Protein AF-0000000078804552 (afdb_homodimer)

Structure (mmCIF, N/CA/C/O backbone):
data_AF-0000000078804552-model_v1
#
loop_
_entity.id
_entity.type
_entity.pdbx_description
1 polymer 'Predicted amidohydrolase'
#
loop_
_atom_site.group_PDB
_atom_site.id
_atom_site.type_symbol
_atom_site.label_atom_id
_atom_site.label_alt_id
_atom_site.label_comp_id
_atom_site.label_asym_id
_atom_site.label_entity_id
_atom_site.label_seq_id
_atom_site.pdbx_PDB_ins_code
_atom_site.Cartn_x
_atom_site.Cartn_y
_atom_site.Cartn_z
_atom_site.occupancy
_atom_site.B_iso_or_equiv
_atom_site.auth_seq_id
_atom_site.auth_comp_id
_atom_site.auth_asym_id
_atom_site.auth_atom_id
_atom_site.pdbx_PDB_model_num
ATOM 1 N N . MET A 1 1 ? 23.078 -9.008 -12.531 1 91.81 1 MET A N 1
ATOM 2 C CA . MET A 1 1 ? 21.688 -8.828 -12.906 1 91.81 1 MET A CA 1
ATOM 3 C C . MET A 1 1 ? 21.078 -10.133 -13.406 1 91.81 1 MET A C 1
ATOM 5 O O . MET A 1 1 ? 21.781 -10.938 -14.039 1 91.81 1 MET A O 1
ATOM 9 N N . THR A 1 2 ? 19.938 -10.43 -12.945 1 95.56 2 THR A N 1
ATOM 10 C CA . THR A 1 2 ? 19.234 -11.648 -13.352 1 95.56 2 THR A CA 1
ATOM 11 C C . THR A 1 2 ? 18.094 -11.32 -14.312 1 95.56 2 THR A C 1
ATOM 13 O O . THR A 1 2 ? 17.328 -10.383 -14.078 1 95.56 2 THR A O 1
ATOM 16 N N . LYS A 1 3 ? 18.141 -12.055 -15.438 1 98.25 3 LYS A N 1
ATOM 17 C CA . LYS A 1 3 ? 16.984 -11.93 -16.328 1 98.25 3 LYS A CA 1
ATOM 18 C C . LYS A 1 3 ? 15.852 -12.844 -15.883 1 98.25 3 LYS A C 1
ATOM 20 O O . LYS A 1 3 ? 16.016 -14.062 -15.828 1 98.25 3 LYS A O 1
ATOM 25 N N . VAL A 1 4 ? 14.594 -12.25 -15.617 1 98.88 4 VAL A N 1
ATOM 26 C CA . VAL A 1 4 ? 13.422 -13.016 -15.203 1 98.88 4 VAL A CA 1
ATOM 27 C C . VAL A 1 4 ? 12.398 -13.039 -16.328 1 98.88 4 VAL A C 1
ATOM 29 O O . VAL A 1 4 ? 12.359 -12.125 -17.156 1 98.88 4 VAL A O 1
ATOM 32 N N . GLY A 1 5 ? 11.672 -14.125 -16.391 1 98.88 5 GLY A N 1
ATOM 33 C CA . GLY A 1 5 ? 10.555 -14.273 -17.312 1 98.88 5 GLY A CA 1
ATOM 34 C C . GLY A 1 5 ? 9.227 -14.445 -16.609 1 98.88 5 GLY A C 1
ATOM 35 O O . GLY A 1 5 ? 9.156 -15.055 -15.531 1 98.88 5 GLY A O 1
ATOM 36 N N . ILE A 1 6 ? 8.227 -13.891 -17.219 1 98.94 6 ILE A N 1
ATOM 37 C CA . ILE A 1 6 ? 6.871 -13.984 -16.688 1 98.94 6 ILE A CA 1
ATOM 38 C C . ILE A 1 6 ? 5.93 -14.508 -17.766 1 98.94 6 ILE A C 1
ATOM 40 O O . ILE A 1 6 ? 6.004 -14.086 -18.922 1 98.94 6 ILE A O 1
ATOM 44 N N . VAL A 1 7 ? 5.121 -15.422 -17.391 1 98.94 7 VAL A N 1
ATOM 45 C CA . VAL A 1 7 ? 4.094 -15.938 -18.297 1 98.94 7 VAL A CA 1
ATOM 46 C C . VAL A 1 7 ? 2.738 -15.328 -17.938 1 98.94 7 VAL A C 1
ATOM 48 O O . VAL A 1 7 ? 2.365 -15.281 -16.766 1 98.94 7 VAL A O 1
ATOM 51 N N . GLN A 1 8 ? 2.041 -14.758 -18.844 1 98.94 8 GLN A N 1
ATOM 52 C CA . GLN A 1 8 ? 0.615 -14.461 -18.734 1 98.94 8 GLN A CA 1
ATOM 53 C C . GLN A 1 8 ? -0.22 -15.492 -19.484 1 98.94 8 GLN A C 1
ATOM 55 O O . GLN A 1 8 ? -0.071 -15.656 -20.703 1 98.94 8 GLN A O 1
ATOM 60 N N . MET A 1 9 ? -1.078 -16.156 -18.781 1 98.5 9 MET A N 1
ATOM 61 C CA . MET A 1 9 ? -1.791 -17.281 -19.344 1 98.5 9 MET A CA 1
ATOM 62 C C . MET A 1 9 ? -3.299 -17.062 -19.297 1 98.5 9 MET A C 1
ATOM 64 O O . MET A 1 9 ? -3.777 -16.156 -18.609 1 98.5 9 MET A O 1
ATOM 68 N N . ASN A 1 10 ? -3.945 -17.875 -20.062 1 98.69 10 ASN A N 1
ATOM 69 C CA . ASN A 1 10 ? -5.379 -18.109 -19.969 1 98.69 10 ASN A CA 1
ATOM 70 C C . ASN A 1 10 ? -5.68 -19.594 -19.719 1 98.69 10 ASN A C 1
ATOM 72 O O . ASN A 1 10 ? -6.031 -20.328 -20.656 1 98.69 10 ASN A O 1
ATOM 76 N N . SER A 1 11 ? -5.594 -20.016 -18.5 1 98.62 11 SER A N 1
ATOM 77 C CA . SER A 1 11 ? -5.738 -21.422 -18.156 1 98.62 11 SER A CA 1
ATOM 78 C C . SER A 1 11 ? -7.207 -21.828 -18.047 1 98.62 11 SER A C 1
ATOM 80 O O . SER A 1 11 ? -8.055 -21 -17.719 1 98.62 11 SER A O 1
ATOM 82 N N . GLY A 1 12 ? -7.453 -23.031 -18.406 1 97.88 12 GLY A N 1
ATOM 83 C CA . GLY A 1 12 ? -8.773 -23.625 -18.234 1 97.88 12 GLY A CA 1
ATOM 84 C C . GLY A 1 12 ? -8.766 -24.891 -17.391 1 97.88 12 GLY A C 1
ATOM 85 O O . GLY A 1 12 ? -7.844 -25.094 -16.594 1 97.88 12 GLY A O 1
ATOM 86 N N . ALA A 1 13 ? -9.82 -25.688 -17.516 1 97.31 13 ALA A N 1
ATOM 87 C CA . ALA A 1 13 ? -10.039 -26.844 -16.641 1 97.31 13 ALA A CA 1
ATOM 88 C C . ALA A 1 13 ? -9.18 -28.016 -17.078 1 97.31 13 ALA A C 1
ATOM 90 O O . ALA A 1 13 ? -9.023 -28.984 -16.328 1 97.31 13 ALA A O 1
ATOM 91 N N . ASP A 1 14 ? -8.555 -27.969 -18.234 1 97.56 14 ASP A N 1
ATOM 92 C CA . ASP A 1 14 ? -7.812 -29.094 -18.781 1 97.56 14 ASP A CA 1
ATOM 93 C C . ASP A 1 14 ? -6.309 -28.922 -18.562 1 97.56 14 ASP A C 1
ATOM 95 O O . ASP A 1 14 ? -5.645 -28.188 -19.297 1 97.56 14 ASP A O 1
ATOM 99 N N . PRO A 1 15 ? -5.742 -29.703 -17.656 1 98.38 15 PRO A N 1
ATOM 100 C CA . PRO A 1 15 ? -4.32 -29.562 -17.344 1 98.38 15 PRO A CA 1
ATOM 101 C C . PRO A 1 15 ? -3.424 -29.828 -18.547 1 98.38 15 PRO A C 1
ATOM 103 O O . PRO A 1 15 ? -2.396 -29.172 -18.719 1 98.38 15 PRO A O 1
ATOM 106 N N . GLU A 1 16 ? -3.762 -30.781 -19.328 1 98.19 16 GLU A N 1
ATOM 107 C CA . GLU A 1 16 ? -2.934 -31.125 -20.484 1 98.19 16 GLU A CA 1
ATOM 108 C C . GLU A 1 16 ? -2.811 -29.953 -21.438 1 98.19 16 GLU A C 1
ATOM 110 O O . GLU A 1 16 ? -1.718 -29.641 -21.922 1 98.19 16 GLU A O 1
ATOM 115 N N . HIS A 1 17 ? -3.953 -29.375 -21.719 1 98.19 17 HIS A N 1
ATOM 116 C CA . HIS A 1 17 ? -3.969 -28.203 -22.594 1 98.19 17 HIS A CA 1
ATOM 117 C C . HIS A 1 17 ? -3.158 -27.062 -22 1 98.19 17 HIS A C 1
ATOM 119 O O . HIS A 1 17 ? -2.398 -26.391 -22.703 1 98.19 17 HIS A O 1
ATOM 125 N N . ASN A 1 18 ? -3.342 -26.797 -20.734 1 98.69 18 ASN A N 1
ATOM 126 C CA . ASN A 1 18 ? -2.613 -25.734 -20.062 1 98.69 18 ASN A CA 1
ATOM 127 C C . ASN A 1 18 ? -1.108 -25.969 -20.078 1 98.69 18 ASN A C 1
ATOM 129 O O . ASN A 1 18 ? -0.328 -25.047 -20.328 1 98.69 18 ASN A O 1
ATOM 133 N N . LEU A 1 19 ? -0.694 -27.188 -19.859 1 98.75 19 LEU A N 1
ATOM 134 C CA . LEU A 1 19 ? 0.725 -27.531 -19.812 1 98.75 19 LEU A CA 1
ATOM 135 C C . LEU A 1 19 ? 1.369 -27.391 -21.188 1 98.75 19 LEU A C 1
ATOM 137 O O . LEU A 1 19 ? 2.531 -27 -21.297 1 98.75 19 LEU A O 1
ATOM 141 N N . LEU A 1 20 ? 0.637 -27.781 -22.156 1 98.5 20 LEU A N 1
ATOM 142 C CA . LEU A 1 20 ? 1.153 -27.641 -23.5 1 98.5 20 LEU A CA 1
ATOM 143 C C . LEU A 1 20 ? 1.462 -26.172 -23.812 1 98.5 20 LEU A C 1
ATOM 145 O O . LEU A 1 20 ? 2.531 -25.859 -24.344 1 98.5 20 LEU A O 1
ATOM 149 N N . LYS A 1 21 ? 0.53 -25.312 -23.516 1 98.5 21 LYS A N 1
ATOM 150 C CA . LYS A 1 21 ? 0.723 -23.891 -23.734 1 98.5 21 LYS A CA 1
ATOM 151 C C . LYS A 1 21 ? 1.868 -23.344 -22.875 1 98.5 21 LYS A C 1
ATOM 153 O O . LYS A 1 21 ? 2.668 -22.531 -23.344 1 98.5 21 LYS A O 1
ATOM 158 N N . LEU A 1 22 ? 1.912 -23.797 -21.672 1 98.81 22 LEU A N 1
ATOM 159 C CA . LEU A 1 22 ? 2.951 -23.359 -20.734 1 98.81 22 LEU A CA 1
ATOM 160 C C . LEU A 1 22 ? 4.336 -23.734 -21.266 1 98.81 22 LEU A C 1
ATOM 162 O O . LEU A 1 22 ? 5.242 -22.891 -21.266 1 98.81 22 LEU A O 1
ATOM 166 N N . LYS A 1 23 ? 4.477 -24.938 -21.656 1 98.69 23 LYS A N 1
ATOM 167 C CA . LYS A 1 23 ? 5.777 -25.438 -22.078 1 98.69 23 LYS A CA 1
ATOM 168 C C . LYS A 1 23 ? 6.305 -24.641 -23.266 1 98.69 23 LYS A C 1
ATOM 170 O O . LYS A 1 23 ? 7.5 -24.359 -23.359 1 98.69 23 LYS A O 1
ATOM 175 N N . LYS A 1 24 ? 5.441 -24.312 -24.172 1 98.69 24 LYS A N 1
ATOM 176 C CA . LYS A 1 24 ? 5.844 -23.484 -25.297 1 98.69 24 LYS A CA 1
ATOM 177 C C . LYS A 1 24 ? 6.367 -22.125 -24.828 1 98.69 24 LYS A C 1
ATOM 179 O O . LYS A 1 24 ? 7.387 -21.641 -25.328 1 98.69 24 LYS A O 1
ATOM 184 N N . LYS A 1 25 ? 5.715 -21.547 -23.938 1 98.81 25 LYS A N 1
ATOM 185 C CA . LYS A 1 25 ? 6.098 -20.234 -23.406 1 98.81 25 LYS A CA 1
ATOM 186 C C . LYS A 1 25 ? 7.406 -20.328 -22.625 1 98.81 25 LYS A C 1
ATOM 188 O O . LYS A 1 25 ? 8.211 -19.391 -22.656 1 98.81 25 LYS A O 1
ATOM 193 N N . LEU A 1 26 ? 7.543 -21.391 -21.891 1 98.88 26 LEU A N 1
ATOM 194 C CA . LEU A 1 26 ? 8.773 -21.594 -21.125 1 98.88 26 LEU A CA 1
ATOM 195 C C . LEU A 1 26 ? 9.977 -21.719 -22.047 1 98.88 26 LEU A C 1
ATOM 197 O O . LEU A 1 26 ? 11.031 -21.141 -21.781 1 98.88 26 LEU A O 1
ATOM 201 N N . LYS A 1 27 ? 9.836 -22.469 -23.078 1 98.69 27 LYS A N 1
ATOM 202 C CA . LYS A 1 27 ? 10.914 -22.594 -24.047 1 98.69 27 LYS A CA 1
ATOM 203 C C . LYS A 1 27 ? 11.297 -21.234 -24.625 1 98.69 27 LYS A C 1
ATOM 205 O O . LYS A 1 27 ? 12.484 -20.938 -24.797 1 98.69 27 LYS A O 1
ATOM 210 N N . GLY A 1 28 ? 10.266 -20.484 -24.969 1 98.62 28 GLY A N 1
ATOM 211 C CA . GLY A 1 28 ? 10.523 -19.156 -25.484 1 98.62 28 GLY A CA 1
ATOM 212 C C . GLY A 1 28 ? 11.305 -18.281 -24.516 1 98.62 28 GLY A C 1
ATOM 213 O O . GLY A 1 28 ? 12.227 -17.578 -24.922 1 98.62 28 GLY A O 1
ATOM 214 N N . LEU A 1 29 ? 10.922 -18.297 -23.328 1 98.88 29 LEU A N 1
ATOM 215 C CA . LEU A 1 29 ? 11.578 -17.5 -22.297 1 98.88 29 LEU A CA 1
ATOM 216 C C . LEU A 1 29 ? 13.008 -17.984 -22.062 1 98.88 29 LEU A C 1
ATOM 218 O O . LEU A 1 29 ? 13.914 -17.172 -21.859 1 98.88 29 LEU A O 1
ATOM 222 N N . GLN A 1 30 ? 13.148 -19.281 -22.047 1 98.69 30 GLN A N 1
ATOM 223 C CA . GLN A 1 30 ? 14.492 -19.828 -21.922 1 98.69 30 GLN A CA 1
ATOM 224 C C . GLN A 1 30 ? 15.398 -19.344 -23.047 1 98.69 30 GLN A C 1
ATOM 226 O O . GLN A 1 30 ? 16.547 -18.969 -22.812 1 98.69 30 GLN A O 1
ATOM 231 N N . LEU A 1 31 ? 14.906 -19.375 -24.234 1 98.5 31 LEU A N 1
ATOM 232 C CA . LEU A 1 31 ? 15.664 -18.922 -25.391 1 98.5 31 LEU A CA 1
ATOM 233 C C . LEU A 1 31 ? 16.016 -17.453 -25.281 1 98.5 31 LEU A C 1
ATOM 235 O O . LEU A 1 31 ? 17.047 -17 -25.812 1 98.5 31 LEU A O 1
ATOM 239 N N . GLN A 1 32 ? 15.203 -16.703 -24.594 1 98.5 32 GLN A N 1
ATOM 240 C CA . GLN A 1 32 ? 15.453 -15.281 -24.391 1 98.5 32 GLN A CA 1
ATOM 241 C C . GLN A 1 32 ? 16.453 -15.055 -23.25 1 98.5 32 GLN A C 1
ATOM 243 O O . GLN A 1 32 ? 16.844 -13.914 -23 1 98.5 32 GLN A O 1
ATOM 248 N N . GLY A 1 33 ? 16.734 -16.109 -22.578 1 98.56 33 GLY A N 1
ATOM 249 C CA . GLY A 1 33 ? 17.797 -16.016 -21.578 1 98.56 33 GLY A CA 1
ATOM 250 C C . GLY A 1 33 ? 17.266 -15.898 -20.156 1 98.56 33 GLY A C 1
ATOM 251 O O . GLY A 1 33 ? 18.031 -15.609 -19.234 1 98.56 33 GLY A O 1
ATOM 252 N N . ALA A 1 34 ? 15.984 -16.125 -19.938 1 98.75 34 ALA A N 1
ATOM 253 C CA . ALA A 1 34 ? 15.422 -16.047 -18.594 1 98.75 34 ALA A CA 1
ATOM 254 C C . ALA A 1 34 ? 15.961 -17.172 -17.719 1 98.75 34 ALA A C 1
ATOM 256 O O . ALA A 1 34 ? 16.078 -18.328 -18.156 1 98.75 34 ALA A O 1
ATOM 257 N N . LYS A 1 35 ? 16.281 -16.812 -16.484 1 98.56 35 LYS A N 1
ATOM 258 C CA . LYS A 1 35 ? 16.828 -17.797 -15.555 1 98.56 35 LYS A CA 1
ATOM 259 C C . LYS A 1 35 ? 15.781 -18.188 -14.516 1 98.56 35 LYS A C 1
ATOM 261 O O . LYS A 1 35 ? 15.82 -19.297 -13.984 1 98.56 35 LYS A O 1
ATOM 266 N N . LEU A 1 36 ? 14.945 -17.312 -14.188 1 98.88 36 LEU A N 1
ATOM 267 C CA . LEU A 1 36 ? 13.797 -17.516 -13.32 1 98.88 36 LEU A CA 1
ATOM 268 C C . LEU A 1 36 ? 12.5 -17.188 -14.047 1 98.88 36 LEU A C 1
ATOM 270 O O . LEU A 1 36 ? 12.352 -16.078 -14.562 1 98.88 36 LEU A O 1
ATOM 274 N N . ILE A 1 37 ? 11.602 -18.109 -14.109 1 98.94 37 ILE A N 1
ATOM 275 C CA . ILE A 1 37 ? 10.32 -17.875 -14.773 1 98.94 37 ILE A CA 1
ATOM 276 C C . ILE A 1 37 ? 9.188 -18.031 -13.773 1 98.94 37 ILE A C 1
ATOM 278 O O . ILE A 1 37 ? 9.133 -19 -13.023 1 98.94 37 ILE A O 1
ATOM 282 N N . VAL A 1 38 ? 8.352 -17.062 -13.727 1 98.94 38 VAL A N 1
ATOM 283 C CA . VAL A 1 38 ? 7.203 -17.031 -12.82 1 98.94 38 VAL A CA 1
ATOM 284 C C . VAL A 1 38 ? 5.91 -17.188 -13.617 1 98.94 38 VAL A C 1
ATOM 286 O O . VAL A 1 38 ? 5.734 -16.547 -14.656 1 98.94 38 VAL A O 1
ATOM 289 N N . THR A 1 39 ? 5.035 -18.078 -13.188 1 99 39 THR A N 1
ATOM 290 C CA . THR A 1 39 ? 3.758 -18.328 -13.844 1 99 39 THR A CA 1
ATOM 291 C C . THR A 1 39 ? 2.596 -17.922 -12.945 1 99 39 THR A C 1
ATOM 293 O O . THR A 1 39 ? 2.787 -17.688 -11.742 1 99 39 THR A O 1
ATOM 296 N N . PRO A 1 40 ? 1.383 -17.812 -13.461 1 98.94 40 PRO A N 1
ATOM 297 C CA . PRO A 1 40 ? 0.264 -17.266 -12.688 1 98.94 40 PRO A CA 1
ATOM 298 C C . PRO A 1 40 ? -0.31 -18.266 -11.695 1 98.94 40 PRO A C 1
ATOM 300 O O . PRO A 1 40 ? 0.079 -19.438 -11.703 1 98.94 40 PRO A O 1
ATOM 303 N N . GLU A 1 41 ? -1.163 -17.719 -10.789 1 98.88 41 GLU A N 1
ATOM 304 C CA . GLU A 1 41 ? -2.057 -18.578 -10.008 1 98.88 41 GLU A CA 1
ATOM 305 C C . GLU A 1 41 ? -2.889 -19.469 -10.922 1 98.88 41 GLU A C 1
ATOM 307 O O . GLU A 1 41 ? -3.285 -19.062 -12.016 1 98.88 41 GLU A O 1
ATOM 312 N N . ASN A 1 42 ? -3.094 -20.719 -10.5 1 98.75 42 ASN A N 1
ATOM 313 C CA . ASN A 1 42 ? -3.904 -21.688 -11.234 1 98.75 42 ASN A CA 1
ATOM 314 C C . ASN A 1 42 ? -3.301 -22 -12.602 1 98.75 42 ASN A C 1
ATOM 316 O O . ASN A 1 42 ? -4.027 -22.141 -13.586 1 98.75 42 ASN A O 1
ATOM 320 N N . THR A 1 43 ? -2.047 -22.094 -12.664 1 98.75 43 THR A N 1
ATOM 321 C CA . THR A 1 43 ? -1.312 -22.344 -13.891 1 98.75 43 THR A CA 1
ATOM 322 C C . THR A 1 43 ? -1.722 -23.688 -14.492 1 98.75 43 THR A C 1
ATOM 324 O O . THR A 1 43 ? -2.002 -23.781 -15.688 1 98.75 43 THR A O 1
ATOM 327 N N . VAL A 1 44 ? -1.859 -24.688 -13.68 1 98.62 44 VAL A N 1
ATOM 328 C CA . VAL A 1 44 ? -2.055 -26.062 -14.133 1 98.62 44 VAL A CA 1
ATOM 329 C C . VAL A 1 44 ? -3.533 -26.297 -14.43 1 98.62 44 VAL A C 1
ATOM 331 O O . VAL A 1 44 ? -3.875 -27.016 -15.367 1 98.62 44 VAL A O 1
ATOM 334 N N . VAL A 1 45 ? -4.324 -25.75 -13.625 1 98.56 45 VAL A N 1
ATOM 335 C CA . VAL A 1 45 ? -5.766 -25.922 -13.758 1 98.56 45 VAL A CA 1
ATOM 336 C C . VAL A 1 45 ? -6.492 -24.719 -13.188 1 98.56 45 VAL A C 1
ATOM 338 O O . VAL A 1 45 ? -6.105 -24.188 -12.148 1 98.56 45 VAL A O 1
ATOM 341 N N . PHE A 1 46 ? -7.387 -24.234 -13.914 1 98 46 PHE A N 1
ATOM 342 C CA . PHE A 1 46 ? -8.297 -23.172 -13.516 1 98 46 PHE A CA 1
ATOM 343 C C . PHE A 1 46 ? -9.742 -23.547 -13.812 1 98 46 PHE A C 1
ATOM 345 O O . PHE A 1 46 ? -10.195 -23.469 -14.953 1 98 46 PHE A O 1
ATOM 352 N N . GLY A 1 47 ? -10.438 -24.031 -12.836 1 95.62 47 GLY A N 1
ATOM 353 C CA . GLY A 1 47 ? -11.773 -24.562 -13.031 1 95.62 47 GLY A CA 1
ATOM 354 C C . GLY A 1 47 ? -12.578 -24.641 -11.75 1 95.62 47 GLY A C 1
ATOM 355 O O . GLY A 1 47 ? -12.453 -23.781 -10.875 1 95.62 47 GLY A O 1
ATOM 356 N N . SER A 1 48 ? -13.5 -25.625 -11.695 1 95.12 48 SER A N 1
ATOM 357 C CA . SER A 1 48 ? -14.375 -25.812 -10.547 1 95.12 48 SER A CA 1
ATOM 358 C C . SER A 1 48 ? -13.641 -26.5 -9.398 1 95.12 48 SER A C 1
ATOM 360 O O . SER A 1 48 ? -12.516 -26.969 -9.57 1 95.12 48 SER A O 1
ATOM 362 N N . LYS A 1 49 ? -14.328 -26.531 -8.25 1 96.75 49 LYS A N 1
ATOM 363 C CA . LYS A 1 49 ?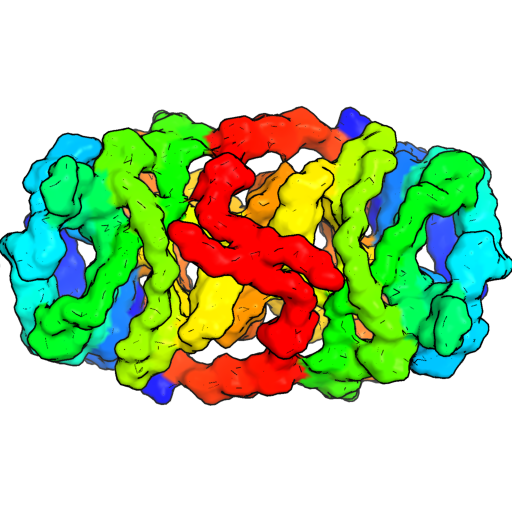 -13.82 -27.281 -7.102 1 96.75 49 LYS A CA 1
ATOM 364 C C . LYS A 1 49 ? -13.5 -28.719 -7.473 1 96.75 49 LYS A C 1
ATOM 366 O O . LYS A 1 49 ? -12.453 -29.25 -7.078 1 96.75 49 LYS A O 1
ATOM 371 N N . GLU A 1 50 ? -14.391 -29.281 -8.234 1 97.31 50 GLU A N 1
ATOM 372 C CA . GLU A 1 50 ? -14.203 -30.672 -8.656 1 97.31 50 GLU A CA 1
ATOM 373 C C . GLU A 1 50 ? -12.953 -30.812 -9.523 1 97.31 50 GLU A C 1
ATOM 375 O O . GLU A 1 50 ? -12.211 -31.797 -9.398 1 97.31 50 GLU A O 1
ATOM 380 N N . ASP A 1 51 ? -12.742 -29.875 -10.398 1 97.62 51 ASP A N 1
ATOM 381 C CA . ASP A 1 51 ? -11.562 -29.906 -11.25 1 97.62 51 ASP A CA 1
ATOM 382 C C . ASP A 1 51 ? -10.281 -29.875 -10.422 1 97.62 51 ASP A C 1
ATOM 384 O O . ASP A 1 51 ? -9.359 -30.656 -10.648 1 97.62 51 ASP A O 1
ATOM 388 N N . TYR A 1 52 ? -10.203 -28.969 -9.438 1 98.06 52 TYR A N 1
ATOM 389 C CA . TYR A 1 52 ? -9.031 -28.844 -8.586 1 98.06 52 TYR A CA 1
ATOM 390 C C . TYR A 1 52 ? -8.766 -30.125 -7.816 1 98.06 52 TYR A C 1
ATOM 392 O O . TYR A 1 52 ? -7.629 -30.609 -7.754 1 98.06 52 TYR A O 1
ATOM 400 N N . HIS A 1 53 ? -9.82 -30.688 -7.25 1 97.5 53 HIS A N 1
ATOM 401 C CA . HIS A 1 53 ? -9.664 -31.859 -6.406 1 97.5 53 HIS A CA 1
ATOM 402 C C . HIS A 1 53 ? -9.266 -33.094 -7.23 1 97.5 53 HIS A C 1
ATOM 404 O O . HIS A 1 53 ? -8.531 -33.938 -6.75 1 97.5 53 HIS A O 1
ATOM 410 N N . LYS A 1 54 ? -9.781 -33.125 -8.445 1 97.56 54 LYS A N 1
ATOM 411 C CA . LYS A 1 54 ? -9.43 -34.219 -9.344 1 97.56 54 LYS A CA 1
ATOM 412 C C . LYS A 1 54 ? -7.957 -34.156 -9.734 1 97.56 54 LYS A C 1
ATOM 414 O O . LYS A 1 54 ? -7.301 -35.188 -9.875 1 97.56 54 LYS A O 1
ATOM 419 N N . VAL A 1 55 ? -7.445 -32.969 -9.898 1 98.12 55 VAL A N 1
ATOM 420 C CA . VAL A 1 55 ? -6.105 -32.781 -10.438 1 98.12 55 VAL A CA 1
ATOM 421 C C . VAL A 1 55 ? -5.09 -32.75 -9.297 1 98.12 55 VAL A C 1
ATOM 423 O O . VAL A 1 55 ? -3.889 -32.906 -9.523 1 98.12 55 VAL A O 1
ATOM 426 N N . ALA A 1 56 ? -5.523 -32.594 -8.047 1 98.81 56 ALA A N 1
ATOM 427 C CA . ALA A 1 56 ? -4.648 -32.406 -6.891 1 98.81 56 ALA A CA 1
ATOM 428 C C . ALA A 1 56 ? -3.701 -33.594 -6.719 1 98.81 56 ALA A C 1
ATOM 430 O O . ALA A 1 56 ? -4.113 -34.75 -6.836 1 98.81 56 ALA A O 1
ATOM 431 N N . GLU A 1 57 ? -2.471 -33.281 -6.523 1 98.81 57 GLU A N 1
ATOM 432 C CA . GLU A 1 57 ? -1.425 -34.25 -6.273 1 98.81 57 GLU A CA 1
ATOM 433 C C . GLU A 1 57 ? -0.795 -34.062 -4.898 1 98.81 57 GLU A C 1
ATOM 435 O O . GLU A 1 57 ? -0.776 -32.938 -4.371 1 98.81 57 GLU A O 1
ATOM 440 N N . PRO A 1 58 ? -0.268 -35.188 -4.258 1 98.69 58 PRO A N 1
ATOM 441 C CA . PRO A 1 58 ? 0.562 -34.938 -3.074 1 98.69 58 PRO A CA 1
ATOM 442 C C . PRO A 1 58 ? 1.822 -34.125 -3.389 1 98.69 58 PRO A C 1
ATOM 444 O O . PRO A 1 58 ? 2.359 -34.219 -4.496 1 98.69 58 PRO A O 1
ATOM 447 N N . LEU A 1 59 ? 2.299 -33.406 -2.436 1 98.69 59 LEU A N 1
ATOM 448 C CA . LEU A 1 59 ? 3.463 -32.562 -2.631 1 98.69 59 LEU A CA 1
ATOM 449 C C . LEU A 1 59 ? 4.668 -33.375 -3.09 1 98.69 59 LEU A C 1
ATOM 451 O O . LEU A 1 59 ? 5.023 -34.375 -2.457 1 98.69 59 LEU A O 1
ATOM 455 N N . ASN A 1 60 ? 5.23 -32.906 -4.152 1 98.19 60 ASN A N 1
ATOM 456 C CA . ASN A 1 60 ? 6.441 -33.469 -4.723 1 98.19 60 ASN A CA 1
ATOM 457 C C . ASN A 1 60 ? 6.223 -34.906 -5.164 1 98.19 60 ASN A C 1
ATOM 459 O O . ASN A 1 60 ? 7.145 -35.75 -5.109 1 98.19 60 ASN A O 1
ATOM 463 N N . ASP A 1 61 ? 4.992 -35.156 -5.422 1 97.5 61 ASP A N 1
ATOM 464 C CA . ASP A 1 61 ? 4.598 -36.469 -5.855 1 97.5 61 ASP A CA 1
ATOM 465 C C . ASP A 1 61 ? 3.402 -36.406 -6.805 1 97.5 61 ASP A C 1
ATOM 467 O O . ASP A 1 61 ? 2.348 -35.875 -6.449 1 97.5 61 ASP A O 1
ATOM 471 N N . GLY A 1 62 ? 3.588 -36.938 -7.969 1 98 62 GLY A N 1
ATOM 472 C CA . GLY A 1 62 ? 2.527 -36.938 -8.961 1 98 62 GLY A CA 1
ATOM 473 C C . GLY A 1 62 ? 3.023 -36.656 -10.367 1 98 62 GLY A C 1
ATOM 474 O O . GLY A 1 62 ? 4.117 -36.094 -10.539 1 98 62 GLY A O 1
ATOM 475 N N . PRO A 1 63 ? 2.246 -37.031 -11.32 1 98.38 63 PRO A N 1
ATOM 476 C CA . PRO A 1 63 ? 2.695 -36.938 -12.711 1 98.38 63 PRO A CA 1
ATOM 477 C C . PRO A 1 63 ? 2.896 -35.5 -13.18 1 98.38 63 PRO A C 1
ATOM 479 O O . PRO A 1 63 ? 3.828 -35.219 -13.93 1 98.38 63 PRO A O 1
ATOM 482 N N . ILE A 1 64 ? 2.055 -34.594 -12.812 1 98.75 64 ILE A N 1
ATOM 483 C CA . ILE A 1 64 ? 2.154 -33.219 -13.266 1 98.75 64 ILE A CA 1
ATOM 484 C C . ILE A 1 64 ? 3.406 -32.562 -12.68 1 98.75 64 ILE A C 1
ATOM 486 O O . ILE A 1 64 ? 4.184 -31.938 -13.398 1 98.75 64 ILE A O 1
ATOM 490 N N . GLN A 1 65 ? 3.596 -32.75 -11.336 1 98.81 65 GLN A N 1
ATOM 491 C CA . GLN A 1 65 ? 4.777 -32.188 -10.68 1 98.81 65 GLN A CA 1
ATOM 492 C C . GLN A 1 65 ? 6.059 -32.781 -11.266 1 98.81 65 GLN A C 1
ATOM 494 O O . GLN A 1 65 ? 7.035 -32.062 -11.477 1 98.81 65 GLN A O 1
ATOM 499 N N . THR A 1 66 ? 5.984 -34.062 -11.531 1 98.75 66 THR A N 1
ATOM 500 C CA . THR A 1 66 ? 7.133 -34.719 -12.141 1 98.75 66 THR A CA 1
ATOM 501 C C . THR A 1 66 ? 7.434 -34.125 -13.508 1 98.75 66 THR A C 1
ATOM 503 O O . THR A 1 66 ? 8.594 -33.875 -13.844 1 98.75 66 THR A O 1
ATOM 506 N N . GLU A 1 67 ? 6.438 -33.938 -14.273 1 98.69 67 GLU A N 1
ATOM 507 C CA . GLU A 1 67 ? 6.586 -33.375 -15.609 1 98.69 67 GLU A CA 1
ATOM 508 C C . GLU A 1 67 ? 7.168 -31.969 -15.555 1 98.69 67 GLU A C 1
ATOM 510 O O . GLU A 1 67 ? 8.055 -31.625 -16.344 1 98.69 67 GLU A O 1
ATOM 515 N N . LEU A 1 68 ? 6.688 -31.156 -14.719 1 98.75 68 LEU A N 1
ATOM 516 C CA . LEU A 1 68 ? 7.152 -29.781 -14.562 1 98.75 68 LEU A CA 1
ATOM 517 C C . LEU A 1 68 ? 8.602 -29.75 -14.094 1 98.75 68 LEU A C 1
ATOM 519 O O . LEU A 1 68 ? 9.406 -28.969 -14.609 1 98.75 68 LEU A O 1
ATOM 523 N N . ALA A 1 69 ? 8.914 -30.562 -13.117 1 98.81 69 ALA A N 1
ATOM 524 C CA . ALA A 1 69 ? 10.281 -30.672 -12.609 1 98.81 69 ALA A CA 1
ATOM 525 C C . ALA A 1 69 ? 11.242 -31.078 -13.727 1 98.81 69 ALA A C 1
ATOM 527 O O . ALA A 1 69 ? 12.312 -30.484 -13.875 1 98.81 69 ALA A O 1
ATOM 528 N N . HIS A 1 70 ? 10.82 -32.031 -14.43 1 98.69 70 HIS A N 1
ATOM 529 C CA . HIS A 1 70 ? 11.641 -32.531 -15.539 1 98.69 70 HIS A CA 1
ATOM 530 C C . HIS A 1 70 ? 11.859 -31.438 -16.578 1 98.69 70 HIS A C 1
ATOM 532 O O . HIS A 1 70 ? 12.961 -31.297 -17.125 1 98.69 70 HIS A O 1
ATOM 538 N N . PHE A 1 71 ? 10.812 -30.75 -16.891 1 98.69 71 PHE A N 1
ATOM 539 C CA . PHE A 1 71 ? 10.914 -29.719 -17.906 1 98.69 71 PHE A CA 1
ATOM 540 C C . PHE A 1 71 ? 11.828 -28.594 -17.453 1 98.69 71 PHE A C 1
ATOM 542 O O . PHE A 1 71 ? 12.602 -28.047 -18.25 1 98.69 71 PHE A O 1
ATOM 549 N N . ALA A 1 72 ? 11.711 -28.172 -16.156 1 98.81 72 ALA A N 1
ATOM 550 C CA . ALA A 1 72 ? 12.617 -27.172 -15.594 1 98.81 72 ALA A CA 1
ATOM 551 C C . ALA A 1 72 ? 14.07 -27.609 -15.758 1 98.81 72 ALA A C 1
ATOM 553 O O . ALA A 1 72 ? 14.922 -26.812 -16.156 1 98.81 72 ALA A O 1
ATOM 554 N N . LYS A 1 73 ? 14.344 -28.844 -15.461 1 98.81 73 LYS A N 1
ATOM 555 C CA . LYS A 1 73 ? 15.688 -29.406 -15.602 1 98.81 73 LYS A CA 1
ATOM 556 C C . LYS A 1 73 ? 16.141 -29.391 -17.062 1 98.81 73 LYS A C 1
ATOM 558 O O . LYS A 1 73 ? 17.266 -28.984 -17.359 1 98.81 73 LYS A O 1
ATOM 563 N N . GLN A 1 74 ? 15.289 -29.859 -17.875 1 98.81 74 GLN A N 1
ATOM 564 C CA . GLN A 1 74 ? 15.609 -29.922 -19.297 1 98.81 74 GLN A CA 1
ATOM 565 C C . GLN A 1 74 ? 16.016 -28.547 -19.828 1 98.81 74 GLN A C 1
ATOM 567 O O . GLN A 1 74 ? 16.953 -28.422 -20.625 1 98.81 74 GLN A O 1
ATOM 572 N N . LEU A 1 75 ? 15.273 -27.484 -19.453 1 98.81 75 LEU A N 1
ATOM 573 C CA . LEU A 1 75 ? 15.531 -26.125 -19.938 1 98.81 75 LEU A CA 1
ATOM 574 C C . LEU A 1 75 ? 16.625 -25.453 -19.125 1 98.81 75 LEU A C 1
ATOM 576 O O . LEU A 1 75 ? 17.141 -24.406 -19.516 1 98.81 75 LEU A O 1
ATOM 580 N N . GLY A 1 76 ? 16.984 -26.016 -17.969 1 98.75 76 GLY A N 1
ATOM 581 C CA . GLY A 1 76 ? 17.969 -25.391 -17.094 1 98.75 76 GLY A CA 1
ATOM 582 C C . GLY A 1 76 ? 17.5 -24.078 -16.5 1 98.75 76 GLY A C 1
ATOM 583 O O . GLY A 1 76 ? 18.266 -23.109 -16.469 1 98.75 76 GLY A O 1
ATOM 584 N N . ILE A 1 77 ? 16.297 -23.984 -16.094 1 98.81 77 ILE A N 1
ATOM 585 C CA . ILE A 1 77 ? 15.727 -22.75 -15.562 1 98.81 77 ILE A CA 1
ATOM 586 C C . ILE A 1 77 ? 15.148 -23.016 -14.172 1 98.81 77 ILE A C 1
ATOM 588 O O . ILE A 1 77 ? 14.812 -24.141 -13.828 1 98.81 77 ILE A O 1
ATOM 592 N N . TRP A 1 78 ? 15.102 -21.969 -13.336 1 98.94 78 TRP A N 1
ATOM 593 C CA . TRP A 1 78 ? 14.234 -21.984 -12.164 1 98.94 78 TRP A CA 1
ATOM 594 C C . TRP A 1 78 ? 12.789 -21.672 -12.547 1 98.94 78 TRP A C 1
ATOM 596 O O . TRP A 1 78 ? 12.539 -20.766 -13.352 1 98.94 78 TRP A O 1
ATOM 606 N N . LEU A 1 79 ? 11.883 -22.453 -12.055 1 98.94 79 LEU A N 1
ATOM 607 C CA . LEU A 1 79 ? 10.484 -22.344 -12.469 1 98.94 79 LEU A CA 1
ATOM 608 C C . LEU A 1 79 ? 9.57 -22.25 -11.25 1 98.94 79 LEU A C 1
ATOM 610 O O . LEU A 1 79 ? 9.562 -23.141 -10.398 1 98.94 79 LEU A O 1
ATOM 614 N N . LEU A 1 80 ? 8.875 -21.156 -11.133 1 98.94 80 LEU A N 1
ATOM 615 C CA . LEU A 1 80 ? 7.824 -21.031 -10.133 1 98.94 80 LEU A CA 1
ATOM 616 C C . LEU A 1 80 ? 6.453 -21.281 -10.75 1 98.94 80 LEU A C 1
ATOM 618 O O . LEU A 1 80 ? 5.98 -20.5 -11.578 1 98.94 80 LEU A O 1
ATOM 622 N N . ILE A 1 81 ? 5.879 -22.359 -10.406 1 98.94 81 ILE A N 1
ATOM 623 C CA . ILE A 1 81 ? 4.469 -22.578 -10.711 1 98.94 81 ILE A CA 1
ATOM 624 C C . ILE A 1 81 ? 3.602 -21.797 -9.727 1 98.94 81 ILE A C 1
ATOM 626 O O . ILE A 1 81 ? 3.574 -22.094 -8.539 1 98.94 81 ILE A O 1
ATOM 630 N N . GLY A 1 82 ? 2.938 -20.828 -10.273 1 98.5 82 GLY A N 1
ATOM 631 C CA . GLY A 1 82 ? 2.217 -19.875 -9.445 1 98.5 82 GLY A CA 1
ATOM 632 C C . GLY A 1 82 ? 1.282 -20.531 -8.453 1 98.5 82 GLY A C 1
ATOM 633 O O . GLY A 1 82 ? 1.249 -20.156 -7.277 1 98.5 82 GLY A O 1
ATOM 634 N N . SER A 1 83 ? 0.49 -21.453 -9.039 1 98.38 83 SER A N 1
ATOM 635 C CA . SER A 1 83 ? -0.069 -22.391 -8.086 1 98.38 83 SER A CA 1
ATOM 636 C C . SER A 1 83 ? -0.697 -23.594 -8.789 1 98.38 83 SER A C 1
ATOM 638 O O . SER A 1 83 ? -1.016 -23.516 -9.984 1 98.38 83 SER A O 1
ATOM 640 N N . MET A 1 84 ? -0.753 -24.594 -8.156 1 98.5 84 MET A N 1
ATOM 641 C CA . MET A 1 84 ? -1.558 -25.781 -8.477 1 98.5 84 MET A CA 1
ATOM 642 C C . MET A 1 84 ? -2.141 -26.391 -7.207 1 98.5 84 MET A C 1
ATOM 644 O O . MET A 1 84 ? -1.697 -26.094 -6.102 1 98.5 84 MET A O 1
ATOM 648 N N . PRO A 1 85 ? -3.232 -27.203 -7.406 1 98.88 85 PRO A N 1
ATOM 649 C CA . PRO A 1 85 ? -3.795 -27.859 -6.219 1 98.88 85 PRO A CA 1
ATOM 650 C C . PRO A 1 85 ? -2.893 -28.953 -5.664 1 98.88 85 PRO A C 1
ATOM 652 O O . PRO A 1 85 ? -2.451 -29.844 -6.414 1 98.88 85 PRO A O 1
ATOM 655 N N . ILE A 1 86 ? -2.576 -28.891 -4.398 1 98.94 86 ILE A N 1
ATOM 656 C CA . ILE A 1 86 ? -1.786 -29.906 -3.715 1 98.94 86 ILE A CA 1
ATOM 657 C C . ILE A 1 86 ? -2.631 -30.578 -2.629 1 98.94 86 ILE A C 1
ATOM 659 O O . ILE A 1 86 ? -3.258 -29.891 -1.815 1 98.94 86 ILE A O 1
ATOM 663 N N . ARG A 1 87 ? -2.688 -31.859 -2.676 1 98.75 87 ARG A N 1
ATOM 664 C CA . ARG A 1 87 ? -3.416 -32.656 -1.676 1 98.75 87 ARG A CA 1
ATOM 665 C C . ARG A 1 87 ? -2.596 -32.781 -0.399 1 98.75 87 ARG A C 1
ATOM 667 O O . ARG A 1 87 ? -1.472 -33.312 -0.434 1 98.75 87 ARG A O 1
ATOM 674 N N . GLN A 1 88 ? -3.197 -32.375 0.666 1 98.25 88 GLN A N 1
ATOM 675 C CA . GLN A 1 88 ? -2.539 -32.5 1.964 1 98.25 88 GLN A CA 1
ATOM 676 C C . GLN A 1 88 ? -2.822 -33.844 2.623 1 98.25 88 GLN A C 1
ATOM 678 O O . GLN A 1 88 ? -3.686 -34.594 2.164 1 98.25 88 GLN A O 1
ATOM 683 N N . GLN A 1 89 ? -2.123 -34.094 3.693 1 96.75 89 GLN A N 1
ATOM 684 C CA . GLN A 1 89 ? -2.23 -35.375 4.383 1 96.75 89 GLN A CA 1
ATOM 685 C C . GLN A 1 89 ? -3.641 -35.594 4.926 1 96.75 89 GLN A C 1
ATOM 687 O O . GLN A 1 89 ? -4.133 -36.719 4.961 1 96.75 89 GLN A O 1
ATOM 692 N N . ASP A 1 90 ? -4.273 -34.562 5.312 1 97.12 90 ASP A N 1
ATOM 693 C CA . ASP A 1 90 ? -5.602 -34.656 5.906 1 97.12 90 ASP A CA 1
ATOM 694 C C . ASP A 1 90 ? -6.684 -34.719 4.832 1 97.12 90 ASP A C 1
ATOM 696 O O . ASP A 1 90 ? -7.879 -34.656 5.141 1 97.12 90 ASP A O 1
ATOM 700 N N . GLY A 1 91 ? -6.254 -34.688 3.631 1 96.69 91 GLY A N 1
ATOM 701 C CA . GLY A 1 91 ? -7.203 -34.781 2.533 1 96.69 91 GLY A CA 1
ATOM 702 C C . GLY A 1 91 ? -7.574 -33.438 1.94 1 96.69 91 GLY A C 1
ATOM 703 O O . GLY A 1 91 ? -8.086 -33.375 0.823 1 96.69 91 GLY A O 1
ATOM 704 N N . ALA A 1 92 ? -7.316 -32.406 2.658 1 98.12 92 ALA A N 1
ATOM 705 C CA . ALA A 1 92 ? -7.602 -31.078 2.148 1 98.12 92 ALA A CA 1
ATOM 706 C C . ALA A 1 92 ? -6.711 -30.75 0.957 1 98.12 92 ALA A C 1
ATOM 708 O O . ALA A 1 92 ? -5.738 -31.453 0.68 1 98.12 92 ALA A O 1
ATOM 709 N N . VAL A 1 93 ? -7.172 -29.75 0.213 1 98.81 93 VAL A N 1
ATOM 710 C CA . VAL A 1 93 ? -6.395 -29.281 -0.929 1 98.81 93 VAL A CA 1
ATOM 711 C C . VAL A 1 93 ? -5.984 -27.828 -0.707 1 98.81 93 VAL A C 1
ATOM 713 O O . VAL A 1 93 ? -6.781 -27.016 -0.231 1 98.81 93 VAL A O 1
ATOM 716 N N . THR A 1 94 ? -4.758 -27.484 -0.92 1 98.88 94 THR A N 1
ATOM 717 C CA . THR A 1 94 ? -4.254 -26.125 -0.851 1 98.88 94 THR A CA 1
ATOM 718 C C . THR A 1 94 ? -3.916 -25.594 -2.244 1 98.88 94 THR A C 1
ATOM 720 O O . THR A 1 94 ? -3.643 -26.375 -3.156 1 98.88 94 THR A O 1
ATOM 723 N N . ALA A 1 95 ? -4.094 -24.312 -2.484 1 98.88 95 ALA A N 1
ATOM 724 C CA . ALA A 1 95 ? -3.463 -23.641 -3.617 1 98.88 95 ALA A CA 1
ATOM 725 C C . ALA A 1 95 ? -1.991 -23.359 -3.334 1 98.88 95 ALA A C 1
ATOM 727 O O . ALA A 1 95 ? -1.67 -22.547 -2.461 1 98.88 95 ALA A O 1
ATOM 728 N N . THR A 1 96 ? -1.137 -24 -4.023 1 98.94 96 THR A N 1
ATOM 729 C CA . THR A 1 96 ? 0.26 -24.031 -3.605 1 98.94 96 THR A CA 1
ATOM 730 C C . THR A 1 96 ? 1.174 -23.578 -4.738 1 98.94 96 THR A C 1
ATOM 732 O O . THR A 1 96 ? 1.058 -24.062 -5.867 1 98.94 96 THR A O 1
ATOM 735 N N . ALA A 1 97 ? 1.982 -22.625 -4.453 1 98.94 97 ALA A N 1
ATOM 736 C CA . ALA A 1 97 ? 3.082 -22.281 -5.352 1 98.94 97 ALA A CA 1
ATOM 737 C C . ALA A 1 97 ? 4.246 -23.25 -5.188 1 98.94 97 ALA A C 1
ATOM 739 O O . ALA A 1 97 ? 4.594 -23.625 -4.066 1 98.94 97 ALA A O 1
ATOM 740 N N . LEU A 1 98 ? 4.805 -23.703 -6.285 1 98.94 98 LEU A N 1
ATOM 741 C CA . LEU A 1 98 ? 5.941 -24.609 -6.289 1 98.94 98 LEU A CA 1
ATOM 742 C C . LEU A 1 98 ? 7.137 -23.984 -7 1 98.94 98 LEU A C 1
ATOM 744 O O . LEU A 1 98 ? 7.02 -23.531 -8.141 1 98.94 98 LEU A O 1
ATOM 748 N N . LEU A 1 99 ? 8.258 -23.969 -6.34 1 98.94 99 LEU A N 1
ATOM 749 C CA . LEU A 1 99 ? 9.492 -23.453 -6.926 1 98.94 99 LEU A CA 1
ATOM 750 C C . LEU A 1 99 ? 10.477 -24.594 -7.215 1 98.94 99 LEU A C 1
ATOM 752 O O . LEU A 1 99 ? 10.992 -25.219 -6.289 1 98.94 99 LEU A O 1
ATOM 756 N N . TYR A 1 100 ? 10.711 -24.812 -8.492 1 98.94 100 TYR A N 1
ATOM 757 C CA . TYR A 1 100 ? 11.711 -25.781 -8.93 1 98.94 100 TYR A CA 1
ATOM 758 C C . TYR A 1 100 ? 13.023 -25.094 -9.297 1 98.94 100 TYR A C 1
ATOM 760 O O . TYR A 1 100 ? 13.016 -24.016 -9.898 1 98.94 100 TYR A O 1
ATOM 768 N N . ASP A 1 101 ? 14.164 -25.734 -8.914 1 98.81 101 ASP A N 1
ATOM 769 C CA . ASP A 1 101 ? 15.445 -25.188 -9.344 1 98.81 101 ASP A CA 1
ATOM 770 C C . ASP A 1 101 ? 15.82 -25.719 -10.727 1 98.81 101 ASP A C 1
ATOM 772 O O . ASP A 1 101 ? 15.023 -26.391 -11.383 1 98.81 101 ASP A O 1
ATOM 776 N N . ASP A 1 102 ? 17.016 -25.297 -11.258 1 98.62 102 ASP A N 1
ATOM 777 C CA . ASP A 1 102 ? 17.422 -25.609 -12.617 1 98.62 102 ASP A CA 1
ATOM 778 C C . ASP A 1 102 ? 17.844 -27.062 -12.742 1 98.62 102 ASP A C 1
ATOM 780 O O . ASP A 1 102 ? 18.219 -27.516 -13.828 1 98.62 102 ASP A O 1
ATOM 784 N N . GLN A 1 103 ? 17.75 -27.844 -11.625 1 98.62 103 GLN A N 1
ATOM 785 C CA . GLN A 1 103 ? 18 -29.281 -11.648 1 98.62 103 GLN A CA 1
ATOM 786 C C . GLN A 1 103 ? 16.688 -30.062 -11.492 1 98.62 103 GLN A C 1
ATOM 788 O O . GLN A 1 103 ? 16.703 -31.297 -11.352 1 98.62 103 GLN A O 1
ATOM 793 N N . GLY A 1 104 ? 15.586 -29.344 -11.469 1 98.62 104 GLY A N 1
ATOM 794 C CA . GLY A 1 104 ? 14.273 -29.969 -11.398 1 98.62 104 GLY A CA 1
ATOM 795 C C . GLY A 1 104 ? 13.875 -30.359 -9.992 1 98.62 104 GLY A C 1
ATOM 796 O O . GLY A 1 104 ? 12.914 -31.109 -9.797 1 98.62 104 GLY A O 1
ATOM 797 N N . ARG A 1 105 ? 14.672 -29.938 -9.008 1 98.44 105 ARG A N 1
ATOM 798 C CA . ARG A 1 105 ? 14.32 -30.219 -7.617 1 98.44 105 ARG A CA 1
ATOM 799 C C . ARG A 1 105 ? 13.336 -29.188 -7.078 1 98.44 105 ARG A C 1
ATOM 801 O O . ARG A 1 105 ? 13.469 -27.984 -7.352 1 98.44 105 ARG A O 1
ATOM 808 N N . LEU A 1 106 ? 12.32 -29.734 -6.379 1 98.75 106 LEU A N 1
ATOM 809 C CA . LEU A 1 106 ? 11.453 -28.812 -5.66 1 98.75 106 LEU A CA 1
ATOM 810 C C . LEU A 1 106 ? 12.219 -28.094 -4.555 1 98.75 106 LEU A C 1
ATOM 812 O O . LEU A 1 106 ? 12.531 -28.688 -3.52 1 98.75 106 LEU A O 1
ATOM 816 N N . HIS A 1 107 ? 12.461 -26.875 -4.75 1 98.38 107 HIS A N 1
ATOM 817 C CA . HIS A 1 107 ? 13.297 -26.094 -3.846 1 98.38 107 HIS A CA 1
ATOM 818 C C . HIS A 1 107 ? 12.484 -25.547 -2.68 1 98.38 107 HIS A C 1
ATOM 820 O O . HIS A 1 107 ? 12.984 -25.438 -1.559 1 98.38 107 HIS A O 1
ATOM 826 N N . GLU A 1 108 ? 11.289 -25.125 -2.881 1 98.56 108 GLU A N 1
ATOM 827 C CA . GLU A 1 108 ? 10.375 -24.594 -1.866 1 98.56 108 GLU A CA 1
ATOM 828 C C . GLU A 1 108 ? 8.93 -24.609 -2.359 1 98.56 108 GLU A C 1
ATOM 830 O O . GLU A 1 108 ? 8.68 -24.797 -3.553 1 98.56 108 GLU A O 1
ATOM 835 N N . HIS A 1 109 ? 8.031 -24.453 -1.483 1 98.81 109 HIS A N 1
ATOM 836 C CA . HIS A 1 109 ? 6.617 -24.297 -1.797 1 98.81 109 HIS A CA 1
ATOM 837 C C . HIS A 1 109 ? 5.938 -23.344 -0.817 1 98.81 109 HIS A C 1
ATOM 839 O O . HIS A 1 109 ? 6.488 -23.047 0.245 1 98.81 109 HIS A O 1
ATOM 845 N N . TYR A 1 110 ? 4.832 -22.797 -1.201 1 98.81 110 TYR A N 1
ATOM 846 C CA . TYR A 1 110 ? 4.039 -21.875 -0.397 1 98.81 110 TYR A CA 1
ATOM 847 C C . TYR A 1 110 ? 2.547 -22.125 -0.598 1 98.81 110 TYR A C 1
ATOM 849 O O . TYR A 1 110 ? 2.061 -22.141 -1.73 1 98.81 110 TYR A O 1
ATOM 857 N N . ASN A 1 111 ? 1.871 -22.391 0.528 1 98.88 111 ASN A N 1
ATOM 858 C CA . ASN A 1 111 ? 0.415 -22.469 0.511 1 98.88 111 ASN A CA 1
ATOM 859 C C . ASN A 1 111 ? -0.227 -21.109 0.717 1 98.88 111 ASN A C 1
ATOM 861 O O . ASN A 1 111 ? 0.074 -20.406 1.692 1 98.88 111 ASN A O 1
ATOM 865 N N . LYS A 1 112 ? -1.106 -20.797 -0.165 1 98.81 112 LYS A N 1
ATOM 866 C CA . LYS A 1 112 ? -1.765 -19.5 -0.096 1 98.81 112 LYS A CA 1
ATOM 867 C C . LYS A 1 112 ? -2.338 -19.25 1.296 1 98.81 112 LYS A C 1
ATOM 869 O O . LYS A 1 112 ? -3.018 -20.109 1.858 1 98.81 112 LYS A O 1
ATOM 874 N N . LEU A 1 113 ? -2.076 -18.062 1.752 1 98.06 113 LEU A N 1
ATOM 875 C CA . LEU A 1 113 ? -2.408 -17.766 3.139 1 98.06 113 LEU A CA 1
ATOM 876 C C . LEU A 1 113 ? -3.826 -17.203 3.248 1 98.06 113 LEU A C 1
ATOM 878 O O . LEU A 1 113 ? -4.555 -17.531 4.188 1 98.06 113 LEU A O 1
ATOM 882 N N . HIS A 1 114 ? -4.207 -16.312 2.402 1 98.5 114 HIS A N 1
ATOM 883 C CA . HIS A 1 114 ? -5.488 -15.609 2.461 1 98.5 114 HIS A CA 1
ATOM 884 C C . HIS A 1 114 ? -6.445 -16.125 1.388 1 98.5 114 HIS A C 1
ATOM 886 O O . HIS A 1 114 ? -6.086 -16.172 0.209 1 98.5 114 HIS A O 1
ATOM 892 N N . MET A 1 115 ? -7.648 -16.438 1.812 1 98.62 115 MET A N 1
ATOM 893 C CA . MET A 1 115 ? -8.656 -16.969 0.906 1 98.62 115 MET A CA 1
ATOM 894 C C . MET A 1 115 ? -9.578 -15.867 0.395 1 98.62 115 MET A C 1
ATOM 896 O O . MET A 1 115 ? -10.047 -15.031 1.174 1 98.62 115 MET A O 1
ATOM 900 N N . PHE A 1 116 ? -9.781 -15.844 -0.866 1 98.19 116 PHE A N 1
ATOM 901 C CA . PHE A 1 116 ? -10.594 -14.844 -1.545 1 98.19 116 PHE A CA 1
ATOM 902 C C . PHE A 1 116 ? -12.078 -15.156 -1.387 1 98.19 116 PHE A C 1
ATOM 904 O O . PHE A 1 116 ? -12.719 -15.656 -2.316 1 98.19 116 PHE A O 1
ATOM 911 N N . ASP A 1 117 ? -12.664 -14.875 -0.217 1 97.94 117 ASP A N 1
ATOM 912 C CA . ASP A 1 117 ? -14.078 -15.008 0.104 1 97.94 117 ASP A CA 1
ATOM 913 C C . ASP A 1 117 ? -14.781 -13.656 0.075 1 97.94 117 ASP A C 1
ATOM 915 O O . ASP A 1 117 ? -14.906 -12.992 1.106 1 97.94 117 ASP A O 1
ATOM 919 N N . VAL A 1 118 ? -15.25 -13.281 -1.126 1 97.44 118 VAL A N 1
ATOM 920 C CA . VAL A 1 118 ? -15.719 -11.914 -1.298 1 97.44 118 VAL A CA 1
ATOM 921 C C . VAL A 1 118 ? -16.938 -11.898 -2.229 1 97.44 118 VAL A C 1
ATOM 923 O O . VAL A 1 118 ? -17.234 -12.898 -2.885 1 97.44 118 VAL A O 1
ATOM 926 N N . GLU A 1 119 ? -17.625 -10.766 -2.203 1 95.31 119 GLU A N 1
ATOM 927 C CA . GLU A 1 119 ? -18.625 -10.414 -3.205 1 95.31 119 GLU A CA 1
ATOM 928 C C . GLU A 1 119 ? -18.094 -9.383 -4.191 1 95.31 119 GLU A C 1
ATOM 930 O O . GLU A 1 119 ? -17.578 -8.336 -3.781 1 95.31 119 GLU A O 1
ATOM 935 N N . VAL A 1 120 ? -18.047 -9.734 -5.41 1 88.75 120 VAL A N 1
ATOM 936 C CA . VAL A 1 120 ? -17.562 -8.844 -6.453 1 88.75 120 VAL A CA 1
ATOM 937 C C . VAL A 1 120 ? -18.688 -8.531 -7.438 1 88.75 120 VAL A C 1
ATOM 939 O O . VAL A 1 120 ? -19.484 -9.406 -7.762 1 88.75 120 VAL A O 1
ATOM 942 N N . ALA A 1 121 ? -18.766 -7.254 -7.844 1 84.12 121 ALA A N 1
ATOM 943 C CA . ALA A 1 121 ? -19.812 -6.82 -8.766 1 84.12 121 ALA A CA 1
ATOM 944 C C . ALA A 1 121 ? -19.531 -7.312 -10.188 1 84.12 121 ALA A C 1
ATOM 946 O O . ALA A 1 121 ? -19.328 -6.508 -11.102 1 84.12 121 ALA A O 1
ATOM 947 N N . ASP A 1 122 ? -19.422 -8.555 -10.375 1 83.88 122 ASP A N 1
ATOM 948 C CA . ASP A 1 122 ? -19.266 -9.18 -11.688 1 83.88 122 ASP A CA 1
ATOM 949 C C . ASP A 1 122 ? -20.25 -10.336 -11.867 1 83.88 122 ASP A C 1
ATOM 951 O O . ASP A 1 122 ? -21.219 -10.453 -11.117 1 83.88 122 ASP A O 1
ATOM 955 N N . GLN A 1 123 ? -20.047 -11.07 -12.984 1 79.06 123 GLN A N 1
ATOM 956 C CA . GLN A 1 123 ? -21 -12.109 -13.336 1 79.06 123 GLN A CA 1
ATOM 957 C C . GLN A 1 123 ? -20.984 -13.25 -12.32 1 79.06 123 GLN A C 1
ATOM 959 O O . GLN A 1 123 ? -22 -13.922 -12.109 1 79.06 123 GLN A O 1
ATOM 964 N N . HIS A 1 124 ? -19.891 -13.484 -11.711 1 80 124 HIS A N 1
ATOM 965 C CA . HIS A 1 124 ? -19.766 -14.555 -10.734 1 80 124 HIS A CA 1
ATOM 966 C C . HIS A 1 124 ? -20.328 -14.133 -9.375 1 80 124 HIS A C 1
ATOM 968 O O . HIS A 1 124 ? -20.766 -14.969 -8.586 1 80 124 HIS A O 1
ATOM 974 N N . HIS A 1 125 ? -20.25 -12.961 -8.992 1 79.75 125 HIS A N 1
ATOM 975 C CA . HIS A 1 125 ? -20.844 -12.266 -7.859 1 79.75 125 HIS A CA 1
ATOM 976 C C . HIS A 1 125 ? -20.172 -12.664 -6.551 1 79.75 125 HIS A C 1
ATOM 978 O O . HIS A 1 125 ? -19.625 -11.812 -5.852 1 79.75 125 HIS A O 1
ATOM 984 N N . SER A 1 126 ? -20.219 -14.031 -6.316 1 91.38 126 SER A N 1
ATOM 985 C CA . SER A 1 126 ? -19.703 -14.484 -5.027 1 91.38 126 SER A CA 1
ATOM 986 C C . SER A 1 126 ? -18.562 -15.469 -5.211 1 91.38 126 SER A C 1
ATOM 988 O O . SER A 1 126 ? -18.688 -16.453 -5.93 1 91.38 126 SER A O 1
ATOM 990 N N . TYR A 1 127 ? -17.5 -15.062 -4.605 1 93.12 127 TYR A N 1
ATOM 991 C CA . TYR A 1 127 ? -16.344 -15.953 -4.559 1 93.12 127 TYR A CA 1
ATOM 992 C C . TYR A 1 127 ? -16.141 -16.5 -3.154 1 93.12 127 TYR A C 1
ATOM 994 O O . TYR A 1 127 ? -16.188 -15.758 -2.176 1 93.12 127 TYR A O 1
ATOM 1002 N N . ARG A 1 128 ? -15.922 -17.844 -3.062 1 95.31 128 ARG A N 1
ATOM 1003 C CA . ARG A 1 128 ? -15.648 -18.547 -1.808 1 95.31 128 ARG A CA 1
ATOM 1004 C C . ARG A 1 128 ? -14.5 -19.531 -1.965 1 95.31 128 ARG A C 1
ATOM 1006 O O . ARG A 1 128 ? -14.703 -20.75 -1.878 1 95.31 128 ARG A O 1
ATOM 1013 N N . GLU A 1 129 ? -13.367 -19 -2.066 1 97.06 129 GLU A N 1
ATOM 1014 C CA . GLU A 1 129 ? -12.164 -19.781 -2.303 1 97.06 129 GLU A CA 1
ATOM 1015 C C . GLU A 1 129 ? -11.938 -20.797 -1.186 1 97.06 129 GLU A C 1
ATOM 1017 O O . GLU A 1 129 ? -11.438 -21.891 -1.431 1 97.06 129 GLU A O 1
ATOM 1022 N N . SER A 1 130 ? -12.43 -20.484 0.025 1 97.38 130 SER A N 1
ATOM 1023 C CA . SER A 1 130 ? -12.227 -21.328 1.192 1 97.38 130 SER A CA 1
ATOM 1024 C C . SER A 1 130 ? -13.039 -22.609 1.087 1 97.38 130 SER A C 1
ATOM 1026 O O . SER A 1 130 ? -12.797 -23.578 1.821 1 97.38 130 SER A O 1
ATOM 1028 N N . ASP A 1 131 ? -14 -22.609 0.217 1 96.94 131 ASP A N 1
ATOM 1029 C CA . ASP A 1 131 ? -14.766 -23.828 -0.04 1 96.94 131 ASP A CA 1
ATOM 1030 C C . ASP A 1 131 ? -13.914 -24.859 -0.778 1 96.94 131 ASP A C 1
ATOM 1032 O O . ASP A 1 131 ? -14.211 -26.047 -0.746 1 96.94 131 ASP A O 1
ATOM 1036 N N . THR A 1 132 ? -12.93 -24.422 -1.467 1 97.88 132 THR A N 1
ATOM 1037 C CA . THR A 1 132 ? -12.141 -25.281 -2.338 1 97.88 132 THR A CA 1
ATOM 1038 C C . THR A 1 132 ? -10.773 -25.578 -1.726 1 97.88 132 THR A C 1
ATOM 1040 O O . THR A 1 132 ? -10.266 -26.688 -1.83 1 97.88 132 THR A O 1
ATOM 1043 N N . PHE A 1 133 ? -10.164 -24.547 -1.097 1 98.75 133 PHE A N 1
ATOM 1044 C CA . PHE A 1 133 ? -8.781 -24.656 -0.656 1 98.75 133 PHE A CA 1
ATOM 1045 C C . PHE A 1 133 ? -8.664 -24.391 0.838 1 98.75 133 PHE A C 1
ATOM 1047 O O . PHE A 1 133 ? -9.336 -23.5 1.366 1 98.75 133 PHE A O 1
ATOM 1054 N N . LYS A 1 134 ? -7.793 -25.141 1.471 1 98.38 134 LYS A N 1
ATOM 1055 C CA . LYS A 1 134 ? -7.379 -24.875 2.846 1 98.38 134 LYS A CA 1
ATOM 1056 C C . LYS A 1 134 ? -6.266 -23.828 2.891 1 98.38 134 LYS A C 1
ATOM 1058 O O . LYS A 1 134 ? -5.277 -23.938 2.162 1 98.38 134 LYS A O 1
ATOM 1063 N N . PRO A 1 135 ? -6.418 -22.781 3.68 1 98.25 135 PRO A N 1
ATOM 1064 C CA . PRO A 1 135 ? -5.363 -21.766 3.781 1 98.25 135 PRO A CA 1
ATOM 1065 C C . PRO A 1 135 ? -4.055 -22.328 4.332 1 98.25 135 PRO A C 1
ATOM 1067 O O . PRO A 1 135 ? -4.07 -23.203 5.191 1 98.25 135 PRO A O 1
ATOM 1070 N N . GLY A 1 136 ? -2.977 -21.75 3.814 1 97.56 136 GLY A N 1
ATOM 1071 C CA . GLY A 1 136 ? -1.688 -22.031 4.422 1 97.56 136 GLY A CA 1
ATOM 1072 C C . GLY A 1 136 ? -1.51 -21.391 5.781 1 97.56 136 GLY A C 1
ATOM 1073 O O . GLY A 1 136 ? -2.414 -20.703 6.273 1 97.56 136 GLY A O 1
ATOM 1074 N N . ASP A 1 137 ? -0.336 -21.656 6.367 1 96.06 137 ASP A N 1
ATOM 1075 C CA . ASP A 1 137 ? -0.098 -21.125 7.703 1 96.06 137 ASP A CA 1
ATOM 1076 C C . ASP A 1 137 ? 1.36 -20.703 7.879 1 96.06 137 ASP A C 1
ATOM 1078 O O . ASP A 1 137 ? 1.843 -20.578 9.008 1 96.06 137 ASP A O 1
ATOM 1082 N N . GLU A 1 138 ? 2.008 -20.5 6.773 1 96.56 138 GLU A N 1
ATOM 1083 C CA . GLU A 1 138 ? 3.426 -20.156 6.859 1 96.56 138 GLU A CA 1
ATOM 1084 C C . GLU A 1 138 ? 3.764 -18.984 5.945 1 96.56 138 GLU A C 1
ATOM 1086 O O . GLU A 1 138 ? 3.174 -18.828 4.871 1 96.56 138 GLU A O 1
ATOM 1091 N N . ILE A 1 139 ? 4.695 -18.172 6.434 1 97.69 139 ILE A N 1
ATOM 1092 C CA . ILE A 1 139 ? 5.359 -17.172 5.609 1 97.69 139 ILE A CA 1
ATOM 1093 C C . ILE A 1 139 ? 6.637 -17.766 5.012 1 97.69 139 ILE A C 1
ATOM 1095 O O . ILE A 1 139 ? 7.422 -18.406 5.715 1 97.69 139 ILE A O 1
ATOM 1099 N N . LYS A 1 140 ? 6.891 -17.547 3.691 1 98 140 LYS A N 1
ATOM 1100 C CA . LYS A 1 140 ? 7.992 -18.234 3.039 1 98 140 LYS A CA 1
ATOM 1101 C C . LYS A 1 140 ? 8.922 -17.266 2.334 1 98 140 LYS A C 1
ATOM 1103 O O . LYS A 1 140 ? 8.508 -16.547 1.411 1 98 140 LYS A O 1
ATOM 1108 N N . VAL A 1 141 ? 10.125 -17.172 2.801 1 98.69 141 VAL A N 1
ATOM 1109 C CA . VAL A 1 141 ? 11.227 -16.547 2.082 1 98.69 141 VAL A CA 1
ATOM 1110 C C . VAL A 1 141 ? 12.297 -17.594 1.776 1 98.69 141 VAL A C 1
ATOM 1112 O O . VAL A 1 141 ? 12.742 -18.328 2.672 1 98.69 141 VAL A O 1
ATOM 1115 N N . VAL A 1 142 ? 12.719 -17.703 0.53 1 98.62 142 VAL A N 1
ATOM 1116 C CA . VAL A 1 142 ? 13.625 -18.781 0.141 1 98.62 142 VAL A CA 1
ATOM 1117 C C . VAL A 1 142 ? 14.859 -18.188 -0.534 1 98.62 142 VAL A C 1
ATOM 1119 O O . VAL A 1 142 ? 14.75 -17.297 -1.383 1 98.62 142 VAL A O 1
ATOM 1122 N N . SER A 1 143 ? 16.031 -18.672 -0.157 1 98.56 143 SER A N 1
ATOM 1123 C CA . SER A 1 143 ? 17.297 -18.25 -0.766 1 98.56 143 SER A CA 1
ATOM 1124 C C . SER A 1 143 ? 17.484 -18.859 -2.146 1 98.56 143 SER A C 1
ATOM 1126 O O . SER A 1 143 ? 17.312 -20.078 -2.318 1 98.56 143 SER A O 1
ATOM 1128 N N . THR A 1 144 ? 17.781 -18.047 -3.133 1 98.31 144 THR A N 1
ATOM 1129 C CA . THR A 1 144 ? 18.062 -18.484 -4.5 1 98.31 144 THR A CA 1
ATOM 1130 C C . THR A 1 144 ? 19.297 -17.797 -5.043 1 98.31 144 THR A C 1
ATOM 1132 O O . THR A 1 144 ? 19.797 -16.844 -4.445 1 98.31 144 THR A O 1
ATOM 1135 N N . PRO A 1 145 ? 19.797 -18.266 -6.207 1 97.44 145 PRO A N 1
ATOM 1136 C CA . PRO A 1 145 ? 20.938 -17.578 -6.809 1 97.44 145 PRO A CA 1
ATOM 1137 C C . PRO A 1 145 ? 20.609 -16.156 -7.262 1 97.44 145 PRO A C 1
ATOM 1139 O O . PRO A 1 145 ? 21.516 -15.383 -7.566 1 97.44 145 PRO A O 1
ATOM 1142 N N . PHE A 1 146 ? 19.422 -15.758 -7.242 1 97.44 146 PHE A N 1
ATOM 1143 C CA . PHE A 1 146 ? 18.969 -14.461 -7.746 1 97.44 146 PHE A CA 1
ATOM 1144 C C . PHE A 1 146 ? 18.688 -13.5 -6.594 1 97.44 146 PHE A C 1
ATOM 1146 O O . PHE A 1 146 ? 18.375 -12.336 -6.82 1 97.44 146 PHE A O 1
ATOM 1153 N N . GLY A 1 147 ? 18.812 -13.969 -5.379 1 97.75 147 GLY A N 1
ATOM 1154 C CA . GLY A 1 147 ? 18.359 -13.289 -4.176 1 97.75 147 GLY A CA 1
ATOM 1155 C C . GLY A 1 147 ? 17.312 -14.055 -3.404 1 97.75 147 GLY A C 1
ATOM 1156 O O . GLY A 1 147 ? 16.891 -15.133 -3.828 1 97.75 147 GLY A O 1
ATOM 1157 N N . ASN A 1 148 ? 16.953 -13.5 -2.285 1 98.75 148 ASN A N 1
ATOM 1158 C CA . ASN A 1 148 ? 15.906 -14.109 -1.484 1 98.75 148 ASN A CA 1
ATOM 1159 C C . ASN A 1 148 ? 14.523 -13.805 -2.051 1 98.75 148 ASN A C 1
ATOM 1161 O O . ASN A 1 148 ? 14.164 -12.633 -2.238 1 98.75 148 ASN A O 1
ATOM 1165 N N . ILE A 1 149 ? 13.734 -14.844 -2.287 1 98.88 149 ILE A N 1
ATOM 1166 C CA . ILE A 1 149 ? 12.414 -14.688 -2.889 1 98.88 149 ILE A CA 1
ATOM 1167 C C . ILE A 1 149 ? 11.336 -14.898 -1.828 1 98.88 149 ILE A C 1
ATOM 1169 O O . ILE A 1 149 ? 11.297 -15.945 -1.173 1 98.88 149 ILE A O 1
ATOM 1173 N N . GLY A 1 150 ? 10.531 -13.836 -1.583 1 98.94 150 GLY A N 1
ATOM 1174 C CA . GLY A 1 150 ? 9.305 -13.984 -0.818 1 98.94 150 GLY A CA 1
ATOM 1175 C C . GLY A 1 150 ? 8.133 -14.461 -1.657 1 98.94 150 GLY A C 1
ATOM 1176 O O . GLY A 1 150 ? 7.953 -14.016 -2.793 1 98.94 150 GLY A O 1
ATOM 1177 N N . MET A 1 151 ? 7.324 -15.344 -1.081 1 98.88 151 MET A N 1
ATOM 1178 C CA . MET A 1 151 ? 6.246 -15.945 -1.861 1 98.88 151 MET A CA 1
ATOM 1179 C C . MET A 1 151 ? 4.887 -15.422 -1.403 1 98.88 151 MET A C 1
ATOM 1181 O O . MET A 1 151 ? 4.652 -15.266 -0.205 1 98.88 151 MET A O 1
ATOM 1185 N N . SER A 1 152 ? 4.047 -15.086 -2.287 1 98.88 152 SER A N 1
ATOM 1186 C CA . SER A 1 152 ? 2.641 -14.742 -2.094 1 98.88 152 SER A CA 1
ATOM 1187 C C . SER A 1 152 ? 1.798 -15.172 -3.287 1 98.88 152 SER A C 1
ATOM 1189 O O . SER A 1 152 ? 2.336 -15.562 -4.324 1 98.88 152 SER A O 1
ATOM 1191 N N . ILE A 1 153 ? 0.495 -15.195 -3.119 1 98.94 153 ILE A N 1
ATOM 1192 C CA . ILE A 1 153 ? -0.398 -15.578 -4.207 1 98.94 153 ILE A CA 1
ATOM 1193 C C . ILE A 1 153 ? -1.627 -14.672 -4.207 1 98.94 153 ILE A C 1
ATOM 1195 O O . ILE A 1 153 ? -2.395 -14.656 -3.24 1 98.94 153 ILE A O 1
ATOM 1199 N N . CYS A 1 154 ? -1.806 -13.914 -5.164 1 98.81 154 CYS A N 1
ATOM 1200 C CA . CYS A 1 154 ? -3.033 -13.234 -5.578 1 98.81 154 CYS A CA 1
ATOM 1201 C C . CYS A 1 154 ? -3.635 -12.445 -4.426 1 98.81 154 CYS A C 1
ATOM 1203 O O . CYS A 1 154 ? -3.088 -11.414 -4.023 1 98.81 154 CYS A O 1
ATOM 1205 N N . TYR A 1 155 ? -4.684 -12.969 -3.703 1 98.88 155 TYR A N 1
ATOM 1206 C CA . TYR A 1 155 ? -5.414 -12.273 -2.648 1 98.88 155 TYR A CA 1
ATOM 1207 C C . TYR A 1 155 ? -4.469 -11.828 -1.537 1 98.88 155 TYR A C 1
ATOM 1209 O O . TYR A 1 155 ? -4.723 -10.828 -0.863 1 98.88 155 TYR A O 1
ATOM 1217 N N . ASP A 1 156 ? -3.34 -12.477 -1.371 1 98.81 156 ASP A N 1
ATOM 1218 C CA . ASP A 1 156 ? -2.318 -12.133 -0.387 1 98.81 156 ASP A CA 1
ATOM 1219 C C . ASP A 1 156 ? -1.886 -10.672 -0.534 1 98.81 156 ASP A C 1
ATOM 1221 O O . ASP A 1 156 ? -1.525 -10.023 0.45 1 98.81 156 ASP A O 1
ATOM 1225 N N . VAL A 1 157 ? -2.012 -10.141 -1.769 1 98.94 157 VAL A N 1
ATOM 1226 C CA . VAL A 1 157 ? -1.428 -8.836 -2.049 1 98.94 157 VAL A CA 1
ATOM 1227 C C . VAL A 1 157 ? -2.232 -7.746 -1.34 1 98.94 157 VAL A C 1
ATOM 1229 O O . VAL A 1 157 ? -1.752 -6.625 -1.165 1 98.94 157 VAL A O 1
ATOM 1232 N N . ARG A 1 158 ? -3.439 -8.078 -0.888 1 98.81 158 ARG A N 1
ATOM 1233 C CA . ARG A 1 158 ? -4.285 -7.098 -0.216 1 98.81 158 ARG A CA 1
ATOM 1234 C C . ARG A 1 158 ? -3.85 -6.898 1.232 1 98.81 158 ARG A C 1
ATOM 1236 O O . ARG A 1 158 ? -4.297 -5.965 1.898 1 98.81 158 ARG A O 1
ATOM 1243 N N . PHE A 1 159 ? -2.977 -7.715 1.744 1 98.56 159 PHE A N 1
ATOM 1244 C CA . PHE A 1 159 ? -2.607 -7.707 3.154 1 98.56 159 PHE A CA 1
ATOM 1245 C C . PHE A 1 159 ? -1.155 -7.285 3.332 1 98.56 159 PHE A C 1
ATOM 1247 O O . PHE A 1 159 ? -0.252 -8.125 3.314 1 98.56 159 PHE A O 1
ATOM 1254 N N . PRO A 1 160 ? -0.938 -6.004 3.629 1 98.19 160 PRO A N 1
ATOM 1255 C CA . PRO A 1 160 ? 0.432 -5.496 3.719 1 98.19 160 PRO A CA 1
ATOM 1256 C C . PRO A 1 160 ? 1.239 -6.168 4.828 1 98.19 160 PRO A C 1
ATOM 1258 O O . PRO A 1 160 ? 2.469 -6.219 4.758 1 98.19 160 PRO A O 1
ATOM 1261 N N . GLN A 1 161 ? 0.588 -6.785 5.801 1 97.06 161 GLN A N 1
ATOM 1262 C CA . GLN A 1 161 ? 1.277 -7.461 6.895 1 97.06 161 GLN A CA 1
ATOM 1263 C C . GLN A 1 161 ? 2.176 -8.578 6.367 1 97.06 161 GLN A C 1
ATOM 1265 O O . GLN A 1 161 ? 3.297 -8.758 6.852 1 97.06 161 GLN A O 1
ATOM 1270 N N . LEU A 1 162 ? 1.673 -9.281 5.402 1 98.12 162 LEU A N 1
ATOM 1271 C CA . LEU A 1 162 ? 2.469 -10.359 4.824 1 98.12 162 LEU A CA 1
ATOM 1272 C C . LEU A 1 162 ? 3.732 -9.812 4.168 1 98.12 162 LEU A C 1
ATOM 1274 O O . LEU A 1 162 ? 4.82 -10.359 4.352 1 98.12 162 LEU A O 1
ATOM 1278 N N . TYR A 1 163 ? 3.633 -8.766 3.479 1 98.56 163 TYR A N 1
ATOM 1279 C CA . TYR A 1 163 ? 4.762 -8.211 2.738 1 98.56 163 TYR A CA 1
ATOM 1280 C C . TYR A 1 163 ? 5.77 -7.562 3.684 1 98.56 163 TYR A C 1
ATOM 1282 O O . TYR A 1 163 ? 6.977 -7.605 3.436 1 98.56 163 TYR A O 1
ATOM 1290 N N . THR A 1 164 ? 5.23 -6.945 4.742 1 97.12 164 THR A N 1
ATOM 1291 C CA . THR A 1 164 ? 6.121 -6.5 5.809 1 97.12 164 THR A CA 1
ATOM 1292 C C . THR A 1 164 ? 6.926 -7.672 6.367 1 97.12 164 THR A C 1
ATOM 1294 O O . THR A 1 164 ? 8.141 -7.578 6.531 1 97.12 164 THR A O 1
ATOM 1297 N N . ALA A 1 165 ? 6.238 -8.766 6.609 1 97.19 165 ALA A N 1
ATOM 1298 C CA . ALA A 1 165 ? 6.891 -9.953 7.156 1 97.19 165 ALA A CA 1
ATOM 1299 C C . ALA A 1 165 ? 7.93 -10.508 6.188 1 97.19 165 ALA A C 1
ATOM 1301 O O . ALA A 1 165 ? 9.023 -10.898 6.598 1 97.19 165 ALA A O 1
ATOM 1302 N N . LEU A 1 166 ? 7.586 -10.57 4.926 1 98.38 166 LEU A N 1
ATOM 1303 C CA . LEU A 1 166 ? 8.516 -11.055 3.912 1 98.38 166 LEU A CA 1
ATOM 1304 C C . LEU A 1 166 ? 9.789 -10.211 3.893 1 98.38 166 LEU A C 1
ATOM 1306 O O . LEU A 1 166 ? 10.898 -10.75 3.865 1 98.38 166 LEU A O 1
ATOM 1310 N N . ARG A 1 167 ? 9.609 -8.922 3.943 1 98 167 ARG A N 1
ATOM 1311 C CA . ARG A 1 167 ? 10.766 -8.023 3.934 1 98 167 ARG A CA 1
ATOM 1312 C C . ARG A 1 167 ? 11.602 -8.203 5.191 1 98 167 ARG A C 1
ATOM 1314 O O . ARG A 1 167 ? 12.836 -8.234 5.125 1 98 167 ARG A O 1
ATOM 1321 N N . GLU A 1 168 ? 10.938 -8.273 6.293 1 94.94 168 GLU A N 1
ATOM 1322 C CA . GLU A 1 168 ? 11.641 -8.461 7.559 1 94.94 168 GLU A CA 1
ATOM 1323 C C . GLU A 1 168 ? 12.445 -9.758 7.559 1 94.94 168 GLU A C 1
ATOM 1325 O O . GLU A 1 168 ? 13.492 -9.844 8.203 1 94.94 168 GLU A O 1
ATOM 1330 N N . GLN A 1 169 ? 11.969 -10.695 6.785 1 96.5 169 GLN A N 1
ATOM 1331 C CA . GLN A 1 169 ? 12.648 -11.984 6.719 1 96.5 169 GLN A CA 1
ATOM 1332 C C . GLN A 1 169 ? 13.703 -12 5.625 1 96.5 169 GLN A C 1
ATOM 1334 O O . GLN A 1 169 ? 14.328 -13.031 5.363 1 96.5 169 GLN A O 1
ATOM 1339 N N . GLY A 1 170 ? 13.844 -10.906 4.922 1 97.94 170 GLY A N 1
ATOM 1340 C CA . GLY A 1 170 ? 15.023 -10.734 4.082 1 97.94 170 GLY A CA 1
ATOM 1341 C C . GLY A 1 170 ? 14.711 -10.812 2.6 1 97.94 170 GLY A C 1
ATOM 1342 O O . GLY A 1 170 ? 15.617 -10.969 1.778 1 97.94 170 GLY A O 1
ATOM 1343 N N . ALA A 1 171 ? 13.516 -10.648 2.205 1 98.81 171 ALA A N 1
ATOM 1344 C CA . ALA A 1 171 ? 13.148 -10.758 0.795 1 98.81 171 ALA A CA 1
ATOM 1345 C C . ALA A 1 171 ? 13.82 -9.656 -0.029 1 98.81 171 ALA A C 1
ATOM 1347 O O . ALA A 1 171 ? 13.898 -8.508 0.406 1 98.81 171 ALA A O 1
ATOM 1348 N N . ASP A 1 172 ? 14.297 -10.023 -1.2 1 98.81 172 ASP A N 1
ATOM 1349 C CA . ASP A 1 172 ? 14.797 -9.109 -2.227 1 98.81 172 ASP A CA 1
ATOM 1350 C C . ASP A 1 172 ? 13.805 -9 -3.385 1 98.81 172 ASP A C 1
ATOM 1352 O O . ASP A 1 172 ? 13.734 -7.961 -4.047 1 98.81 172 ASP A O 1
ATOM 1356 N N . ILE A 1 173 ? 13.188 -10.094 -3.631 1 98.88 173 ILE A N 1
ATOM 1357 C CA . ILE A 1 173 ? 12.172 -10.258 -4.664 1 98.88 173 ILE A CA 1
ATOM 1358 C C . ILE A 1 173 ? 10.906 -10.852 -4.047 1 98.88 173 ILE A C 1
ATOM 1360 O O . ILE A 1 173 ? 10.977 -11.742 -3.195 1 98.88 173 ILE A O 1
ATOM 1364 N N . ILE A 1 174 ? 9.781 -10.32 -4.418 1 99 174 ILE A N 1
ATOM 1365 C CA . ILE A 1 174 ? 8.523 -10.945 -4.02 1 99 174 ILE A CA 1
ATOM 1366 C C . ILE A 1 174 ? 7.727 -11.336 -5.262 1 99 174 ILE A C 1
ATOM 1368 O O . ILE A 1 174 ? 7.547 -10.523 -6.172 1 99 174 ILE A O 1
ATOM 1372 N N . VAL A 1 175 ? 7.312 -12.578 -5.336 1 99 175 VAL A N 1
ATOM 1373 C CA . VAL A 1 175 ? 6.512 -13.047 -6.457 1 99 175 VAL A CA 1
ATOM 1374 C C . VAL A 1 175 ? 5.027 -13 -6.094 1 99 175 VAL A C 1
ATOM 1376 O O . VAL A 1 175 ? 4.652 -13.289 -4.957 1 99 175 VAL A O 1
ATOM 1379 N N . VAL A 1 176 ? 4.227 -12.609 -7.047 1 98.94 176 VAL A N 1
ATOM 1380 C CA . VAL A 1 176 ? 2.783 -12.492 -6.855 1 98.94 176 VAL A CA 1
ATOM 1381 C C . VAL A 1 176 ? 2.053 -13.164 -8.016 1 98.94 176 VAL A C 1
ATOM 1383 O O . VAL A 1 176 ? 1.447 -12.492 -8.852 1 98.94 176 VAL A O 1
ATOM 1386 N N . PRO A 1 177 ? 2.049 -14.508 -8.086 1 98.94 177 PRO A N 1
ATOM 1387 C CA . PRO A 1 177 ? 1.153 -15.172 -9.031 1 98.94 177 PRO A CA 1
ATOM 1388 C C . PRO A 1 177 ? -0.32 -14.875 -8.766 1 98.94 177 PRO A C 1
ATOM 1390 O O . PRO A 1 177 ? -0.752 -14.883 -7.605 1 98.94 177 PRO A O 1
ATOM 1393 N N . ALA A 1 178 ? -1.065 -14.609 -9.875 1 98.88 178 ALA A N 1
ATOM 1394 C CA . ALA A 1 178 ? -2.41 -14.148 -9.547 1 98.88 178 ALA A CA 1
ATOM 1395 C C . ALA A 1 178 ? -3.393 -14.477 -10.672 1 98.88 178 ALA A C 1
ATOM 1397 O O . ALA A 1 178 ? -2.984 -14.719 -11.805 1 98.88 178 ALA A O 1
ATOM 1398 N N . ALA A 1 179 ? -4.625 -14.516 -10.32 1 98.62 179 ALA A N 1
ATOM 1399 C CA . ALA A 1 179 ? -5.801 -14.531 -11.188 1 98.62 179 ALA A CA 1
ATOM 1400 C C . ALA A 1 179 ? -6.82 -13.484 -10.742 1 98.62 179 ALA A C 1
ATOM 1402 O O . ALA A 1 179 ? -7.992 -13.797 -10.523 1 98.62 179 ALA A O 1
ATOM 1403 N N . PHE A 1 180 ? -6.465 -12.234 -10.734 1 98 180 PHE A N 1
ATOM 1404 C CA . PHE A 1 180 ? -7.363 -11.156 -10.328 1 98 180 PHE A CA 1
ATOM 1405 C C . PHE A 1 180 ? -8.578 -11.094 -11.25 1 98 180 PHE A C 1
ATOM 1407 O O . PHE A 1 180 ? -8.445 -11.156 -12.469 1 98 180 PHE A O 1
ATOM 1414 N N . THR A 1 181 ? -9.695 -10.891 -10.656 1 97.5 181 THR A N 1
ATOM 1415 C CA . THR A 1 181 ? -10.875 -10.656 -11.484 1 97.5 181 THR A CA 1
ATOM 1416 C C . THR A 1 181 ? -10.711 -9.375 -12.305 1 97.5 181 THR A C 1
ATOM 1418 O O . THR A 1 181 ? -9.93 -8.492 -11.938 1 97.5 181 THR A O 1
ATOM 1421 N N . ARG A 1 182 ? -11.453 -9.289 -13.312 1 96.94 182 ARG A N 1
ATOM 1422 C CA . ARG A 1 182 ? -11.414 -8.094 -14.141 1 96.94 182 ARG A CA 1
ATOM 1423 C C . ARG A 1 182 ? -11.766 -6.852 -13.328 1 96.94 182 ARG A C 1
ATOM 1425 O O . ARG A 1 182 ? -11.109 -5.812 -13.453 1 96.94 182 ARG A O 1
ATOM 1432 N N . VAL A 1 183 ? -12.781 -6.926 -12.5 1 96.75 183 VAL A N 1
ATOM 1433 C CA . VAL A 1 183 ? -13.297 -5.793 -11.734 1 96.75 183 VAL A CA 1
ATOM 1434 C C . VAL A 1 183 ? -12.242 -5.324 -10.734 1 96.75 183 VAL A C 1
ATOM 1436 O O . VAL A 1 183 ? -11.891 -4.141 -10.703 1 96.75 183 VAL A O 1
ATOM 1439 N N . THR A 1 184 ? -11.719 -6.23 -9.938 1 97.81 184 THR A N 1
ATOM 1440 C CA . THR A 1 184 ? -10.766 -5.82 -8.906 1 97.81 184 THR A CA 1
ATOM 1441 C C . THR A 1 184 ? -9.398 -5.523 -9.523 1 97.81 184 THR A C 1
ATOM 1443 O O . THR A 1 184 ? -8.648 -4.691 -9.008 1 97.81 184 THR A O 1
ATOM 1446 N N . GLY A 1 185 ? -9.109 -6.281 -10.578 1 98.31 185 GLY A N 1
ATOM 1447 C CA . GLY A 1 185 ? -7.848 -6.008 -11.258 1 98.31 185 GLY A CA 1
ATOM 1448 C C . GLY A 1 185 ? -7.742 -4.582 -11.766 1 98.31 185 GLY A C 1
ATOM 1449 O O . GLY A 1 185 ? -6.73 -3.914 -11.555 1 98.31 185 GLY A O 1
ATOM 1450 N N . LYS A 1 186 ? -8.789 -4.141 -12.406 1 97.69 186 LYS A N 1
ATOM 1451 C CA . LYS A 1 186 ? -8.828 -2.779 -12.938 1 97.69 186 LYS A CA 1
ATOM 1452 C C . LYS A 1 186 ? -8.617 -1.751 -11.828 1 97.69 186 LYS A C 1
ATOM 1454 O O . LYS A 1 186 ? -7.906 -0.762 -12.023 1 97.69 186 LYS A O 1
ATOM 1459 N N . ALA A 1 187 ? -9.117 -2.004 -10.719 1 97.88 187 ALA A N 1
ATOM 1460 C CA . ALA A 1 187 ? -9.156 -1.021 -9.641 1 97.88 187 ALA A CA 1
ATOM 1461 C C . ALA A 1 187 ? -7.918 -1.123 -8.758 1 97.88 187 ALA A C 1
ATOM 1463 O O . ALA A 1 187 ? -7.449 -0.118 -8.219 1 97.88 187 ALA A O 1
ATOM 1464 N N . HIS A 1 188 ? -7.375 -2.338 -8.547 1 98.81 188 HIS A N 1
ATOM 1465 C CA . HIS A 1 188 ? -6.52 -2.514 -7.379 1 98.81 188 HIS A CA 1
ATOM 1466 C C . HIS A 1 188 ? -5.172 -3.107 -7.766 1 98.81 188 HIS A C 1
ATOM 1468 O O . HIS A 1 188 ? -4.172 -2.898 -7.074 1 98.81 188 HIS A O 1
ATOM 1474 N N . TRP A 1 189 ? -5.047 -3.807 -8.891 1 98.88 189 TRP A N 1
ATOM 1475 C CA . TRP A 1 189 ? -3.92 -4.684 -9.188 1 98.88 189 TRP A CA 1
ATOM 1476 C C . TRP A 1 189 ? -2.611 -3.898 -9.211 1 98.88 189 TRP A C 1
ATOM 1478 O O . TRP A 1 189 ? -1.734 -4.121 -8.375 1 98.88 189 TRP A O 1
ATOM 1488 N N . GLU A 1 190 ? -2.553 -2.932 -10.016 1 98.94 190 GLU A N 1
ATOM 1489 C CA . GLU A 1 190 ? -1.311 -2.18 -10.164 1 98.94 190 GLU A CA 1
ATOM 1490 C C . GLU A 1 190 ? -0.999 -1.375 -8.898 1 98.94 190 GLU A C 1
ATOM 1492 O O . GLU A 1 190 ? 0.148 -1.341 -8.445 1 98.94 190 GLU A O 1
ATOM 1497 N N . VAL A 1 191 ? -1.992 -0.761 -8.328 1 98.94 191 VAL A N 1
ATOM 1498 C CA . VAL A 1 191 ? -1.816 0.087 -7.148 1 98.94 191 VAL A CA 1
ATOM 1499 C C . VAL A 1 191 ? -1.217 -0.73 -6.008 1 98.94 191 VAL A C 1
ATOM 1501 O O . VAL A 1 191 ? -0.237 -0.314 -5.387 1 98.94 191 VAL A O 1
ATOM 1504 N N . LEU A 1 192 ? -1.78 -1.864 -5.766 1 98.94 192 LEU A N 1
ATOM 1505 C CA . LEU A 1 192 ? -1.319 -2.691 -4.656 1 98.94 192 LEU A CA 1
ATOM 1506 C C . LEU A 1 192 ? 0.087 -3.221 -4.922 1 98.94 192 LEU A C 1
ATOM 1508 O O . LEU A 1 192 ? 0.934 -3.221 -4.023 1 98.94 192 LEU A O 1
ATOM 1512 N N . LEU A 1 193 ? 0.341 -3.666 -6.129 1 98.94 193 LEU A N 1
ATOM 1513 C CA . LEU A 1 193 ? 1.656 -4.203 -6.457 1 98.94 193 LEU A CA 1
ATOM 1514 C C . LEU A 1 193 ? 2.736 -3.143 -6.285 1 98.94 193 LEU A C 1
ATOM 1516 O O . LEU A 1 193 ? 3.779 -3.404 -5.684 1 98.94 193 LEU A O 1
ATOM 1520 N N . ARG A 1 194 ? 2.469 -1.976 -6.801 1 99 194 ARG A N 1
ATOM 1521 C CA . ARG A 1 194 ? 3.453 -0.903 -6.684 1 99 194 ARG A CA 1
ATOM 1522 C C . ARG A 1 194 ? 3.66 -0.504 -5.227 1 99 194 ARG A C 1
ATOM 1524 O O . ARG A 1 194 ? 4.785 -0.234 -4.809 1 99 194 ARG A O 1
ATOM 1531 N N . ALA A 1 195 ? 2.598 -0.425 -4.508 1 98.94 195 ALA A N 1
ATOM 1532 C CA . ALA A 1 195 ? 2.723 -0.088 -3.092 1 98.94 195 ALA A CA 1
ATOM 1533 C C . ALA A 1 195 ? 3.6 -1.102 -2.363 1 98.94 195 ALA A C 1
ATOM 1535 O O . ALA A 1 195 ? 4.434 -0.728 -1.535 1 98.94 195 ALA A O 1
ATOM 1536 N N . ARG A 1 196 ? 3.371 -2.395 -2.666 1 98.94 196 ARG A N 1
ATOM 1537 C CA . ARG A 1 196 ? 4.188 -3.428 -2.033 1 98.94 196 ARG A CA 1
ATOM 1538 C C . ARG A 1 196 ? 5.66 -3.256 -2.389 1 98.94 196 ARG A C 1
ATOM 1540 O O . ARG A 1 196 ? 6.531 -3.404 -1.53 1 98.94 196 ARG A O 1
ATOM 1547 N N . ALA A 1 197 ? 5.902 -2.93 -3.635 1 98.94 197 ALA A N 1
ATOM 1548 C CA . ALA A 1 197 ? 7.285 -2.693 -4.039 1 98.94 197 ALA A CA 1
ATOM 1549 C C . ALA A 1 197 ? 7.883 -1.512 -3.285 1 98.94 197 ALA A C 1
ATOM 1551 O O . ALA A 1 197 ? 9 -1.601 -2.768 1 98.94 197 ALA A O 1
ATOM 1552 N N . ILE A 1 198 ? 7.168 -0.431 -3.18 1 98.94 198 ILE A N 1
ATOM 1553 C CA . ILE A 1 198 ? 7.641 0.803 -2.562 1 98.94 198 ILE A CA 1
ATOM 1554 C C . ILE A 1 198 ? 7.922 0.563 -1.082 1 98.94 198 ILE A C 1
ATOM 1556 O O . ILE A 1 198 ? 9 0.899 -0.587 1 98.94 198 ILE A O 1
ATOM 1560 N N . GLU A 1 199 ? 7.027 -0.055 -0.371 1 98.75 199 GLU A N 1
ATOM 1561 C CA . GLU A 1 199 ? 7.121 -0.128 1.084 1 98.75 199 GLU A CA 1
ATOM 1562 C C . GLU A 1 199 ? 8.109 -1.204 1.521 1 98.75 199 GLU A C 1
ATOM 1564 O O . GLU A 1 199 ? 8.703 -1.107 2.596 1 98.75 199 GLU A O 1
ATOM 1569 N N . THR A 1 200 ? 8.289 -2.23 0.681 1 98.81 200 THR A N 1
ATOM 1570 C CA . THR A 1 200 ? 9.25 -3.271 1.027 1 98.81 200 THR A CA 1
ATOM 1571 C C . THR A 1 200 ? 10.609 -2.988 0.392 1 98.81 200 THR A C 1
ATOM 1573 O O . THR A 1 200 ? 11.625 -3.574 0.784 1 98.81 200 THR A O 1
ATOM 1576 N N . GLN A 1 201 ? 10.562 -2.154 -0.626 1 98.88 201 GLN A N 1
ATOM 1577 C CA . GLN A 1 201 ? 11.734 -1.9 -1.463 1 98.88 201 GLN A CA 1
ATOM 1578 C C . GLN A 1 201 ? 12.312 -3.203 -2.006 1 98.88 201 GLN A C 1
ATOM 1580 O O . GLN A 1 201 ? 13.523 -3.416 -1.955 1 98.88 201 GLN A O 1
ATOM 1585 N N . CYS A 1 202 ? 11.438 -4.09 -2.432 1 98.94 202 CYS A N 1
ATOM 1586 C CA . CYS A 1 202 ? 11.727 -5.328 -3.148 1 98.94 202 CYS A CA 1
ATOM 1587 C C . CYS A 1 202 ? 11.281 -5.23 -4.602 1 98.94 202 CYS A C 1
ATOM 1589 O O . CYS A 1 202 ? 10.383 -4.457 -4.93 1 98.94 202 CYS A O 1
ATOM 1591 N N . TRP A 1 203 ? 11.977 -6.008 -5.445 1 98.94 203 TRP A N 1
ATOM 1592 C CA . TRP A 1 203 ? 11.391 -6.254 -6.762 1 98.94 203 TRP A CA 1
ATOM 1593 C C . TRP A 1 203 ? 10.109 -7.074 -6.645 1 98.94 203 TRP A C 1
ATOM 1595 O O . TRP A 1 203 ? 10.039 -8.023 -5.859 1 98.94 203 TRP A O 1
ATOM 1605 N N . VAL A 1 204 ? 9.117 -6.68 -7.398 1 99 204 VAL A N 1
ATOM 1606 C CA . VAL A 1 204 ? 7.875 -7.441 -7.43 1 99 204 VAL A CA 1
ATOM 1607 C C . VAL A 1 204 ? 7.676 -8.047 -8.82 1 99 204 VAL A C 1
ATOM 1609 O O . VAL A 1 204 ? 7.711 -7.34 -9.828 1 99 204 VAL A O 1
ATOM 1612 N N . ILE A 1 205 ? 7.555 -9.352 -8.867 1 98.94 205 ILE A N 1
ATOM 1613 C CA . ILE A 1 205 ? 7.285 -10.086 -10.102 1 98.94 205 ILE A CA 1
ATOM 1614 C C . ILE A 1 205 ? 5.879 -10.68 -10.047 1 98.94 205 ILE A C 1
ATOM 1616 O O . ILE A 1 205 ? 5.625 -11.633 -9.305 1 98.94 205 ILE A O 1
ATOM 1620 N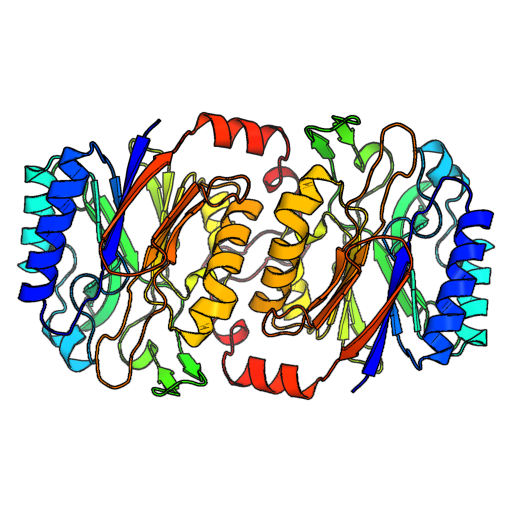 N . ALA A 1 206 ? 5.023 -10.102 -10.828 1 98.94 206 ALA A N 1
ATOM 1621 C CA . ALA A 1 206 ? 3.609 -10.461 -10.773 1 98.94 206 ALA A CA 1
ATOM 1622 C C . ALA A 1 206 ? 3.164 -11.125 -12.07 1 98.94 206 ALA A C 1
ATOM 1624 O O . ALA A 1 206 ? 3.203 -10.508 -13.141 1 98.94 206 ALA A O 1
ATOM 1625 N N . ALA A 1 207 ? 2.803 -12.359 -12.031 1 98.94 207 ALA A N 1
ATOM 1626 C CA . ALA A 1 207 ? 2.305 -13.125 -13.172 1 98.94 207 ALA A CA 1
ATOM 1627 C C . ALA A 1 207 ? 0.8 -13.359 -13.055 1 98.94 207 ALA A C 1
ATOM 1629 O O . ALA A 1 207 ? 0.312 -13.82 -12.023 1 98.94 207 ALA A O 1
ATOM 1630 N N . ALA A 1 208 ? 0.067 -13.117 -14.141 1 98.88 208 ALA A N 1
ATOM 1631 C CA . ALA A 1 208 ? -1.385 -13.086 -13.984 1 98.88 208 ALA A CA 1
ATOM 1632 C C . ALA A 1 208 ? -2.07 -13.914 -15.062 1 98.88 208 ALA A C 1
ATOM 1634 O O . ALA A 1 208 ? -1.559 -14.039 -16.188 1 98.88 208 ALA A O 1
ATOM 1635 N N . GLN A 1 209 ? -3.197 -14.461 -14.711 1 98.88 209 GLN A N 1
ATOM 1636 C CA . GLN A 1 209 ? -4.148 -14.961 -15.695 1 98.88 209 GLN A CA 1
ATOM 1637 C C . GLN A 1 209 ? -4.809 -13.812 -16.453 1 98.88 209 GLN A C 1
ATOM 1639 O O . GLN A 1 209 ? -4.984 -12.719 -15.906 1 98.88 209 GLN A O 1
ATOM 1644 N N . TRP A 1 210 ? -5.211 -14.148 -17.641 1 98.5 210 TRP A N 1
ATOM 1645 C CA . TRP A 1 210 ? -5.797 -13.117 -18.5 1 98.5 210 TRP A CA 1
ATOM 1646 C C . TRP A 1 210 ? -7.012 -13.664 -19.25 1 98.5 210 TRP A C 1
ATOM 1648 O O . TRP A 1 210 ? -7.004 -14.805 -19.703 1 98.5 210 TRP A O 1
ATOM 1658 N N . GLY A 1 211 ? -7.984 -12.789 -19.391 1 98 211 GLY A N 1
ATOM 1659 C CA . GLY A 1 211 ? -9.055 -13.055 -20.344 1 98 211 GLY A CA 1
ATOM 1660 C C . GLY A 1 211 ? -10.188 -13.875 -19.75 1 98 211 GLY A C 1
ATOM 1661 O O . GLY A 1 211 ? -10.344 -13.945 -18.531 1 98 211 GLY A O 1
ATOM 1662 N N . GLU A 1 212 ? -10.992 -14.438 -20.625 1 97.12 212 GLU A N 1
ATOM 1663 C CA . GLU A 1 212 ? -12.148 -15.242 -20.234 1 97.12 212 GLU A CA 1
ATOM 1664 C C . GLU A 1 212 ? -11.766 -16.703 -20.062 1 97.12 212 GLU A C 1
ATOM 1666 O O . GLU A 1 212 ? -11.203 -17.328 -20.969 1 97.12 212 GLU A O 1
ATOM 1671 N N . HIS A 1 213 ? -12.078 -17.266 -18.953 1 94.88 213 HIS A N 1
ATOM 1672 C CA . HIS A 1 213 ? -11.719 -18.641 -18.656 1 94.88 213 HIS A CA 1
ATOM 1673 C C . HIS A 1 213 ? -12.922 -19.578 -18.828 1 94.88 213 HIS A C 1
ATOM 1675 O O . HIS A 1 213 ? -12.75 -20.766 -19.109 1 94.88 213 HIS A O 1
ATOM 1681 N N . ASN A 1 214 ? -14.055 -19.062 -18.562 1 88.19 214 ASN A N 1
ATOM 1682 C CA . ASN A 1 214 ? -15.352 -19.703 -18.797 1 88.19 214 ASN A CA 1
ATOM 1683 C C . ASN A 1 214 ? -16.469 -18.672 -18.891 1 8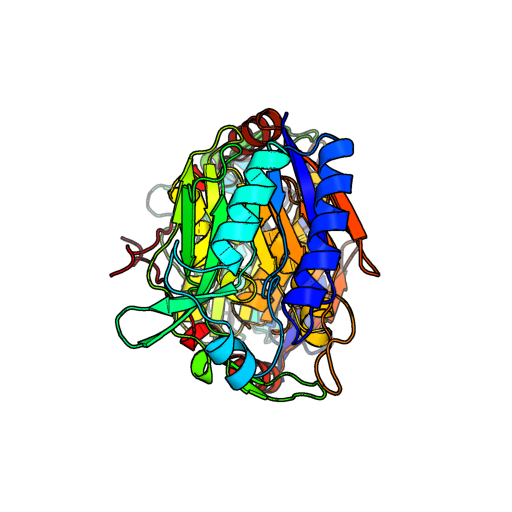8.19 214 ASN A C 1
ATOM 1685 O O . ASN A 1 214 ? -16.219 -17.5 -19.203 1 88.19 214 ASN A O 1
ATOM 1689 N N . GLU A 1 215 ? -17.688 -19.109 -18.672 1 84.44 215 GLU A N 1
ATOM 1690 C CA . GLU A 1 215 ? -18.844 -18.25 -18.938 1 84.44 215 GLU A CA 1
ATOM 1691 C C . GLU A 1 215 ? -18.922 -17.125 -17.891 1 84.44 215 GLU A C 1
ATOM 1693 O O . GLU A 1 215 ? -19.469 -16.062 -18.172 1 84.44 215 GLU A O 1
ATOM 1698 N N . SER A 1 216 ? -18.297 -17.281 -16.75 1 86.06 216 SER A N 1
ATOM 1699 C CA . SER A 1 216 ? -18.562 -16.312 -15.695 1 86.06 216 SER A CA 1
ATOM 1700 C C . SER A 1 216 ? -17.266 -15.766 -15.109 1 86.06 216 SER A C 1
ATOM 1702 O O . SER A 1 216 ? -17.297 -14.898 -14.234 1 86.06 216 SER A O 1
ATOM 1704 N N . ARG A 1 217 ? -16.172 -16.297 -15.602 1 91.75 217 ARG A N 1
ATOM 1705 C CA . ARG A 1 217 ? -14.922 -15.914 -14.961 1 91.75 217 ARG A CA 1
ATOM 1706 C C . ARG A 1 217 ? -13.992 -15.219 -15.953 1 91.75 217 ARG A C 1
ATOM 1708 O O . ARG A 1 217 ? -13.625 -15.805 -16.969 1 91.75 217 ARG A O 1
ATOM 1715 N N . GLU A 1 218 ? -13.641 -13.969 -15.695 1 96.5 218 GLU A N 1
ATOM 1716 C CA . GLU A 1 218 ? -12.68 -13.18 -16.453 1 96.5 218 GLU A CA 1
ATOM 1717 C C . GLU A 1 218 ? -11.602 -12.586 -15.555 1 96.5 218 GLU A C 1
ATOM 1719 O O . GLU A 1 218 ? -11.898 -12.125 -14.453 1 96.5 218 GLU A O 1
ATOM 1724 N N . THR A 1 219 ? -10.398 -12.641 -16.016 1 98.06 219 THR A N 1
ATOM 1725 C CA . THR A 1 219 ? -9.297 -12.133 -15.211 1 98.06 219 THR A CA 1
ATOM 1726 C C . THR A 1 219 ? -8.625 -10.945 -15.898 1 98.06 219 THR A C 1
ATOM 1728 O O . THR A 1 219 ? -8.789 -10.75 -17.109 1 98.06 219 THR A O 1
ATOM 1731 N N . TRP A 1 220 ? -7.902 -10.203 -15.227 1 98.31 220 TRP A N 1
ATOM 1732 C CA . TRP A 1 220 ? -7.445 -8.859 -15.57 1 98.31 220 TRP A CA 1
ATOM 1733 C C . TRP A 1 220 ? -6.195 -8.914 -16.438 1 98.31 220 TRP A C 1
ATOM 1735 O O . TRP A 1 220 ? -6.059 -8.141 -17.391 1 98.31 220 TRP A O 1
ATOM 1745 N N . GLY A 1 221 ? -5.289 -9.852 -16.141 1 98.69 221 GLY A N 1
ATOM 1746 C CA . GLY A 1 221 ? -3.984 -9.852 -16.781 1 98.69 221 GLY A CA 1
ATOM 1747 C C . GLY A 1 221 ? -3.029 -8.836 -16.188 1 98.69 221 GLY A C 1
ATOM 1748 O O . GLY A 1 221 ? -2.857 -8.781 -14.969 1 98.69 221 GLY A O 1
ATOM 1749 N N . HIS A 1 222 ? -2.324 -8.117 -17.109 1 98.81 222 HIS A N 1
ATOM 1750 C CA . HIS A 1 222 ? -1.381 -7.078 -16.703 1 98.81 222 HIS A CA 1
ATOM 1751 C C . HIS A 1 222 ? -0.259 -7.652 -15.852 1 98.81 222 HIS A C 1
ATOM 1753 O O . HIS A 1 222 ? 0.074 -7.098 -14.797 1 98.81 222 HIS A O 1
ATOM 1759 N N . SER A 1 223 ? 0.277 -8.797 -16.219 1 98.94 223 SER A N 1
ATOM 1760 C CA . SER A 1 223 ? 1.529 -9.242 -15.625 1 98.94 223 SER A CA 1
ATOM 1761 C C . SER A 1 223 ? 2.594 -8.148 -15.688 1 98.94 223 SER A C 1
ATOM 1763 O O . SER A 1 223 ? 2.691 -7.434 -16.688 1 98.94 223 SER A O 1
ATOM 1765 N N . MET A 1 224 ? 3.367 -8.055 -14.578 1 98.94 224 MET A N 1
ATOM 1766 C CA . MET A 1 224 ? 4.328 -6.957 -14.617 1 98.94 224 MET A CA 1
ATOM 1767 C C . MET A 1 224 ? 5.484 -7.211 -13.656 1 98.94 224 MET A C 1
ATOM 1769 O O . MET A 1 224 ? 5.398 -8.086 -12.789 1 98.94 224 MET A O 1
ATOM 1773 N N . VAL A 1 225 ? 6.555 -6.5 -13.914 1 98.94 225 VAL A N 1
ATOM 1774 C CA . VAL A 1 225 ? 7.688 -6.395 -13 1 98.94 225 VAL A CA 1
ATOM 1775 C C . VAL A 1 225 ? 7.809 -4.961 -12.492 1 98.94 225 VAL A C 1
ATOM 1777 O O . VAL A 1 225 ? 7.719 -4.008 -13.266 1 98.94 225 VAL A O 1
ATOM 1780 N N . ILE A 1 226 ? 7.93 -4.809 -11.234 1 98.94 226 ILE A N 1
ATOM 1781 C CA . ILE A 1 226 ? 8.047 -3.502 -10.602 1 98.94 226 ILE A CA 1
ATOM 1782 C C . ILE A 1 226 ? 9.359 -3.422 -9.828 1 98.94 226 ILE A C 1
ATOM 1784 O O . ILE A 1 226 ? 9.711 -4.348 -9.094 1 98.94 226 ILE A O 1
ATOM 1788 N N . ASP A 1 227 ? 10.086 -2.367 -9.984 1 98.94 227 ASP A N 1
ATOM 1789 C CA . ASP A 1 227 ? 11.359 -2.234 -9.289 1 98.94 227 ASP A CA 1
ATOM 1790 C C . ASP A 1 227 ? 11.156 -1.746 -7.855 1 98.94 227 ASP A C 1
ATOM 1792 O O . ASP A 1 227 ? 10.031 -1.434 -7.457 1 98.94 227 ASP A O 1
ATOM 1796 N N . PRO A 1 228 ? 12.227 -1.682 -7.051 1 98.88 228 PRO A N 1
ATOM 1797 C CA . PRO A 1 228 ? 12.086 -1.361 -5.629 1 98.88 228 PRO A CA 1
ATOM 1798 C C . PRO A 1 228 ? 11.656 0.087 -5.391 1 98.88 228 PRO A C 1
ATOM 1800 O O . PRO A 1 228 ? 11.305 0.452 -4.266 1 98.88 228 PRO A O 1
ATOM 1803 N N . TRP A 1 229 ? 11.703 0.926 -6.395 1 98.81 229 TRP A N 1
ATOM 1804 C CA . TRP A 1 229 ? 11.242 2.307 -6.285 1 98.81 229 TRP A CA 1
ATOM 1805 C C . TRP A 1 229 ? 9.742 2.4 -6.543 1 98.81 229 TRP A C 1
ATOM 1807 O O . TRP A 1 229 ? 9.102 3.398 -6.195 1 98.81 229 TRP A O 1
ATOM 1817 N N . GLY A 1 230 ? 9.203 1.375 -7.121 1 98.88 230 GLY A N 1
ATOM 1818 C CA . GLY A 1 230 ? 7.785 1.346 -7.434 1 98.88 230 GLY A CA 1
ATOM 1819 C C . GLY A 1 230 ? 7.492 1.602 -8.898 1 98.88 230 GLY A C 1
ATOM 1820 O O . GLY A 1 230 ? 6.332 1.768 -9.289 1 98.88 230 GLY A O 1
ATOM 1821 N N . GLN A 1 231 ? 8.453 1.61 -9.68 1 98.69 231 GLN A N 1
ATOM 1822 C CA . GLN A 1 231 ? 8.266 1.818 -11.117 1 98.69 231 GLN A CA 1
ATOM 1823 C C . GLN A 1 231 ? 7.945 0.505 -11.82 1 98.69 231 GLN A C 1
ATOM 1825 O O . GLN A 1 231 ? 8.633 -0.498 -11.625 1 98.69 231 GLN A O 1
ATOM 1830 N N . VAL A 1 232 ? 6.938 0.539 -12.672 1 98.88 232 VAL A N 1
ATOM 1831 C CA . VAL A 1 232 ? 6.645 -0.606 -13.523 1 98.88 232 VAL A CA 1
ATOM 1832 C C . VAL A 1 232 ? 7.672 -0.685 -14.656 1 98.88 232 VAL A C 1
ATOM 1834 O O . VAL A 1 232 ? 7.684 0.163 -15.547 1 98.88 232 VAL A O 1
ATOM 1837 N N . VAL A 1 233 ? 8.422 -1.688 -14.648 1 98.62 233 VAL A N 1
ATOM 1838 C CA . VAL A 1 233 ? 9.523 -1.846 -15.602 1 98.62 233 VAL A CA 1
ATOM 1839 C C . VAL A 1 233 ? 8.984 -2.418 -16.906 1 98.62 233 VAL A C 1
ATOM 1841 O O . VAL A 1 233 ? 9.453 -2.053 -18 1 98.62 233 VAL A O 1
ATOM 1844 N N . VAL A 1 234 ? 8.125 -3.355 -16.859 1 98.75 234 VAL A N 1
ATOM 1845 C CA . VAL A 1 234 ? 7.477 -3.984 -18.016 1 98.75 234 VAL A CA 1
ATOM 1846 C C . VAL A 1 234 ? 6.082 -4.469 -17.609 1 98.75 234 VAL A C 1
ATOM 1848 O O . VAL A 1 234 ? 5.832 -4.773 -16.438 1 98.75 234 VAL A O 1
ATOM 1851 N N . CYS A 1 235 ? 5.184 -4.523 -18.562 1 98.81 235 CYS A N 1
ATOM 1852 C CA . CYS A 1 235 ? 3.812 -4.961 -18.328 1 98.81 235 CYS A CA 1
ATOM 1853 C C . CYS A 1 235 ? 3.211 -5.586 -19.578 1 98.81 235 CYS A C 1
ATOM 1855 O O . CYS A 1 235 ? 3.402 -5.074 -20.688 1 98.81 235 CYS A O 1
ATOM 1857 N N . GLN A 1 236 ? 2.619 -6.746 -19.438 1 98.5 236 GLN A N 1
ATOM 1858 C CA . GLN A 1 236 ? 1.792 -7.344 -20.469 1 98.5 236 GLN A CA 1
ATOM 1859 C C . GLN A 1 236 ? 0.322 -6.98 -20.281 1 98.5 236 GLN A C 1
ATOM 1861 O O . GLN A 1 236 ? -0.439 -7.734 -19.672 1 98.5 236 GLN A O 1
ATOM 1866 N N . GLN A 1 237 ? -0.153 -6.02 -20.938 1 97.62 237 GLN A N 1
ATOM 1867 C CA . GLN A 1 237 ? -1.46 -5.434 -20.672 1 97.62 237 GLN A CA 1
ATOM 1868 C C . GLN A 1 237 ? -2.584 -6.32 -21.188 1 97.62 237 GLN A C 1
ATOM 1870 O O . GLN A 1 237 ? -3.633 -6.445 -20.562 1 97.62 237 GLN A O 1
ATOM 1875 N N . GLN A 1 238 ? -2.281 -6.891 -22.344 1 97.38 238 GLN A N 1
ATOM 1876 C CA . GLN A 1 238 ? -3.35 -7.652 -22.984 1 97.38 238 GLN A CA 1
ATOM 1877 C C . GLN A 1 238 ? -2.818 -8.961 -23.562 1 97.38 238 GLN A C 1
ATOM 1879 O O . GLN A 1 238 ? -1.632 -9.062 -23.891 1 97.38 238 GLN A O 1
ATOM 1884 N N . GLY A 1 239 ? -3.766 -9.93 -23.609 1 98.25 239 GLY A N 1
ATOM 1885 C CA . GLY A 1 239 ? -3.447 -11.18 -24.281 1 98.25 239 GLY A CA 1
ATOM 1886 C C . GLY A 1 239 ? -2.521 -12.078 -23.484 1 98.25 239 GLY A C 1
ATOM 1887 O O . GLY A 1 239 ? -1.896 -11.625 -22.516 1 98.25 239 GLY A O 1
ATOM 1888 N N . THR A 1 240 ? -2.477 -13.352 -23.875 1 98.56 240 THR A N 1
ATOM 1889 C CA . THR A 1 240 ? -1.485 -14.266 -23.328 1 98.56 240 THR A CA 1
ATOM 1890 C C . THR A 1 240 ? -0.109 -14 -23.938 1 98.56 240 THR A C 1
ATOM 1892 O O . THR A 1 240 ? 0.001 -13.406 -25.016 1 98.56 240 THR A O 1
ATOM 1895 N N . GLY A 1 241 ? 0.907 -14.297 -23.234 1 98.38 241 GLY A N 1
ATOM 1896 C CA . GLY A 1 241 ? 2.256 -14.062 -23.734 1 98.38 241 GLY A CA 1
ATOM 1897 C C . GLY A 1 241 ? 3.311 -14.133 -22.641 1 98.38 241 GLY A C 1
ATOM 1898 O O . GLY A 1 241 ? 3.1 -14.766 -21.609 1 98.38 241 GLY A O 1
ATOM 1899 N N . VAL A 1 242 ? 4.457 -13.656 -23.031 1 98.81 242 VAL A N 1
ATOM 1900 C CA . VAL A 1 242 ? 5.57 -13.664 -22.094 1 98.81 242 VAL A CA 1
ATOM 1901 C C . VAL A 1 242 ? 6.25 -12.297 -22.094 1 98.81 242 VAL A C 1
ATOM 1903 O O . VAL A 1 242 ? 6.227 -11.586 -23.094 1 98.81 242 VAL A O 1
ATOM 1906 N N . ILE A 1 243 ? 6.77 -11.898 -20.969 1 98.81 243 ILE A N 1
ATOM 1907 C CA . ILE A 1 243 ? 7.602 -10.711 -20.859 1 98.81 243 ILE A CA 1
ATOM 1908 C C . ILE A 1 243 ? 8.852 -11.031 -20.031 1 98.81 243 ILE A C 1
ATOM 1910 O O . ILE A 1 243 ? 8.883 -12.016 -19.297 1 98.81 243 ILE A O 1
ATOM 1914 N N . THR A 1 244 ? 9.906 -10.25 -20.25 1 98.81 244 THR A N 1
ATOM 1915 C CA . THR A 1 244 ? 11.148 -10.406 -19.5 1 98.81 244 THR A CA 1
ATOM 1916 C C . THR A 1 244 ? 11.594 -9.078 -18.891 1 98.81 244 THR A C 1
ATOM 1918 O O . THR A 1 244 ? 11.148 -8.016 -19.328 1 98.81 244 THR A O 1
ATOM 1921 N N . ALA A 1 245 ? 12.359 -9.125 -17.875 1 98.69 245 ALA A N 1
ATOM 1922 C CA . ALA A 1 245 ? 12.984 -7.953 -17.266 1 98.69 245 ALA A CA 1
ATOM 1923 C C . ALA A 1 245 ? 14.266 -8.336 -16.531 1 98.69 245 ALA A C 1
ATOM 1925 O O . ALA A 1 245 ? 14.484 -9.516 -16.219 1 98.69 245 ALA A O 1
ATOM 1926 N N . HIS A 1 246 ? 15.094 -7.348 -16.328 1 98.56 246 HIS A N 1
ATOM 1927 C CA . HIS A 1 246 ? 16.297 -7.551 -15.539 1 98.56 246 HIS A CA 1
ATOM 1928 C C . HIS A 1 246 ? 16.109 -7.059 -14.109 1 98.56 246 HIS A C 1
ATOM 1930 O O . HIS A 1 246 ? 15.617 -5.945 -13.891 1 98.56 246 HIS A O 1
ATOM 1936 N N . VAL A 1 247 ? 16.422 -7.93 -13.211 1 98.25 247 VAL A N 1
ATOM 1937 C CA . VAL A 1 247 ? 16.453 -7.57 -11.797 1 98.25 247 VAL A CA 1
ATOM 1938 C C . VAL A 1 247 ? 17.859 -7.207 -11.367 1 98.25 247 VAL A C 1
ATOM 1940 O O . VAL A 1 247 ? 18.781 -8.016 -11.492 1 98.25 247 VAL A O 1
ATOM 1943 N N . ASP A 1 248 ? 18 -5.992 -10.812 1 97.81 248 ASP A N 1
ATOM 1944 C CA . ASP A 1 248 ? 19.312 -5.465 -10.461 1 97.81 248 ASP A CA 1
ATOM 1945 C C . ASP A 1 248 ? 19.453 -5.285 -8.953 1 97.81 248 ASP A C 1
ATOM 1947 O O . ASP A 1 248 ? 18.938 -4.32 -8.391 1 97.81 248 ASP A O 1
ATOM 1951 N N . PRO A 1 249 ? 20.219 -6.156 -8.352 1 97.31 249 PRO A N 1
ATOM 1952 C CA . PRO A 1 249 ? 20.391 -6.031 -6.898 1 97.31 249 PRO A CA 1
ATOM 1953 C C . PRO A 1 249 ? 21.031 -4.711 -6.488 1 97.31 249 PRO A C 1
ATOM 1955 O O . PRO A 1 249 ? 20.828 -4.242 -5.367 1 97.31 249 PRO A O 1
ATOM 1958 N N . GLN A 1 250 ? 21.797 -4.121 -7.352 1 97.88 250 GLN A N 1
ATOM 1959 C CA . GLN A 1 250 ? 22.438 -2.852 -7.02 1 97.88 250 GLN A CA 1
ATOM 1960 C C . GLN A 1 250 ? 21.406 -1.735 -6.867 1 97.88 250 GLN A C 1
ATOM 1962 O O . GLN A 1 250 ? 21.578 -0.835 -6.047 1 97.88 250 GLN A O 1
ATOM 1967 N N . LEU A 1 251 ? 20.453 -1.798 -7.688 1 98.12 251 LEU A N 1
ATOM 1968 C CA . LEU A 1 251 ? 19.375 -0.821 -7.559 1 98.12 251 LEU A CA 1
ATOM 1969 C C . LEU A 1 251 ? 18.703 -0.931 -6.191 1 98.12 251 LEU A C 1
ATOM 1971 O O . LEU A 1 251 ? 18.422 0.084 -5.547 1 98.12 251 LEU A O 1
ATOM 1975 N N . THR A 1 252 ? 18.438 -2.143 -5.789 1 98.38 252 THR A N 1
ATOM 1976 C CA . THR A 1 252 ? 17.844 -2.381 -4.48 1 98.38 252 THR A CA 1
ATOM 1977 C C . THR A 1 252 ? 18.703 -1.784 -3.373 1 98.38 252 THR A C 1
ATOM 1979 O O . THR A 1 252 ? 18.203 -1.098 -2.484 1 98.38 252 THR A O 1
ATOM 1982 N N . LYS A 1 253 ? 19.938 -2.096 -3.42 1 98.12 253 LYS A N 1
ATOM 1983 C CA . LYS A 1 253 ? 20.875 -1.597 -2.408 1 98.12 253 LYS A CA 1
ATOM 1984 C C . LYS A 1 253 ? 20.859 -0.072 -2.352 1 98.12 253 LYS A C 1
ATOM 1986 O O . LYS A 1 253 ? 20.828 0.515 -1.268 1 98.12 253 LYS A O 1
ATOM 1991 N N . THR A 1 254 ? 20.875 0.556 -3.473 1 98.38 254 THR A N 1
ATOM 1992 C CA . THR A 1 254 ? 20.891 2.012 -3.561 1 98.38 254 THR A CA 1
ATOM 1993 C C . THR A 1 254 ? 19.625 2.602 -2.941 1 98.38 254 THR A C 1
ATOM 1995 O O . THR A 1 254 ? 19.703 3.531 -2.135 1 98.38 254 THR A O 1
ATOM 1998 N N . ILE A 1 255 ? 18.516 2.068 -3.295 1 98.5 255 ILE A N 1
ATOM 1999 C CA . ILE A 1 255 ? 17.219 2.572 -2.814 1 98.5 255 ILE A CA 1
ATOM 2000 C C . ILE A 1 255 ? 17.141 2.398 -1.301 1 98.5 255 ILE A C 1
ATOM 2002 O O . ILE A 1 255 ? 16.734 3.318 -0.586 1 98.5 255 ILE A O 1
ATOM 2006 N N . ARG A 1 256 ? 17.531 1.237 -0.788 1 98.5 256 ARG A N 1
ATOM 2007 C CA . ARG A 1 256 ? 17.453 0.941 0.639 1 98.5 256 ARG A CA 1
ATOM 2008 C C . ARG A 1 256 ? 18.422 1.82 1.432 1 98.5 256 ARG A C 1
ATOM 2010 O O . ARG A 1 256 ? 18.125 2.186 2.574 1 98.5 256 ARG A O 1
ATOM 2017 N N . THR A 1 257 ? 19.516 2.141 0.826 1 98 257 THR A N 1
ATOM 2018 C CA . THR A 1 257 ? 20.484 3.031 1.476 1 98 257 THR A CA 1
ATOM 2019 C C . THR A 1 257 ? 19.938 4.457 1.53 1 98 257 THR A C 1
ATOM 2021 O O . THR A 1 257 ? 20.031 5.121 2.564 1 98 257 THR A O 1
ATOM 2024 N N . ASN A 1 258 ? 19.359 4.91 0.455 1 97.94 258 ASN A N 1
ATOM 2025 C CA . ASN A 1 258 ? 18.891 6.289 0.339 1 97.94 258 ASN A CA 1
ATOM 2026 C C . ASN A 1 258 ? 17.656 6.531 1.198 1 97.94 258 ASN A C 1
ATOM 2028 O O . ASN A 1 258 ? 17.438 7.648 1.677 1 97.94 258 ASN A O 1
ATOM 2032 N N . MET A 1 259 ? 16.828 5.562 1.363 1 98.06 259 MET A N 1
ATOM 2033 C CA . MET A 1 259 ? 15.594 5.629 2.154 1 98.06 259 MET A CA 1
ATOM 2034 C C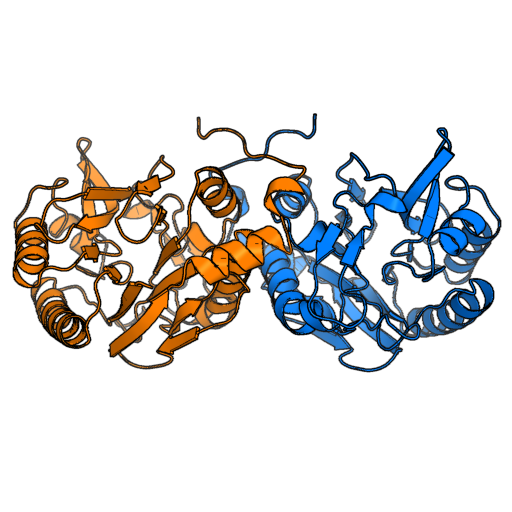 . MET A 1 259 ? 15.414 4.367 2.99 1 98.06 259 MET A C 1
ATOM 2036 O O . MET A 1 259 ? 14.68 3.459 2.602 1 98.06 259 MET A O 1
ATOM 2040 N N . PRO A 1 260 ? 16.016 4.336 4.156 1 97.69 260 PRO A N 1
ATOM 2041 C CA . PRO A 1 260 ? 16.031 3.104 4.949 1 97.69 260 PRO A CA 1
ATOM 2042 C C . PRO A 1 260 ? 14.734 2.883 5.723 1 97.69 260 PRO A C 1
ATOM 2044 O O . PRO A 1 260 ? 14.734 2.92 6.957 1 97.69 260 PRO A O 1
ATOM 2047 N N . VAL A 1 261 ? 13.648 2.508 5.047 1 97.56 261 VAL A N 1
ATOM 2048 C CA . VAL A 1 261 ? 12.305 2.424 5.617 1 97.56 261 VAL A CA 1
ATOM 2049 C C . VAL A 1 261 ? 12.266 1.341 6.691 1 97.56 261 VAL A C 1
ATOM 2051 O O . VAL A 1 261 ? 11.539 1.461 7.676 1 97.56 261 VAL A O 1
ATOM 2054 N N . VAL A 1 262 ? 13.039 0.258 6.531 1 95.56 262 VAL A N 1
ATOM 2055 C CA . VAL A 1 262 ? 13.047 -0.807 7.531 1 95.56 262 VAL A CA 1
ATOM 2056 C C . VAL A 1 262 ? 13.57 -0.265 8.859 1 95.56 262 VAL A C 1
ATOM 2058 O O . VAL A 1 262 ? 13.031 -0.578 9.922 1 95.56 262 VAL A O 1
ATOM 2061 N N . ASP A 1 263 ? 14.602 0.562 8.766 1 96.06 263 ASP A N 1
ATOM 2062 C CA . ASP A 1 263 ? 15.188 1.154 9.961 1 96.06 263 ASP A CA 1
ATOM 2063 C C . ASP A 1 263 ? 14.234 2.16 10.602 1 96.06 263 ASP A C 1
ATOM 2065 O O . ASP A 1 263 ? 14.281 2.396 11.812 1 96.06 263 ASP A O 1
ATOM 2069 N N . HIS A 1 264 ? 13.359 2.777 9.82 1 97.25 264 HIS A N 1
ATOM 2070 C CA . HIS A 1 264 ? 12.492 3.846 10.297 1 97.25 264 HIS A CA 1
ATOM 2071 C C . HIS A 1 264 ? 11.188 3.285 10.859 1 97.25 264 HIS A C 1
ATOM 2073 O O . HIS A 1 264 ? 10.438 3.996 11.531 1 97.25 264 HIS A O 1
ATOM 2079 N N . ALA A 1 265 ? 10.914 1.989 10.531 1 95.38 265 ALA A N 1
ATOM 2080 C CA . ALA A 1 265 ? 9.656 1.389 10.984 1 95.38 265 ALA A CA 1
ATOM 2081 C C . ALA A 1 265 ? 9.57 1.402 12.508 1 95.38 265 ALA A C 1
ATOM 2083 O O . ALA A 1 265 ? 10.555 1.133 13.203 1 95.38 265 ALA A O 1
ATOM 2084 N N . ARG A 1 266 ? 8.344 1.696 13.016 1 94 266 ARG A N 1
ATOM 2085 C CA . ARG A 1 266 ? 8.156 1.834 14.453 1 94 266 ARG A CA 1
ATOM 2086 C C . ARG A 1 266 ? 7.242 0.734 14.992 1 94 266 ARG A C 1
ATOM 2088 O O . ARG A 1 266 ? 7.207 0.485 16.203 1 94 266 ARG A O 1
ATOM 2095 N N . LEU A 1 267 ? 6.484 0.145 14.086 1 92.69 267 LEU A N 1
ATOM 2096 C CA . LEU A 1 267 ? 5.578 -0.938 14.461 1 92.69 267 LEU A CA 1
ATOM 2097 C C . LEU A 1 267 ? 6.023 -2.256 13.836 1 92.69 267 LEU A C 1
ATOM 2099 O O . LEU A 1 267 ? 6.465 -2.285 12.68 1 92.69 267 LEU A O 1
ATOM 2103 N N . HIS A 1 268 ? 5.898 -3.328 14.586 1 89.31 268 HIS A N 1
ATOM 2104 C CA . HIS A 1 268 ? 6.359 -4.637 14.133 1 89.31 268 HIS A CA 1
ATOM 2105 C C . HIS A 1 268 ? 5.246 -5.676 14.227 1 89.31 268 HIS A C 1
ATOM 2107 O O . HIS A 1 268 ? 4.27 -5.48 14.953 1 89.31 268 HIS A O 1
ATOM 2113 N N . LEU A 1 269 ? 5.395 -6.695 13.445 1 89.06 269 LEU A N 1
ATOM 2114 C CA . LEU A 1 269 ? 4.387 -7.75 13.422 1 89.06 269 LEU A CA 1
ATOM 2115 C C . LEU A 1 269 ? 4.625 -8.758 14.539 1 89.06 269 LEU A C 1
ATOM 2117 O O . LEU A 1 269 ? 5.766 -8.977 14.953 1 89.06 269 LEU A O 1
ATOM 2121 N N . GLN A 1 270 ? 3.508 -9.297 14.953 1 82.69 270 GLN A N 1
ATOM 2122 C CA . GLN A 1 270 ? 3.596 -10.484 15.805 1 82.69 270 GLN A CA 1
ATOM 2123 C C . GLN A 1 270 ? 4.008 -11.711 14.992 1 82.69 270 GLN A C 1
ATOM 2125 O O . GLN A 1 270 ? 3.686 -11.812 13.812 1 82.69 270 GLN A O 1
ATOM 2130 N N . PRO A 1 271 ? 4.789 -12.578 15.617 1 70.25 271 PRO A N 1
ATOM 2131 C CA . PRO A 1 271 ? 5.059 -13.836 14.914 1 70.25 271 PRO A CA 1
ATOM 2132 C C . PRO A 1 271 ? 3.789 -14.625 14.594 1 70.25 271 PRO A C 1
ATOM 2134 O O . PRO A 1 271 ? 2.795 -14.508 15.32 1 70.25 271 PRO A O 1
ATOM 2137 N N . LEU A 1 272 ? 3.746 -15.258 13.453 1 67.81 272 LEU A N 1
ATOM 2138 C CA . LEU A 1 272 ? 2.619 -16.125 13.164 1 67.81 272 LEU A CA 1
ATOM 2139 C C . LEU A 1 272 ? 2.498 -17.234 14.211 1 67.81 272 LEU A C 1
ATOM 2141 O O . LEU A 1 272 ? 3.506 -17.781 14.656 1 67.81 272 LEU A O 1
ATOM 2145 N N . ASN A 1 273 ? 1.415 -17.281 15.055 1 53.09 273 ASN A N 1
ATOM 2146 C CA . ASN A 1 273 ? 1.265 -18.359 16.031 1 53.09 273 ASN A CA 1
ATOM 2147 C C . ASN A 1 273 ? 1.223 -19.719 15.344 1 53.09 273 ASN A C 1
ATOM 2149 O O . ASN A 1 273 ? 0.665 -19.859 14.258 1 53.09 273 ASN A O 1
ATOM 2153 N N . MET B 1 1 ? -24.016 11.812 5.062 1 91.62 1 MET B N 1
ATOM 2154 C CA . MET B 1 1 ? -22.812 12.156 4.32 1 91.62 1 MET B CA 1
ATOM 2155 C C . MET B 1 1 ? -22.219 13.461 4.836 1 91.62 1 MET B C 1
ATOM 2157 O O . MET B 1 1 ? -22.938 14.375 5.238 1 91.62 1 MET B O 1
ATOM 2161 N N . THR B 1 2 ? -20.953 13.445 5.039 1 95.31 2 THR B N 1
ATOM 2162 C CA . THR B 1 2 ? -20.25 14.625 5.52 1 95.31 2 THR B CA 1
ATOM 2163 C C . THR B 1 2 ? -19.453 15.273 4.391 1 95.31 2 THR B C 1
ATOM 2165 O O . THR B 1 2 ? -18.781 14.586 3.619 1 95.31 2 THR B O 1
ATOM 2168 N N . LYS B 1 3 ? -19.703 16.594 4.273 1 98.31 3 LYS B N 1
ATOM 2169 C CA . LYS B 1 3 ? -18.859 17.312 3.33 1 98.31 3 LYS B CA 1
ATOM 2170 C C . LYS B 1 3 ? -17.547 17.734 3.975 1 98.31 3 LYS B C 1
ATOM 2172 O O . LYS B 1 3 ? -17.531 18.469 4.965 1 98.31 3 LYS B O 1
ATOM 2177 N N . VAL B 1 4 ? -16.328 17.281 3.361 1 98.88 4 VAL B N 1
ATOM 2178 C CA . VAL B 1 4 ? -15.008 17.625 3.871 1 98.88 4 VAL B CA 1
ATOM 2179 C C . VAL B 1 4 ? -14.328 18.609 2.93 1 98.88 4 VAL B C 1
ATOM 2181 O O . VAL B 1 4 ? -14.633 18.656 1.735 1 98.88 4 VAL B O 1
ATOM 2184 N N . GLY B 1 5 ? -13.516 19.469 3.508 1 98.88 5 GLY B N 1
ATOM 2185 C CA . GLY B 1 5 ? -12.672 20.391 2.766 1 98.88 5 GLY B CA 1
ATOM 2186 C C . GLY B 1 5 ? -11.195 20.141 2.965 1 98.88 5 GLY B C 1
ATOM 2187 O O . GLY B 1 5 ? -10.766 19.734 4.047 1 98.88 5 GLY B O 1
ATOM 2188 N N . ILE B 1 6 ? -10.469 20.344 1.917 1 98.94 6 ILE B N 1
ATOM 2189 C CA . ILE B 1 6 ? -9.016 20.188 1.948 1 98.94 6 ILE B CA 1
ATOM 2190 C C . ILE B 1 6 ? -8.344 21.453 1.434 1 98.94 6 ILE B C 1
ATOM 2192 O O . ILE B 1 6 ? -8.781 22.031 0.438 1 98.94 6 ILE B O 1
ATOM 2196 N N . VAL B 1 7 ? -7.359 21.875 2.121 1 98.94 7 VAL B N 1
ATOM 2197 C CA . VAL B 1 7 ? -6.559 23.016 1.687 1 98.94 7 VAL B CA 1
ATOM 2198 C C . VAL B 1 7 ? -5.242 22.516 1.089 1 98.94 7 VAL B C 1
ATOM 2200 O O . VAL B 1 7 ? -4.578 21.656 1.661 1 98.94 7 VAL B O 1
ATOM 2203 N N . GLN B 1 8 ? -4.891 22.922 -0.079 1 98.94 8 GLN B N 1
ATOM 2204 C CA . GLN B 1 8 ? -3.533 22.812 -0.609 1 98.94 8 GLN B CA 1
ATOM 2205 C C . GLN B 1 8 ? -2.807 24.156 -0.507 1 98.94 8 GLN B C 1
ATOM 2207 O O . GLN B 1 8 ? -3.254 25.156 -1.073 1 98.94 8 GLN B O 1
ATOM 2212 N N . MET B 1 9 ? -1.708 24.156 0.187 1 98.5 9 MET B N 1
ATOM 2213 C CA . MET B 1 9 ? -1.038 25.406 0.51 1 98.5 9 MET B CA 1
ATOM 2214 C C . MET B 1 9 ? 0.385 25.422 -0.039 1 98.5 9 MET B C 1
ATOM 2216 O O . MET B 1 9 ? 0.911 24.375 -0.44 1 98.5 9 MET B O 1
ATOM 2220 N N . ASN B 1 10 ? 0.903 26.594 -0.058 1 98.69 10 ASN B N 1
ATOM 2221 C CA . ASN B 1 10 ? 2.328 26.859 -0.206 1 98.69 10 ASN B CA 1
ATOM 2222 C C . ASN B 1 10 ? 2.871 27.672 0.97 1 98.69 10 ASN B C 1
ATOM 2224 O O . ASN B 1 10 ? 3.068 28.891 0.858 1 98.69 10 ASN B O 1
ATOM 2228 N N . SER B 1 11 ? 3.158 27.016 2.051 1 98.62 11 SER B N 1
ATOM 2229 C CA . SER B 1 11 ? 3.564 27.688 3.279 1 98.62 11 SER B CA 1
ATOM 2230 C C . SER B 1 11 ? 5.047 28.062 3.248 1 98.62 11 SER B C 1
ATOM 2232 O O . SER B 1 11 ? 5.844 27.359 2.611 1 98.62 11 SER B O 1
ATOM 2234 N N . GLY B 1 12 ? 5.34 29.156 3.865 1 97.88 12 GLY B N 1
ATOM 2235 C CA . GLY B 1 12 ? 6.723 29.562 4.059 1 97.88 12 GLY B CA 1
ATOM 2236 C C . GLY B 1 12 ? 7.094 29.75 5.516 1 97.88 12 GLY B C 1
ATOM 2237 O O . GLY B 1 12 ? 6.457 29.172 6.402 1 97.88 12 GLY B O 1
ATOM 2238 N N . ALA B 1 13 ? 8.164 30.5 5.75 1 97.31 13 ALA B N 1
ATOM 2239 C CA . ALA B 1 13 ? 8.75 30.609 7.086 1 97.31 13 ALA B CA 1
ATOM 2240 C C . ALA B 1 13 ? 7.961 31.609 7.941 1 97.31 13 ALA B C 1
ATOM 2242 O O . ALA B 1 13 ? 8.133 31.656 9.164 1 97.31 13 ALA B O 1
ATOM 2243 N N . ASP B 1 14 ? 7.051 32.344 7.363 1 97.56 14 ASP B N 1
ATOM 2244 C CA . ASP B 1 14 ? 6.332 33.406 8.078 1 97.56 14 ASP B CA 1
ATOM 2245 C C . ASP B 1 14 ? 4.938 32.938 8.484 1 97.56 14 ASP B C 1
ATOM 2247 O O . ASP B 1 14 ? 4.012 32.938 7.672 1 97.56 14 ASP B O 1
ATOM 2251 N N . PRO B 1 15 ? 4.742 32.688 9.773 1 98.38 15 PRO B N 1
ATOM 2252 C CA . PRO B 1 15 ? 3.445 32.188 10.227 1 98.38 15 PRO B CA 1
ATOM 2253 C C . PRO B 1 15 ? 2.299 33.156 9.938 1 98.38 15 PRO B C 1
ATOM 2255 O O . PRO B 1 15 ? 1.188 32.719 9.617 1 98.38 15 PRO B O 1
ATOM 2258 N N . GLU B 1 16 ? 2.531 34.406 10.102 1 98.12 16 GLU B N 1
ATOM 2259 C CA . GLU B 1 16 ? 1.472 35.375 9.883 1 98.12 16 GLU B CA 1
ATOM 2260 C C . GLU B 1 16 ? 0.949 35.344 8.453 1 98.12 16 GLU B C 1
ATOM 2262 O O . GLU B 1 16 ? -0.263 35.344 8.227 1 98.12 16 GLU B O 1
ATOM 2267 N N . HIS B 1 17 ? 1.889 35.312 7.543 1 98.19 17 HIS B N 1
ATOM 2268 C CA . HIS B 1 17 ? 1.521 35.188 6.137 1 98.19 17 HIS B CA 1
ATOM 2269 C C . HIS B 1 17 ? 0.766 33.906 5.855 1 98.19 17 HIS B C 1
ATOM 2271 O O . HIS B 1 17 ? -0.234 33.906 5.137 1 98.19 17 HIS B O 1
ATOM 2277 N N . ASN B 1 18 ? 1.254 32.812 6.371 1 98.69 18 ASN B N 1
ATOM 2278 C CA . ASN B 1 18 ? 0.609 31.516 6.18 1 98.69 18 ASN B CA 1
ATOM 2279 C C . ASN B 1 18 ? -0.804 31.5 6.754 1 98.69 18 ASN B C 1
ATOM 2281 O O . ASN B 1 18 ? -1.729 31 6.125 1 98.69 18 ASN B O 1
ATOM 2285 N N . LEU B 1 19 ? -0.99 32.062 7.91 1 98.75 19 LEU B N 1
ATOM 2286 C CA . LEU B 1 19 ? -2.287 32.062 8.578 1 98.75 19 LEU B CA 1
ATOM 2287 C C . LEU B 1 19 ? -3.289 32.938 7.82 1 98.75 19 LEU B C 1
ATOM 2289 O O . LEU B 1 19 ? -4.477 32.625 7.766 1 98.75 19 LEU B O 1
ATOM 2293 N N . LEU B 1 20 ? -2.799 34.031 7.324 1 98.5 20 LEU B N 1
ATOM 2294 C CA . LEU B 1 20 ? -3.674 34.875 6.531 1 98.5 20 LEU B CA 1
ATOM 2295 C C . LEU B 1 20 ? -4.234 34.125 5.332 1 98.5 20 LEU B C 1
ATOM 2297 O O . LEU B 1 20 ? -5.438 34.188 5.066 1 98.5 20 LEU B O 1
ATOM 2301 N N . LYS B 1 21 ? -3.381 33.469 4.617 1 98.5 21 LYS B N 1
ATOM 2302 C CA . LYS B 1 21 ? -3.801 32.656 3.463 1 98.5 21 LYS B CA 1
ATOM 2303 C C . LYS B 1 21 ? -4.734 31.531 3.887 1 98.5 21 LYS B C 1
ATOM 2305 O O . LYS B 1 21 ? -5.723 31.25 3.209 1 98.5 21 LYS B O 1
ATOM 2310 N N . LEU B 1 22 ? -4.391 30.922 4.973 1 98.81 22 LEU B N 1
ATOM 2311 C CA . LEU B 1 22 ? -5.188 29.812 5.48 1 98.81 22 LEU B CA 1
ATOM 2312 C C . LEU B 1 22 ? -6.605 30.266 5.809 1 98.81 22 LEU B C 1
ATOM 2314 O O . LEU B 1 22 ? -7.578 29.609 5.422 1 98.81 22 LEU B O 1
ATOM 2318 N N . LYS B 1 23 ? -6.688 31.328 6.52 1 98.69 23 LYS B N 1
ATOM 2319 C CA . LYS B 1 23 ? -7.984 31.812 6.98 1 98.69 23 LYS B CA 1
ATOM 2320 C C . LYS B 1 23 ? -8.906 32.125 5.805 1 98.69 23 LYS B C 1
ATOM 2322 O O . LYS B 1 23 ? -10.109 31.859 5.863 1 98.69 23 LYS B O 1
ATOM 2327 N N . LYS B 1 24 ? -8.359 32.688 4.789 1 98.69 24 LYS B N 1
ATOM 2328 C CA . LYS B 1 24 ? -9.148 32.938 3.588 1 98.69 24 LYS B CA 1
ATOM 2329 C C . LYS B 1 24 ? -9.695 31.656 3 1 98.69 24 LYS B C 1
ATOM 2331 O O . LYS B 1 24 ? -10.859 31.578 2.604 1 98.69 24 LYS B O 1
ATOM 2336 N N . LYS B 1 25 ? -8.906 30.688 2.918 1 98.81 25 LYS B N 1
ATOM 2337 C CA . LYS B 1 25 ? -9.297 29.391 2.357 1 98.81 25 LYS B CA 1
ATOM 2338 C C . LYS B 1 25 ? -10.328 28.703 3.24 1 98.81 25 LYS B C 1
ATOM 2340 O O . LYS B 1 25 ? -11.219 28.016 2.736 1 98.81 25 LYS B O 1
ATOM 2345 N N . LEU B 1 26 ? -10.125 28.812 4.539 1 98.88 26 LEU B N 1
ATOM 2346 C CA . LEU B 1 26 ? -11.07 28.219 5.473 1 98.88 26 LEU B CA 1
ATOM 2347 C C . LEU B 1 26 ? -12.461 28.844 5.32 1 98.88 26 LEU B C 1
ATOM 2349 O O . LEU B 1 26 ? -13.469 28.125 5.34 1 98.88 26 LEU B O 1
ATOM 2353 N N . LYS B 1 27 ? -12.5 30.109 5.23 1 98.69 27 LYS B N 1
ATOM 2354 C CA . LYS B 1 27 ? -13.773 30.797 5.031 1 98.69 27 LYS B CA 1
ATOM 2355 C C . LYS B 1 27 ? -14.469 30.312 3.762 1 98.69 27 LYS B C 1
ATOM 2357 O O . LYS B 1 27 ? -15.68 30.078 3.756 1 98.69 27 LYS B O 1
ATOM 2362 N N . GLY B 1 28 ? -13.672 30.203 2.723 1 98.62 28 GLY B N 1
ATOM 2363 C CA . GLY B 1 28 ? -14.227 29.688 1.479 1 98.62 28 GLY B CA 1
ATOM 2364 C C . GLY B 1 28 ? -14.82 28.297 1.613 1 98.62 28 GLY B C 1
ATOM 2365 O O . GLY B 1 28 ? -15.898 28.031 1.09 1 98.62 28 GLY B O 1
ATOM 2366 N N . LEU B 1 29 ? -14.133 27.453 2.254 1 98.88 29 LEU B N 1
ATOM 2367 C CA . LEU B 1 29 ? -14.586 26.078 2.447 1 98.88 29 LEU B CA 1
ATOM 2368 C C . LEU B 1 29 ? -15.828 26.031 3.33 1 98.88 29 LEU B C 1
ATOM 2370 O O . LEU B 1 29 ? -16.734 25.25 3.084 1 98.88 29 LEU B O 1
ATOM 2374 N N . GLN B 1 30 ? -15.789 26.859 4.348 1 98.69 30 GLN B N 1
ATOM 2375 C CA . GLN B 1 30 ? -16.969 26.953 5.199 1 98.69 30 GLN B CA 1
ATOM 2376 C C . GLN B 1 30 ? -18.203 27.375 4.395 1 98.69 30 GLN B C 1
ATOM 2378 O O . GLN B 1 30 ? -19.281 26.812 4.562 1 98.69 30 GLN B O 1
ATOM 2383 N N . LEU B 1 31 ? -18.047 28.344 3.568 1 98.5 31 LEU B N 1
ATOM 2384 C CA . LEU B 1 31 ? -19.141 28.828 2.738 1 98.5 31 LEU B CA 1
ATOM 2385 C C . LEU B 1 31 ? -19.641 27.75 1.791 1 98.5 31 LEU B C 1
ATOM 2387 O O . LEU B 1 31 ? -20.812 27.719 1.421 1 98.5 31 LEU B O 1
ATOM 2391 N N . GLN B 1 32 ? -18.766 26.844 1.433 1 98.5 32 GLN B N 1
ATOM 2392 C CA . GLN B 1 32 ? -19.125 25.734 0.554 1 98.5 32 GLN B CA 1
ATOM 2393 C C . GLN B 1 32 ? -19.797 24.609 1.334 1 98.5 32 GLN B C 1
ATOM 2395 O O . GLN B 1 32 ? -20.266 23.625 0.748 1 98.5 32 GLN B O 1
ATOM 2400 N N . GLY B 1 33 ? -19.766 24.75 2.623 1 98.5 33 GLY B N 1
ATOM 2401 C CA . GLY B 1 33 ? -20.516 23.812 3.439 1 98.5 33 GLY B CA 1
ATOM 2402 C C . GLY B 1 33 ? -19.656 22.734 4.062 1 98.5 33 GLY B C 1
ATOM 2403 O O . GLY B 1 33 ? -20.172 21.766 4.609 1 98.5 33 GLY B O 1
ATOM 2404 N N . ALA B 1 34 ? -18.344 22.859 4.023 1 98.75 34 ALA B N 1
ATOM 2405 C CA . ALA B 1 34 ? -17.453 21.891 4.633 1 98.75 34 ALA B CA 1
ATOM 2406 C C . ALA B 1 34 ? -17.578 21.891 6.152 1 98.75 34 ALA B C 1
ATOM 2408 O O . ALA B 1 34 ? -17.672 22.953 6.77 1 98.75 34 ALA B O 1
ATOM 2409 N N . LYS B 1 35 ? -17.609 20.703 6.699 1 98.56 35 LYS B N 1
ATOM 2410 C CA . LYS B 1 35 ? -17.75 20.562 8.148 1 98.56 35 LYS B CA 1
ATOM 2411 C C . LYS B 1 35 ? -16.422 20.172 8.797 1 98.56 35 LYS B C 1
ATOM 2413 O O . LYS B 1 35 ? -16.172 20.5 9.961 1 98.56 35 LYS B O 1
ATOM 2418 N N . LEU B 1 36 ? -15.656 19.453 8.117 1 98.88 36 LEU B N 1
ATOM 2419 C CA . LEU B 1 36 ? -14.297 19.078 8.492 1 98.88 36 LEU B CA 1
ATOM 2420 C C . LEU B 1 36 ? -13.297 19.562 7.449 1 98.88 36 LEU B C 1
ATOM 2422 O O . LEU B 1 36 ? -13.43 19.266 6.262 1 98.88 36 LEU B O 1
ATOM 2426 N N . ILE B 1 37 ? -12.344 20.344 7.859 1 98.94 37 ILE B N 1
ATOM 2427 C CA . ILE B 1 37 ? -11.328 20.844 6.941 1 98.94 37 ILE B CA 1
ATOM 2428 C C . ILE B 1 37 ? -9.953 20.344 7.355 1 98.94 37 ILE B C 1
ATOM 2430 O O . ILE B 1 37 ? -9.578 20.422 8.531 1 98.94 37 ILE B O 1
ATOM 2434 N N . VAL B 1 38 ? -9.258 19.781 6.438 1 98.94 38 VAL B N 1
ATOM 2435 C CA . VAL B 1 38 ? -7.926 19.234 6.656 1 98.94 38 VAL B CA 1
ATOM 2436 C C . VAL B 1 38 ? -6.887 20.094 5.945 1 98.94 38 VAL B C 1
ATOM 2438 O O . VAL B 1 38 ? -7.07 20.469 4.789 1 98.94 38 VAL B O 1
ATOM 2441 N N . THR B 1 39 ? -5.824 20.453 6.637 1 99 39 THR B N 1
ATOM 2442 C CA . THR B 1 39 ? -4.746 21.266 6.086 1 99 39 THR B CA 1
ATOM 2443 C C . THR B 1 39 ? -3.447 20.469 6.02 1 99 39 THR B C 1
ATOM 2445 O O . THR B 1 39 ? -3.342 19.391 6.613 1 99 39 THR B O 1
ATOM 2448 N N . PRO B 1 40 ? -2.436 20.938 5.301 1 98.94 40 PRO B N 1
ATOM 2449 C CA . PRO B 1 40 ? -1.229 20.141 5.062 1 98.94 40 PRO B CA 1
ATOM 2450 C C . PRO B 1 40 ? -0.293 20.109 6.27 1 98.94 40 PRO B C 1
ATOM 2452 O O . PRO B 1 40 ? -0.53 20.812 7.254 1 98.94 40 PRO B O 1
ATOM 2455 N N . GLU B 1 41 ? 0.708 19.188 6.168 1 98.88 41 GLU B N 1
ATOM 2456 C CA . GLU B 1 41 ? 1.876 19.266 7.043 1 98.88 41 GLU B CA 1
ATOM 2457 C C . GLU B 1 41 ? 2.539 20.641 6.945 1 98.88 41 GLU B C 1
ATOM 2459 O O . GLU B 1 41 ? 2.57 21.25 5.871 1 98.88 41 GLU B O 1
ATOM 2464 N N . ASN B 1 42 ? 3.012 21.156 8.086 1 98.75 42 ASN B N 1
ATOM 2465 C CA . ASN B 1 42 ? 3.709 22.438 8.148 1 98.75 42 ASN B CA 1
ATOM 2466 C C . ASN B 1 42 ? 2.807 23.594 7.711 1 98.75 42 ASN B C 1
ATOM 2468 O O . ASN B 1 42 ? 3.254 24.516 7.023 1 98.75 42 ASN B O 1
ATOM 2472 N N . THR B 1 43 ? 1.602 23.547 8.086 1 98.75 43 THR B N 1
ATOM 2473 C CA . THR B 1 43 ? 0.603 24.547 7.73 1 98.75 43 THR B CA 1
ATOM 2474 C C . THR B 1 43 ? 1.004 25.922 8.266 1 98.75 43 THR B C 1
ATOM 2476 O O . THR B 1 43 ? 0.967 26.906 7.531 1 98.75 43 THR B O 1
ATOM 2479 N N . VAL B 1 44 ? 1.476 25.969 9.453 1 98.62 44 VAL B N 1
ATOM 2480 C CA . VAL B 1 44 ? 1.714 27.234 10.156 1 98.62 44 VAL B CA 1
ATO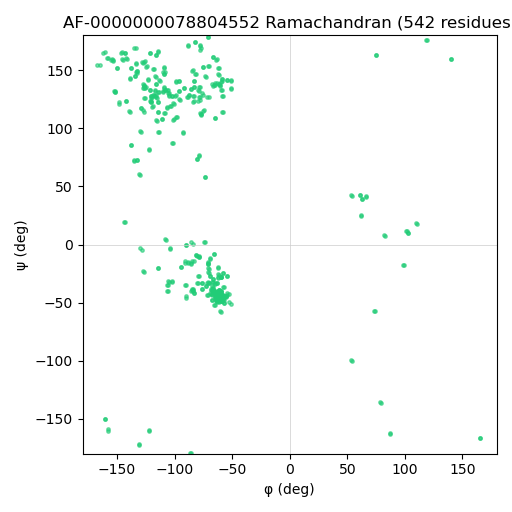M 2481 C C . VAL B 1 44 ? 3.078 27.797 9.766 1 98.62 44 VAL B C 1
ATOM 2483 O O . VAL B 1 44 ? 3.246 29.016 9.648 1 98.62 44 VAL B O 1
ATOM 2486 N N . VAL B 1 45 ? 3.986 26.922 9.625 1 98.56 45 VAL B N 1
ATOM 2487 C CA . VAL B 1 45 ? 5.348 27.328 9.289 1 98.56 45 VAL B CA 1
ATOM 2488 C C . VAL B 1 45 ? 6.043 26.203 8.531 1 98.56 45 VAL B C 1
ATOM 2490 O O . VAL B 1 45 ? 5.887 25.016 8.867 1 98.56 45 VAL B O 1
ATOM 2493 N N . PHE B 1 46 ? 6.637 26.531 7.484 1 98 46 PHE B N 1
ATOM 2494 C CA . PHE B 1 46 ? 7.48 25.656 6.68 1 98 46 PHE B CA 1
ATOM 2495 C C . PHE B 1 46 ? 8.828 26.312 6.406 1 98 46 PHE B C 1
ATOM 2497 O O . PHE B 1 46 ? 8.938 27.172 5.531 1 98 46 PHE B O 1
ATOM 2504 N N . GLY B 1 47 ? 9.812 25.984 7.176 1 95.62 47 GLY B N 1
ATOM 2505 C CA . GLY B 1 47 ? 11.109 26.641 7.094 1 95.62 47 GLY B CA 1
ATOM 2506 C C . GLY B 1 47 ? 12.234 25.844 7.715 1 95.62 47 GLY B C 1
ATOM 2507 O O . GLY B 1 47 ? 12.234 24.609 7.637 1 95.62 47 GLY B O 1
ATOM 2508 N N . SER B 1 48 ? 13.242 26.547 8.234 1 95.06 48 SER B N 1
ATOM 2509 C CA . SER B 1 48 ? 14.406 25.906 8.844 1 95.06 48 SER B CA 1
ATOM 2510 C C . SER B 1 48 ? 14.102 25.406 10.25 1 95.06 48 SER B C 1
ATOM 2512 O O . SER B 1 48 ? 13.039 25.703 10.797 1 95.06 48 SER B O 1
ATOM 2514 N N . LYS B 1 49 ? 15.062 24.656 10.797 1 96.69 49 LYS B N 1
ATOM 2515 C CA . LYS B 1 49 ? 14.969 24.203 12.188 1 96.69 49 LYS B CA 1
ATOM 2516 C C . LYS B 1 49 ? 14.75 25.375 13.133 1 96.69 49 LYS B C 1
ATOM 2518 O O . LYS B 1 49 ? 13.922 25.297 14.047 1 96.69 49 LYS B O 1
ATOM 2523 N N . GLU B 1 50 ? 15.477 26.438 12.844 1 97.31 50 GLU B N 1
ATOM 2524 C CA . GLU B 1 50 ? 15.352 27.625 13.688 1 97.31 50 GLU B CA 1
ATOM 2525 C C . GLU B 1 50 ? 13.953 28.219 13.602 1 97.31 50 GLU B C 1
ATOM 2527 O O . GLU B 1 50 ? 13.398 28.672 14.609 1 97.31 50 GLU B O 1
ATOM 2532 N N . ASP B 1 51 ? 13.391 28.234 12.422 1 97.62 51 ASP B N 1
ATOM 2533 C CA . ASP B 1 51 ? 12.031 28.75 12.25 1 97.62 51 ASP B CA 1
ATOM 2534 C C . ASP B 1 51 ? 11.031 27.938 13.062 1 97.62 51 ASP B C 1
ATOM 2536 O O . ASP B 1 51 ? 10.18 28.516 13.75 1 97.62 51 ASP B O 1
ATOM 2540 N N . TYR B 1 52 ? 11.102 26.625 13.008 1 98.06 52 TYR B N 1
ATOM 2541 C CA . TYR B 1 52 ? 10.195 25.75 13.742 1 98.06 52 TYR B CA 1
ATOM 2542 C C . TYR B 1 52 ? 10.312 25.969 15.242 1 98.06 52 TYR B C 1
ATOM 2544 O O . TYR B 1 52 ? 9.297 26.094 15.938 1 98.06 52 TYR B O 1
ATOM 2552 N N . HIS B 1 53 ? 11.539 26.047 15.719 1 97.5 53 HIS B N 1
ATOM 2553 C CA . HIS B 1 53 ? 11.758 26.156 17.156 1 97.5 53 HIS B CA 1
ATOM 2554 C C . HIS B 1 53 ? 11.312 27.516 17.672 1 97.5 53 HIS B C 1
ATOM 2556 O O . HIS B 1 53 ? 10.836 27.625 18.812 1 97.5 53 HIS B O 1
ATOM 2562 N N . LYS B 1 54 ? 11.477 28.516 16.828 1 97.56 54 LYS B N 1
ATOM 2563 C CA . LYS B 1 54 ? 11.039 29.844 17.203 1 97.56 54 LYS B CA 1
ATOM 2564 C C . LYS B 1 54 ? 9.523 29.922 17.312 1 97.56 54 LYS B C 1
ATOM 2566 O O . LYS B 1 54 ? 8.992 30.625 18.172 1 97.56 54 LYS B O 1
ATOM 2571 N N . VAL B 1 55 ? 8.844 29.219 16.484 1 98.06 55 VAL B N 1
ATOM 2572 C CA . VAL B 1 55 ? 7.391 29.328 16.359 1 98.06 55 VAL B CA 1
ATOM 2573 C C . VAL B 1 55 ? 6.723 28.328 17.297 1 98.06 55 VAL B C 1
ATOM 2575 O O . VAL B 1 55 ? 5.535 28.453 17.609 1 98.06 55 VAL B O 1
ATOM 2578 N N . ALA B 1 56 ? 7.457 27.328 17.812 1 98.81 56 ALA B N 1
ATOM 2579 C CA . ALA B 1 56 ? 6.902 26.234 18.609 1 98.81 56 ALA B CA 1
ATOM 2580 C C . ALA B 1 56 ? 6.191 26.75 19.844 1 98.81 56 ALA B C 1
ATOM 2582 O O . ALA B 1 56 ? 6.699 27.641 20.531 1 98.81 56 ALA B O 1
ATOM 2583 N N . GLU B 1 57 ? 5.039 26.25 20.078 1 98.81 57 GLU B N 1
ATOM 2584 C CA . GLU B 1 57 ? 4.227 26.578 21.25 1 98.81 57 GLU B CA 1
ATOM 2585 C C . GLU B 1 57 ? 3.965 25.328 22.094 1 98.81 57 GLU B C 1
ATOM 2587 O O . GLU B 1 57 ? 3.949 24.219 21.578 1 98.81 57 GLU B O 1
ATOM 2592 N N . PRO B 1 58 ? 3.775 25.516 23.453 1 98.69 58 PRO B N 1
ATOM 2593 C CA . PRO B 1 58 ? 3.266 24.375 24.219 1 98.69 58 PRO B CA 1
ATOM 2594 C C . PRO B 1 58 ? 1.878 23.922 23.75 1 98.69 58 PRO B C 1
ATOM 2596 O O . PRO B 1 58 ? 1.085 24.75 23.297 1 98.69 58 PRO B O 1
ATOM 2599 N N . LEU B 1 59 ? 1.579 22.688 23.922 1 98.69 59 LEU B N 1
ATOM 2600 C CA . LEU B 1 59 ? 0.308 22.125 23.469 1 98.69 59 LEU B CA 1
ATOM 2601 C C . LEU B 1 59 ? -0.864 22.859 24.125 1 98.69 59 LEU B C 1
ATOM 2603 O O . LEU B 1 59 ? -0.916 22.984 25.344 1 98.69 59 LEU B O 1
ATOM 2607 N N . ASN B 1 60 ? -1.74 23.281 23.266 1 98.19 60 ASN B N 1
ATOM 2608 C CA . ASN B 1 60 ? -2.98 23.938 23.672 1 98.19 60 ASN B CA 1
ATOM 2609 C C . ASN B 1 60 ? -2.709 25.234 24.438 1 98.19 60 ASN B C 1
ATOM 2611 O O . ASN B 1 60 ? -3.471 25.609 25.328 1 98.19 60 ASN B O 1
ATOM 2615 N N . ASP B 1 61 ? -1.571 25.719 24.125 1 97.56 61 ASP B N 1
ATOM 2616 C CA . ASP B 1 61 ? -1.144 26.953 24.766 1 97.56 61 ASP B CA 1
ATOM 2617 C C . ASP B 1 61 ? -0.257 27.781 23.828 1 97.56 61 ASP B C 1
ATOM 2619 O O . ASP B 1 61 ? 0.791 27.297 23.375 1 97.56 61 ASP B O 1
ATOM 2623 N N . GLY B 1 62 ? -0.683 28.969 23.547 1 98.06 62 GLY B N 1
ATOM 2624 C CA . GLY B 1 62 ? 0.067 29.859 22.672 1 98.06 62 GLY B CA 1
ATOM 2625 C C . GLY B 1 62 ? -0.818 30.641 21.734 1 98.06 62 GLY B C 1
ATOM 2626 O O . GLY B 1 62 ? -1.978 30.297 21.516 1 98.06 62 GLY B O 1
ATOM 2627 N N . PRO B 1 63 ? -0.283 31.719 21.234 1 98.31 63 PRO B N 1
ATOM 2628 C CA . PRO B 1 63 ? -1.097 32.656 20.453 1 98.31 63 PRO B CA 1
ATOM 2629 C C . PRO B 1 63 ? -1.592 32.031 19.141 1 98.31 63 PRO B C 1
ATOM 2631 O O . PRO B 1 63 ? -2.721 32.312 18.719 1 98.31 63 PRO B O 1
ATOM 2634 N N . ILE B 1 64 ? -0.8 31.266 18.453 1 98.75 64 ILE B N 1
ATOM 2635 C CA . ILE B 1 64 ? -1.191 30.703 17.172 1 98.75 64 ILE B CA 1
ATOM 2636 C C . ILE B 1 64 ? -2.311 29.688 17.375 1 98.75 64 ILE B C 1
ATOM 2638 O O . ILE B 1 64 ? -3.324 29.719 16.672 1 98.75 64 ILE B O 1
ATOM 2642 N N . GLN B 1 65 ? -2.111 28.766 18.375 1 98.81 65 GLN B N 1
ATOM 2643 C CA . GLN B 1 65 ? -3.131 27.766 18.672 1 98.81 65 GLN B CA 1
ATOM 2644 C C . GLN B 1 65 ? -4.441 28.438 19.094 1 98.81 65 GLN B C 1
ATOM 2646 O O . GLN B 1 65 ? -5.52 28 18.688 1 98.81 65 GLN B O 1
ATOM 2651 N N . THR B 1 66 ? -4.285 29.469 19.875 1 98.75 66 THR B N 1
ATOM 2652 C CA . THR B 1 66 ? -5.465 30.219 20.312 1 98.75 66 THR B CA 1
ATOM 2653 C C . THR B 1 66 ? -6.191 30.812 19.109 1 98.75 66 THR B C 1
ATOM 2655 O O . THR B 1 66 ? -7.422 30.75 19.031 1 98.75 66 THR B O 1
ATOM 2658 N N . GLU B 1 67 ? -5.461 31.391 18.25 1 98.69 67 GLU B N 1
ATOM 2659 C CA . GLU B 1 67 ? -6.031 32 17.062 1 98.69 67 GLU B CA 1
ATOM 2660 C C . GLU B 1 67 ? -6.746 30.984 16.188 1 98.69 67 GLU B C 1
ATOM 2662 O O . GLU B 1 67 ? -7.848 31.234 15.703 1 98.69 67 GLU B O 1
ATOM 2667 N N . LEU B 1 68 ? -6.168 29.875 15.969 1 98.75 68 LEU B N 1
ATOM 2668 C CA . LEU B 1 68 ? -6.746 28.812 15.156 1 98.75 68 LEU B CA 1
ATOM 2669 C C . LEU B 1 68 ? -8.008 28.266 15.805 1 98.75 68 LEU B C 1
ATOM 2671 O O . LEU B 1 68 ? -9.016 28.047 15.125 1 98.75 68 LEU B O 1
ATOM 2675 N N . ALA B 1 69 ? -7.941 28.016 17.078 1 98.81 69 ALA B N 1
ATOM 2676 C CA . ALA B 1 69 ? -9.102 27.547 17.844 1 98.81 69 ALA B CA 1
ATOM 2677 C C . ALA B 1 69 ? -10.266 28.531 17.719 1 98.81 69 ALA B C 1
ATOM 2679 O O . ALA B 1 69 ? -11.398 28.109 17.469 1 98.81 69 ALA B O 1
ATOM 2680 N N . HIS B 1 70 ? -9.938 29.75 17.906 1 98.69 70 HIS B N 1
ATOM 2681 C CA . HIS B 1 70 ? -10.953 30.781 17.828 1 98.69 70 HIS B CA 1
ATOM 2682 C C . HIS B 1 70 ? -11.578 30.828 16.438 1 98.69 70 HIS B C 1
ATOM 2684 O O . HIS B 1 70 ? -12.789 31.016 16.312 1 98.69 70 HIS B O 1
ATOM 2690 N N . PHE B 1 71 ? -10.742 30.75 15.453 1 98.69 71 PHE B N 1
ATOM 2691 C CA . PHE B 1 71 ? -11.242 30.828 14.086 1 98.69 71 PHE B CA 1
ATOM 2692 C C . PHE B 1 71 ? -12.133 29.641 13.758 1 98.69 71 PHE B C 1
ATOM 2694 O O . PHE B 1 71 ? -13.156 29.781 13.086 1 98.69 71 PHE B O 1
ATOM 2701 N N . ALA B 1 72 ? -11.727 28.391 14.203 1 98.81 72 ALA B N 1
ATOM 2702 C CA . ALA B 1 72 ? -12.57 27.219 14.039 1 98.81 72 ALA B CA 1
ATOM 2703 C C . ALA B 1 72 ? -13.953 27.438 14.656 1 98.81 72 ALA B C 1
ATOM 2705 O O . ALA B 1 72 ? -14.969 27.109 14.039 1 98.81 72 ALA B O 1
ATOM 2706 N N . LYS B 1 73 ? -13.977 28 15.836 1 98.81 73 LYS B N 1
ATOM 2707 C CA . LYS B 1 73 ? -15.227 28.297 16.531 1 98.81 73 LYS B CA 1
ATOM 2708 C C . LYS B 1 73 ? -16.047 29.312 15.758 1 98.81 73 LYS B C 1
ATOM 2710 O O . LYS B 1 73 ? -17.266 29.141 15.578 1 98.81 73 LYS B O 1
ATOM 2715 N N . GLN B 1 74 ? -15.398 30.344 15.391 1 98.81 74 GLN B N 1
ATOM 2716 C CA . GLN B 1 74 ? -16.078 31.406 14.656 1 98.81 74 GLN B CA 1
ATOM 2717 C C . GLN B 1 74 ? -16.766 30.859 13.414 1 98.81 74 GLN B C 1
ATOM 2719 O O . GLN B 1 74 ? -17.891 31.281 13.094 1 98.81 74 GLN B O 1
ATOM 2724 N N . LEU B 1 75 ? -16.109 29.969 12.641 1 98.81 75 LEU B N 1
ATOM 2725 C CA . LEU B 1 75 ? -16.641 29.438 11.398 1 98.81 75 LEU B CA 1
ATOM 2726 C C . LEU B 1 75 ? -17.547 28.25 11.68 1 98.81 75 LEU B C 1
ATOM 2728 O O . LEU B 1 75 ? -18.297 27.812 10.797 1 98.81 75 LEU B O 1
ATOM 2732 N N . GLY B 1 76 ? -17.516 27.688 12.898 1 98.75 76 GLY B N 1
ATOM 2733 C CA . GLY B 1 76 ? -18.297 26.516 13.234 1 98.75 76 GLY B CA 1
ATOM 2734 C C . GLY B 1 76 ? -17.859 25.281 12.469 1 98.75 76 GLY B C 1
ATOM 2735 O O . GLY B 1 76 ? -18.703 24.531 11.977 1 98.75 76 GLY B O 1
ATOM 2736 N N . ILE B 1 77 ? -16.609 25.078 12.328 1 98.81 77 ILE B N 1
ATOM 2737 C CA . ILE B 1 77 ? -16.078 23.938 11.578 1 98.81 77 ILE B CA 1
ATOM 2738 C C . ILE B 1 77 ? -15.133 23.125 12.453 1 98.81 77 ILE B C 1
ATOM 2740 O O . ILE B 1 77 ? -14.586 23.656 13.43 1 98.81 77 ILE B O 1
ATOM 2744 N N . TRP B 1 78 ? -15 21.844 12.164 1 98.94 78 TRP B N 1
ATOM 2745 C CA . TRP B 1 78 ? -13.859 21.062 12.648 1 98.94 78 TRP B CA 1
ATOM 2746 C C . TRP B 1 78 ? -12.617 21.328 11.797 1 98.94 78 TRP B C 1
ATOM 2748 O O . TRP B 1 78 ? -12.703 21.375 10.562 1 98.94 78 TRP B O 1
ATOM 2758 N N . LEU B 1 79 ? -11.523 21.578 12.438 1 98.94 79 LEU B N 1
ATOM 2759 C CA . LEU B 1 79 ? -10.305 22 11.734 1 98.94 79 LEU B CA 1
ATOM 2760 C C . LEU B 1 79 ? -9.117 21.141 12.156 1 98.94 79 LEU B C 1
ATOM 2762 O O . LEU B 1 79 ? -8.773 21.078 13.336 1 98.94 79 LEU B O 1
ATOM 2766 N N . LEU B 1 80 ? -8.562 20.422 11.219 1 98.94 80 LEU B N 1
ATOM 2767 C CA . LEU B 1 80 ? -7.309 19.719 11.445 1 98.94 80 LEU B CA 1
ATOM 2768 C C . LEU B 1 80 ? -6.129 20.516 10.898 1 98.94 80 LEU B C 1
ATOM 2770 O O . LEU B 1 80 ? -5.996 20.672 9.68 1 98.94 80 LEU B O 1
ATOM 2774 N N . ILE B 1 81 ? -5.355 21.031 11.758 1 98.94 81 ILE B N 1
ATOM 2775 C CA . ILE B 1 81 ? -4.059 21.578 11.359 1 98.94 81 ILE B CA 1
ATOM 2776 C C . ILE B 1 81 ? -3.07 20.438 11.133 1 98.94 81 ILE B C 1
ATOM 2778 O O . ILE B 1 81 ? -2.691 19.734 12.078 1 98.94 81 ILE B O 1
ATOM 2782 N N . GLY B 1 82 ? -2.705 20.281 9.898 1 98.56 82 GLY B N 1
ATOM 2783 C CA . GLY B 1 82 ? -1.906 19.125 9.5 1 98.56 82 GLY B CA 1
ATOM 2784 C C . GLY B 1 82 ? -0.676 18.938 10.367 1 98.56 82 GLY B C 1
ATOM 2785 O O . GLY B 1 82 ? -0.404 17.812 10.82 1 98.56 82 GLY B O 1
ATOM 2786 N N . SER B 1 83 ? 0.063 20.047 10.477 1 98.44 83 SER B N 1
ATOM 2787 C CA . SER B 1 83 ? 0.979 20.031 11.609 1 98.44 83 SER B CA 1
ATOM 2788 C C . SER B 1 83 ? 1.523 21.422 11.906 1 98.44 83 SER B C 1
ATOM 2790 O O . SER B 1 83 ? 1.493 22.297 11.047 1 98.44 83 SER B O 1
ATOM 2792 N N . MET B 1 84 ? 1.877 21.609 13.031 1 98.5 84 MET B N 1
ATOM 2793 C CA . MET B 1 84 ? 2.705 22.719 13.5 1 98.5 84 MET B CA 1
ATOM 2794 C C . MET B 1 84 ? 3.676 22.25 14.578 1 98.5 84 MET B C 1
ATOM 2796 O O . MET B 1 84 ? 3.514 21.172 15.141 1 98.5 84 MET B O 1
ATOM 2800 N N . PRO B 1 85 ? 4.766 23.078 14.781 1 98.88 85 PRO B N 1
ATOM 2801 C CA . PRO B 1 85 ? 5.703 22.672 15.836 1 98.88 85 PRO B CA 1
ATOM 2802 C C . PRO B 1 85 ? 5.125 22.859 17.234 1 98.88 85 PRO B C 1
ATOM 2804 O O . PRO B 1 85 ? 4.613 23.938 17.562 1 98.88 85 PRO B O 1
ATOM 2807 N N . ILE B 1 86 ? 5.152 21.828 18.031 1 98.94 86 ILE B N 1
ATOM 2808 C CA . ILE B 1 86 ? 4.711 21.875 19.422 1 98.94 86 ILE B CA 1
ATOM 2809 C C . ILE B 1 86 ? 5.891 21.609 20.359 1 98.94 86 ILE B C 1
ATOM 2811 O O . ILE B 1 86 ? 6.621 20.625 20.172 1 98.94 86 ILE B O 1
ATOM 2815 N N . ARG B 1 87 ? 6.094 22.484 21.266 1 98.75 87 ARG B N 1
ATOM 2816 C CA . ARG B 1 87 ? 7.152 22.328 22.266 1 98.75 87 ARG B CA 1
ATOM 2817 C C . ARG B 1 87 ? 6.723 21.375 23.375 1 98.75 87 A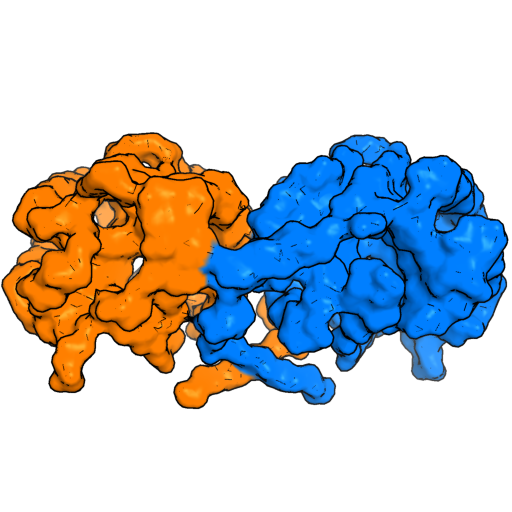RG B C 1
ATOM 2819 O O . ARG B 1 87 ? 5.707 21.594 24.031 1 98.75 87 ARG B O 1
ATOM 2826 N N . GLN B 1 88 ? 7.52 20.375 23.547 1 98.25 88 GLN B N 1
ATOM 2827 C CA . GLN B 1 88 ? 7.242 19.391 24.578 1 98.25 88 GLN B CA 1
ATOM 2828 C C . GLN B 1 88 ? 7.855 19.797 25.922 1 98.25 88 GLN B C 1
ATOM 2830 O O . GLN B 1 88 ? 8.648 20.734 25.984 1 98.25 88 GLN B O 1
ATOM 2835 N N . GLN B 1 89 ? 7.508 19.062 26.938 1 96.69 89 GLN B N 1
ATOM 2836 C CA . GLN B 1 89 ? 7.949 19.391 28.297 1 96.69 89 GLN B CA 1
ATOM 2837 C C . GLN B 1 89 ? 9.469 19.297 28.406 1 96.69 89 GLN B C 1
ATOM 2839 O O . GLN B 1 89 ? 10.086 20.062 29.156 1 96.69 89 GLN B O 1
ATOM 2844 N N . ASP B 1 90 ? 10.055 18.422 27.703 1 97.12 90 ASP B N 1
ATOM 2845 C CA . ASP B 1 90 ? 11.492 18.219 27.797 1 97.12 90 ASP B CA 1
ATOM 2846 C C . ASP B 1 90 ? 12.25 19.172 26.891 1 97.12 90 ASP B C 1
ATOM 2848 O O . ASP B 1 90 ? 13.469 19.062 26.734 1 97.12 90 ASP B O 1
ATOM 2852 N N . GLY B 1 91 ? 11.523 20 26.25 1 96.69 91 GLY B N 1
ATOM 2853 C CA . GLY B 1 91 ? 12.156 21.016 25.422 1 96.69 91 GLY B CA 1
ATOM 2854 C C . GLY B 1 91 ? 12.18 20.641 23.953 1 96.69 91 GLY B C 1
ATOM 2855 O O . GLY B 1 91 ? 12.375 21.484 23.078 1 96.69 91 GLY B O 1
ATOM 2856 N N . ALA B 1 92 ? 11.992 19.406 23.688 1 98.06 92 ALA B N 1
ATOM 2857 C CA . ALA B 1 92 ? 11.969 18.953 22.297 1 98.06 92 ALA B CA 1
ATOM 2858 C C . ALA B 1 92 ? 10.758 19.531 21.562 1 98.06 92 ALA B C 1
ATOM 2860 O O . ALA B 1 92 ? 9.844 20.078 22.188 1 98.06 92 ALA B O 1
ATOM 2861 N N . VAL B 1 93 ? 10.883 19.5 20.25 1 98.81 93 VAL B N 1
ATOM 2862 C CA . VAL B 1 93 ? 9.781 19.953 19.406 1 98.81 93 VAL B CA 1
ATOM 2863 C C . VAL B 1 93 ? 9.266 18.797 18.562 1 98.81 93 VAL B C 1
ATOM 2865 O O . VAL B 1 93 ? 10.047 18 18.031 1 98.81 93 VAL B O 1
ATOM 2868 N N . THR B 1 94 ? 7.992 18.578 18.5 1 98.88 94 THR B N 1
ATOM 2869 C CA . THR B 1 94 ? 7.359 17.578 17.656 1 98.88 94 THR B CA 1
ATOM 2870 C C . THR B 1 94 ? 6.594 18.234 16.516 1 98.88 94 THR B C 1
ATOM 2872 O O . THR B 1 94 ? 6.184 19.391 16.625 1 98.88 94 THR B O 1
ATOM 2875 N N . ALA B 1 95 ? 6.539 17.609 15.359 1 98.81 95 ALA B N 1
ATOM 2876 C CA . ALA B 1 95 ? 5.551 17.938 14.336 1 98.81 95 ALA B CA 1
ATOM 2877 C C . ALA B 1 95 ? 4.184 17.344 14.688 1 98.81 95 ALA B C 1
ATOM 2879 O O . ALA B 1 95 ? 4.008 16.125 14.688 1 98.81 95 ALA B O 1
ATOM 2880 N N . THR B 1 96 ? 3.266 18.188 14.992 1 98.94 96 THR B N 1
ATOM 2881 C CA . THR B 1 96 ? 2.047 17.719 15.641 1 98.94 96 THR B CA 1
ATOM 2882 C C . THR B 1 96 ? 0.812 18.172 14.859 1 98.94 96 THR B C 1
ATOM 2884 O O . THR B 1 96 ? 0.677 19.344 14.523 1 98.94 96 THR B O 1
ATOM 2887 N N . ALA B 1 97 ? -0.002 17.219 14.523 1 98.94 97 ALA B N 1
ATOM 2888 C CA . ALA B 1 97 ? -1.336 17.531 14.016 1 98.94 97 ALA B CA 1
ATOM 2889 C C . ALA B 1 97 ? -2.279 17.906 15.156 1 98.94 97 ALA B C 1
ATOM 2891 O O . ALA B 1 97 ? -2.262 17.281 16.219 1 98.94 97 ALA B O 1
ATOM 2892 N N . LEU B 1 98 ? -3.051 18.953 14.977 1 98.94 98 LEU B N 1
ATOM 2893 C CA . LEU B 1 98 ? -4.023 19.406 15.969 1 98.94 98 LEU B CA 1
ATOM 2894 C C . LEU B 1 98 ? -5.434 19.391 15.391 1 98.94 98 LEU B C 1
ATOM 2896 O O . LEU B 1 98 ? -5.684 19.953 14.32 1 98.94 98 LEU B O 1
ATOM 2900 N N . LEU B 1 99 ? -6.34 18.734 16.062 1 98.94 99 LEU B N 1
ATOM 2901 C CA . LEU B 1 99 ? -7.738 18.688 15.656 1 98.94 99 LEU B CA 1
ATOM 2902 C C . LEU B 1 99 ? -8.617 19.516 16.594 1 98.94 99 LEU B C 1
ATOM 2904 O O . LEU B 1 99 ? -8.789 19.156 17.766 1 98.94 99 LEU B O 1
ATOM 2908 N N . TYR B 1 100 ? -9.156 20.594 16.047 1 98.94 100 TYR B N 1
ATOM 2909 C CA . TYR B 1 100 ? -10.102 21.422 16.781 1 98.94 100 TYR B CA 1
ATOM 2910 C C . TYR B 1 100 ? -11.539 21.094 16.406 1 98.94 100 TYR B C 1
ATOM 2912 O O . TYR B 1 100 ? -11.828 20.844 15.227 1 98.94 100 TYR B O 1
ATOM 2920 N N . ASP B 1 101 ? -12.461 21.078 17.406 1 98.81 101 ASP B N 1
ATOM 2921 C CA . ASP B 1 101 ? -13.867 20.891 17.078 1 98.81 101 ASP B CA 1
ATOM 2922 C C . ASP B 1 101 ? -14.531 22.219 16.734 1 98.81 101 ASP B C 1
ATOM 2924 O O . ASP B 1 101 ? -13.859 23.25 16.641 1 98.81 101 ASP B O 1
ATOM 2928 N N . ASP B 1 102 ? -15.859 22.188 16.422 1 98.62 102 ASP B N 1
ATOM 2929 C CA . ASP B 1 102 ? -16.578 23.375 15.945 1 98.62 102 ASP B CA 1
ATOM 2930 C C . ASP B 1 102 ? -16.828 24.359 17.078 1 98.62 102 ASP B C 1
ATOM 2932 O O . ASP B 1 102 ? -17.422 25.422 16.859 1 98.62 102 ASP B O 1
ATOM 2936 N N . GLN B 1 103 ? -16.344 24.047 18.312 1 98.62 103 GLN B N 1
ATOM 2937 C CA . GLN B 1 103 ? -16.391 24.953 19.438 1 98.62 103 GLN B CA 1
ATOM 2938 C C . GLN B 1 103 ? -15.016 25.516 19.766 1 98.62 103 GLN B C 1
ATOM 2940 O O . GLN B 1 103 ? -14.844 26.203 20.766 1 98.62 103 GLN B O 1
ATOM 2945 N N . GLY B 1 104 ? -14.039 25.156 18.938 1 98.62 104 GLY B N 1
ATOM 2946 C CA . GLY B 1 104 ? -12.688 25.672 19.109 1 98.62 104 GLY B CA 1
ATOM 2947 C C . GLY B 1 104 ? -11.883 24.922 20.141 1 98.62 104 GLY B C 1
ATOM 2948 O O . GLY B 1 104 ? -10.812 25.375 20.562 1 98.62 104 GLY B O 1
ATOM 2949 N N . ARG B 1 105 ? -12.438 23.812 20.641 1 98.44 105 ARG B N 1
ATOM 2950 C CA . ARG B 1 105 ? -11.695 23 21.609 1 98.44 105 ARG B CA 1
ATOM 2951 C C . ARG B 1 105 ? -10.742 22.047 20.891 1 98.44 105 ARG B C 1
ATOM 2953 O O . ARG B 1 105 ? -11.094 21.453 19.875 1 98.44 105 ARG B O 1
ATOM 2960 N N . LEU B 1 106 ? -9.523 22 21.438 1 98.75 106 LEU B N 1
ATOM 2961 C CA . LEU B 1 106 ? -8.609 20.969 20.953 1 98.75 106 LEU B CA 1
ATOM 2962 C C . LEU B 1 106 ? -9.133 19.578 21.297 1 98.75 106 LEU B C 1
ATOM 2964 O O . LEU B 1 106 ? -9.07 19.141 22.453 1 98.75 106 LEU B O 1
ATOM 2968 N N . HIS B 1 107 ? -9.562 18.906 20.328 1 98.38 107 HIS B N 1
ATOM 2969 C CA . HIS B 1 107 ? -10.219 17.625 20.516 1 98.38 107 HIS B CA 1
ATOM 2970 C C . HIS B 1 107 ? -9.195 16.5 20.594 1 98.38 107 HIS B C 1
ATOM 2972 O O . HIS B 1 107 ? -9.375 15.531 21.344 1 98.38 107 HIS B O 1
ATOM 2978 N N . GLU B 1 108 ? -8.172 16.516 19.812 1 98.56 108 GLU B N 1
ATOM 2979 C CA . GLU B 1 108 ? -7.098 15.523 19.797 1 98.56 108 GLU B CA 1
ATOM 2980 C C . GLU B 1 108 ? -5.848 16.078 19.125 1 98.56 108 GLU B C 1
ATOM 2982 O O . GLU B 1 108 ? -5.902 17.125 18.469 1 98.56 108 GLU B O 1
ATOM 2987 N N . HIS B 1 109 ? -4.773 15.43 19.297 1 98.81 109 HIS B N 1
ATOM 2988 C CA . HIS B 1 109 ? -3.523 15.734 18.609 1 98.81 109 HIS B CA 1
ATOM 2989 C C . HIS B 1 109 ? -2.734 14.469 18.312 1 98.81 109 HIS B C 1
ATOM 2991 O O . HIS B 1 109 ? -3.023 13.406 18.859 1 98.81 109 HIS B O 1
ATOM 2997 N N . TYR B 1 110 ? -1.835 14.539 17.375 1 98.81 110 TYR B N 1
ATOM 2998 C CA . TYR B 1 110 ? -0.976 13.438 16.953 1 98.81 110 TYR B CA 1
ATOM 2999 C C . TYR B 1 110 ? 0.426 13.938 16.625 1 98.81 110 TYR B C 1
ATOM 3001 O O . TYR B 1 110 ? 0.591 14.852 15.82 1 98.81 110 TYR B O 1
ATOM 3009 N N . ASN B 1 111 ? 1.409 13.344 17.328 1 98.88 111 ASN B N 1
ATOM 3010 C CA . ASN B 1 111 ? 2.807 13.594 16.984 1 98.88 111 ASN B CA 1
ATOM 3011 C C . ASN B 1 111 ? 3.305 12.633 15.914 1 98.88 111 ASN B C 1
ATOM 3013 O O . ASN B 1 111 ? 3.193 11.414 16.062 1 98.88 111 ASN B O 1
ATOM 3017 N N . LYS B 1 112 ? 3.865 13.203 14.914 1 98.81 112 LYS B N 1
ATOM 3018 C CA . LYS B 1 112 ? 4.352 12.391 13.805 1 98.81 112 LYS B CA 1
ATOM 3019 C C . LYS B 1 112 ? 5.242 11.258 14.305 1 98.81 112 LYS B C 1
ATOM 3021 O O . LYS B 1 112 ? 6.148 11.477 15.109 1 98.81 112 LYS B O 1
ATOM 3026 N N . LEU B 1 113 ? 4.965 10.117 13.758 1 98.06 113 LEU B N 1
ATOM 3027 C CA . LEU B 1 113 ? 5.617 8.922 14.273 1 98.06 113 LEU B CA 1
ATOM 3028 C C . LEU B 1 113 ? 6.93 8.656 13.547 1 98.06 113 LEU B C 1
ATOM 3030 O O . LEU B 1 113 ? 7.918 8.266 14.172 1 98.06 113 LEU B O 1
ATOM 3034 N N . HIS B 1 114 ? 6.953 8.742 12.266 1 98.5 114 HIS B N 1
ATOM 3035 C CA . HIS B 1 114 ? 8.109 8.406 11.438 1 98.5 114 HIS B CA 1
ATOM 3036 C C . HIS B 1 114 ? 8.797 9.664 10.914 1 98.5 114 HIS B C 1
ATOM 3038 O O . HIS B 1 114 ? 8.148 10.547 10.344 1 98.5 114 HIS B O 1
ATOM 3044 N N . MET B 1 115 ? 10.102 9.695 11.086 1 98.62 115 MET B N 1
ATOM 3045 C CA . MET B 1 115 ? 10.891 10.852 10.672 1 98.62 115 MET B CA 1
ATOM 3046 C C . MET B 1 115 ? 11.492 10.633 9.289 1 98.62 115 MET B C 1
ATOM 3048 O O . MET B 1 115 ? 12.039 9.57 9 1 98.62 115 MET B O 1
ATOM 3052 N N . PHE B 1 116 ? 11.359 11.594 8.453 1 98.19 116 PHE B N 1
ATOM 3053 C CA . PHE B 1 116 ? 11.828 11.562 7.074 1 98.19 116 PHE B CA 1
ATOM 3054 C C . PHE B 1 116 ? 13.328 11.828 7.008 1 98.19 116 PHE B C 1
ATOM 3056 O O . PHE B 1 116 ? 13.75 12.93 6.641 1 98.19 116 PHE B O 1
ATOM 3063 N N . ASP B 1 117 ? 14.164 10.852 7.348 1 98 117 ASP B N 1
ATOM 3064 C CA . ASP B 1 117 ? 15.625 10.875 7.262 1 98 117 ASP B CA 1
ATOM 3065 C C . ASP B 1 117 ? 16.109 10.102 6.039 1 98 117 ASP B C 1
ATOM 3067 O O . ASP B 1 117 ? 16.438 8.914 6.137 1 98 117 ASP B O 1
ATOM 3071 N N . VAL B 1 118 ? 16.188 10.82 4.91 1 97.44 118 VAL B N 1
ATOM 3072 C CA . VAL B 1 118 ? 16.422 10.125 3.652 1 97.44 118 VAL B CA 1
ATOM 3073 C C . VAL B 1 118 ? 17.328 10.961 2.754 1 97.44 118 VAL B C 1
ATOM 3075 O O . VAL B 1 118 ? 17.562 12.141 3.027 1 97.44 118 VAL B O 1
ATOM 3078 N N . GLU B 1 119 ? 17.859 10.289 1.731 1 95.38 119 GLU B N 1
ATOM 3079 C CA . GLU B 1 119 ? 18.5 10.945 0.597 1 95.38 119 GLU B CA 1
ATOM 3080 C C . GLU B 1 119 ? 17.594 10.945 -0.629 1 95.38 119 GLU B C 1
ATOM 3082 O O . GLU B 1 119 ? 17.094 9.898 -1.033 1 95.38 119 GLU B O 1
ATOM 3087 N N . VAL B 1 120 ? 17.266 12.078 -1.096 1 88.94 120 VAL B N 1
ATOM 3088 C CA . VAL B 1 120 ? 16.406 12.227 -2.268 1 88.94 120 VAL B CA 1
ATOM 3089 C C . VAL B 1 120 ? 17.188 12.906 -3.395 1 88.94 120 VAL B C 1
ATOM 3091 O O . VAL B 1 120 ? 17.984 13.812 -3.148 1 88.94 120 VAL B O 1
ATOM 3094 N N . ALA B 1 121 ? 17 12.406 -4.629 1 84.31 121 ALA B N 1
ATOM 3095 C CA . ALA B 1 121 ? 17.688 12.945 -5.797 1 84.31 121 ALA B CA 1
ATOM 3096 C C . ALA B 1 121 ? 17.109 14.297 -6.203 1 84.31 121 ALA B C 1
ATOM 3098 O O . ALA B 1 121 ? 16.562 14.438 -7.301 1 84.31 121 ALA B O 1
ATOM 3099 N N . ASP B 1 122 ? 17.109 15.227 -5.355 1 84.06 122 ASP B N 1
ATOM 3100 C CA . ASP B 1 122 ? 16.688 16.594 -5.625 1 84.06 122 ASP B CA 1
ATOM 3101 C C . ASP B 1 122 ? 17.719 17.609 -5.129 1 84.06 122 ASP B C 1
ATOM 3103 O O . ASP B 1 122 ? 18.859 17.234 -4.852 1 84.06 122 ASP B O 1
ATOM 3107 N N . GLN B 1 123 ? 17.328 18.891 -5.195 1 79 123 GLN B N 1
ATOM 3108 C CA . GLN B 1 123 ? 18.281 19.953 -4.879 1 79 123 GLN B CA 1
ATOM 3109 C C . GLN B 1 123 ? 18.672 19.922 -3.404 1 79 123 GLN B C 1
ATOM 3111 O O . GLN B 1 123 ? 19.781 20.328 -3.041 1 79 123 GLN B O 1
ATOM 3116 N N . HIS B 1 124 ? 17.812 19.484 -2.566 1 80.06 124 HIS B N 1
ATOM 3117 C CA . HIS B 1 124 ? 18.094 19.422 -1.137 1 80.06 124 HIS B CA 1
ATOM 3118 C C . HIS B 1 124 ? 18.938 18.203 -0.792 1 80.06 124 HIS B C 1
ATOM 3120 O O . HIS B 1 124 ? 19.672 18.203 0.194 1 80.06 124 HIS B O 1
ATOM 3126 N N . HIS B 1 125 ? 18.828 17.141 -1.408 1 79.81 125 HIS B N 1
ATOM 3127 C CA . HIS B 1 125 ? 19.609 15.914 -1.413 1 79.81 125 HIS B CA 1
ATOM 3128 C C . HIS B 1 125 ? 19.375 15.102 -0.144 1 79.81 125 HIS B C 1
ATOM 3130 O O . HIS B 1 125 ? 18.938 13.953 -0.209 1 79.81 125 HIS B O 1
ATOM 3136 N N . SER B 1 126 ? 19.656 15.82 1.013 1 91.5 126 SER B N 1
ATOM 3137 C CA . SER B 1 126 ? 19.562 15.086 2.27 1 91.5 126 SER B CA 1
ATOM 3138 C C . SER B 1 126 ? 18.531 15.711 3.203 1 91.5 126 SER B C 1
ATOM 3140 O O . SER B 1 126 ? 18.594 16.906 3.48 1 91.5 126 SER B O 1
ATOM 3142 N N . TYR B 1 127 ? 17.625 14.867 3.543 1 93.19 127 TYR B N 1
ATOM 3143 C CA . TYR B 1 127 ? 16.641 15.266 4.547 1 93.19 127 TYR B CA 1
ATOM 3144 C C . TYR B 1 127 ? 16.891 14.539 5.863 1 93.19 127 TYR B C 1
ATOM 3146 O O . TYR B 1 127 ? 17.078 13.32 5.887 1 93.19 127 TYR B O 1
ATOM 3154 N N . ARG B 1 128 ? 16.875 15.32 6.984 1 95.31 128 ARG B N 1
ATOM 3155 C CA . ARG B 1 128 ? 17.047 14.797 8.336 1 95.31 128 ARG B CA 1
ATOM 3156 C C . ARG B 1 128 ? 16.031 15.406 9.297 1 95.31 128 ARG B C 1
ATOM 3158 O O . ARG B 1 128 ? 16.391 16.156 10.203 1 95.31 128 ARG B O 1
ATOM 3165 N N . GLU B 1 129 ? 14.852 15 9.141 1 97 129 GLU B N 1
ATOM 3166 C CA . GLU B 1 129 ? 13.734 15.531 9.914 1 97 129 GLU B CA 1
ATOM 3167 C C . GLU B 1 129 ? 13.945 15.32 11.406 1 97 129 GLU B C 1
ATOM 3169 O O . GLU B 1 129 ? 13.539 16.156 12.219 1 97 129 GLU B O 1
ATOM 3174 N N . SER B 1 130 ? 14.695 14.273 11.766 1 97.38 130 SER B N 1
ATOM 3175 C CA . SER B 1 130 ? 14.922 13.922 13.164 1 97.38 130 SER B CA 1
ATOM 3176 C C . SER B 1 130 ? 15.836 14.938 13.852 1 97.38 130 SER B C 1
ATOM 3178 O O . SER B 1 130 ? 15.922 14.969 15.078 1 97.38 130 SER B O 1
ATOM 3180 N N . ASP B 1 131 ? 16.516 15.703 13.07 1 96.94 131 ASP B N 1
ATOM 3181 C CA . ASP B 1 131 ? 17.328 16.781 13.625 1 96.94 131 ASP B CA 1
ATOM 3182 C C . ASP B 1 131 ? 16.453 17.906 14.18 1 96.94 131 ASP B C 1
ATOM 3184 O O . ASP B 1 131 ? 16.891 18.688 15.016 1 96.94 131 ASP B O 1
ATOM 3188 N N . THR B 1 132 ? 15.273 18 13.695 1 97.88 132 THR B N 1
ATOM 3189 C CA . THR B 1 132 ? 14.398 19.125 14.023 1 97.88 132 THR B CA 1
ATOM 3190 C C . THR B 1 132 ? 13.289 18.672 14.984 1 97.88 132 THR B C 1
ATOM 3192 O O . THR B 1 132 ? 12.922 19.422 15.898 1 97.88 132 THR B O 1
ATOM 3195 N N . PHE B 1 133 ? 12.742 17.469 14.75 1 98.75 133 PHE B N 1
ATOM 3196 C CA . PHE B 1 133 ? 11.555 17.031 15.469 1 98.75 133 PHE B CA 1
ATOM 3197 C C . PHE B 1 133 ? 11.805 15.719 16.203 1 98.75 133 PHE B C 1
ATOM 3199 O O . PHE B 1 133 ? 12.477 14.836 15.664 1 98.75 133 PHE B O 1
ATOM 3206 N N . LYS B 1 134 ? 11.242 15.633 17.375 1 98.38 134 LYS B N 1
ATOM 3207 C CA . LYS B 1 134 ? 11.18 14.375 18.109 1 98.38 134 LYS B CA 1
ATOM 3208 C C . LYS B 1 134 ? 10 13.523 17.656 1 98.38 134 LYS B C 1
ATOM 3210 O O . LYS B 1 134 ? 8.867 14.016 17.562 1 98.38 134 LYS B O 1
ATOM 3215 N N . PRO B 1 135 ? 10.219 12.266 17.297 1 98.19 135 PRO B N 1
ATOM 3216 C CA . PRO B 1 135 ? 9.109 11.398 16.891 1 98.19 135 PRO B CA 1
ATOM 3217 C C . PRO B 1 135 ? 8.078 11.188 17.984 1 98.19 135 PRO B C 1
ATOM 3219 O O . PRO B 1 135 ? 8.43 11.109 19.172 1 98.19 135 PRO B O 1
ATOM 3222 N N . GLY B 1 136 ? 6.84 11.078 17.531 1 97.5 136 GLY B N 1
ATOM 3223 C CA . GLY B 1 136 ? 5.809 10.648 18.453 1 97.5 136 GLY B CA 1
ATOM 3224 C C . GLY B 1 136 ? 5.922 9.18 18.828 1 97.5 136 GLY B C 1
ATOM 3225 O O . GLY B 1 136 ? 6.828 8.484 18.375 1 97.5 136 GLY B O 1
ATOM 3226 N N . ASP B 1 137 ? 4.996 8.773 19.703 1 95.94 137 ASP B N 1
ATOM 3227 C CA . ASP B 1 137 ? 5.066 7.398 20.188 1 95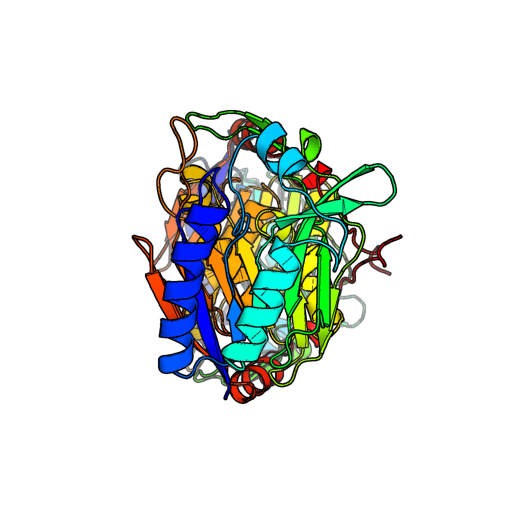.94 137 ASP B CA 1
ATOM 3228 C C . ASP B 1 137 ? 3.668 6.809 20.359 1 95.94 137 ASP B C 1
ATOM 3230 O O . ASP B 1 137 ? 3.494 5.816 21.078 1 95.94 137 ASP B O 1
ATOM 3234 N N . GLU B 1 138 ? 2.723 7.418 19.703 1 96.56 138 GLU B N 1
ATOM 3235 C CA . GLU B 1 138 ? 1.352 6.949 19.891 1 96.56 138 GLU B CA 1
ATOM 3236 C C . GLU B 1 138 ? 0.637 6.828 18.547 1 96.56 138 GLU B C 1
ATOM 3238 O O . GLU B 1 138 ? 0.893 7.609 17.625 1 96.56 138 GLU B O 1
ATOM 3243 N N . ILE B 1 139 ? -0.219 5.812 18.484 1 97.69 139 ILE B N 1
ATOM 3244 C CA . ILE B 1 139 ? -1.202 5.695 17.406 1 97.69 139 ILE B CA 1
ATOM 3245 C C . ILE B 1 139 ? -2.508 6.367 17.828 1 97.69 139 ILE B C 1
ATOM 3247 O O . ILE B 1 139 ? -2.986 6.16 18.938 1 97.69 139 ILE B O 1
ATOM 3251 N N . LYS B 1 140 ? -3.131 7.184 16.922 1 97.94 140 LYS B N 1
ATOM 3252 C CA . LYS B 1 140 ? -4.27 7.988 17.359 1 97.94 140 LYS B CA 1
ATOM 3253 C C . LYS B 1 140 ? -5.473 7.77 16.438 1 97.94 140 LYS B C 1
ATOM 3255 O O . LYS B 1 140 ? -5.41 8.055 15.242 1 97.94 140 LYS B O 1
ATOM 3260 N N . VAL B 1 141 ? -6.512 7.223 16.984 1 98.69 141 VAL B N 1
ATOM 3261 C CA . VAL B 1 141 ? -7.84 7.223 16.375 1 98.69 141 VAL B CA 1
ATOM 3262 C C . VAL B 1 141 ? -8.812 8 17.266 1 98.69 141 VAL B C 1
ATOM 3264 O O . VAL B 1 141 ? -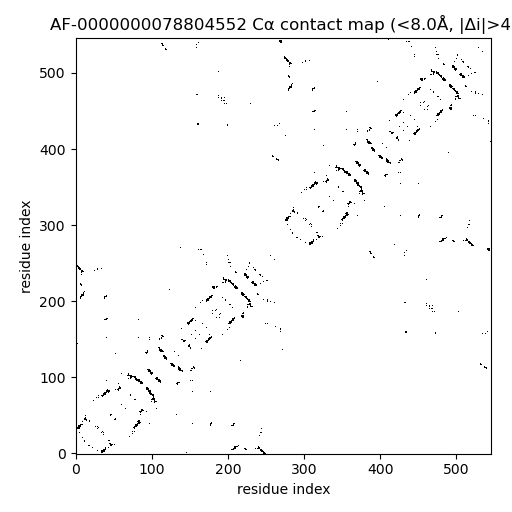8.898 7.746 18.469 1 98.69 141 VAL B O 1
ATOM 3267 N N . VAL B 1 142 ? -9.523 8.953 16.703 1 98.62 142 VAL B N 1
ATOM 3268 C CA . VAL B 1 142 ? -10.367 9.828 17.516 1 98.62 142 VAL B CA 1
ATOM 3269 C C . VAL B 1 142 ? -11.797 9.789 17 1 98.62 142 VAL B C 1
ATOM 3271 O O . VAL B 1 142 ? -12.031 9.859 15.789 1 98.62 142 VAL B O 1
ATOM 3274 N N . SER B 1 143 ? -12.766 9.68 17.906 1 98.56 143 SER B N 1
ATOM 3275 C CA . SER B 1 143 ? -14.18 9.695 17.547 1 98.56 143 SER B CA 1
ATOM 3276 C C . SER B 1 143 ? -14.648 11.109 17.234 1 98.56 143 SER B C 1
ATOM 3278 O O . SER B 1 143 ? -14.391 12.047 17.984 1 98.56 143 SER B O 1
ATOM 3280 N N . THR B 1 144 ? -15.312 11.281 16.125 1 98.31 144 THR B N 1
ATOM 3281 C CA . THR B 1 144 ? -15.883 12.555 15.688 1 98.31 144 THR B CA 1
ATOM 3282 C C . THR B 1 144 ? -17.312 12.352 15.172 1 98.31 144 THR B C 1
ATOM 3284 O O . THR B 1 144 ? -17.75 11.219 14.953 1 98.31 144 THR B O 1
ATOM 3287 N N . PRO B 1 145 ? -18.031 13.477 14.961 1 97.38 145 PRO B N 1
ATOM 3288 C CA . PRO B 1 145 ? -19.375 13.336 14.391 1 97.38 145 PRO B CA 1
ATOM 3289 C C . PRO B 1 145 ? -19.359 12.797 12.961 1 97.38 145 PRO B C 1
ATOM 3291 O O . PRO B 1 145 ? -20.391 12.398 12.43 1 97.38 145 PRO B O 1
ATOM 3294 N N . PHE B 1 146 ? -18.266 12.672 12.344 1 97.38 146 PHE B N 1
ATOM 3295 C CA . PHE B 1 146 ? -18.141 12.266 10.945 1 97.38 146 PHE B CA 1
ATOM 3296 C C . PHE B 1 146 ? -17.688 10.82 10.852 1 97.38 146 PHE B C 1
ATOM 3298 O O . PHE B 1 146 ? -17.578 10.266 9.75 1 97.38 146 PHE B O 1
ATOM 3305 N N . GLY B 1 147 ? -17.422 10.203 11.969 1 97.69 147 GLY B N 1
ATOM 3306 C CA . GLY B 1 147 ? -16.75 8.906 12.062 1 97.69 147 GLY B CA 1
ATOM 3307 C C . GLY B 1 147 ? -15.445 8.961 12.82 1 97.69 147 GLY B C 1
ATOM 3308 O O . GLY B 1 147 ? -15.023 10.031 13.266 1 97.69 147 GLY B O 1
ATOM 3309 N N . ASN B 1 148 ? -14.867 7.805 12.984 1 98.75 148 ASN B N 1
ATOM 3310 C CA . ASN B 1 148 ? -13.57 7.73 13.648 1 98.75 148 ASN B CA 1
ATOM 3311 C C . ASN B 1 148 ? -12.438 8.125 12.703 1 98.75 148 ASN B C 1
ATOM 3313 O O . ASN B 1 148 ? -12.297 7.555 11.617 1 98.75 148 ASN B O 1
ATOM 3317 N N . ILE B 1 149 ? -11.617 9.078 13.133 1 98.88 149 ILE B N 1
ATOM 3318 C CA . ILE B 1 149 ? -10.539 9.594 12.297 1 98.88 149 ILE B CA 1
ATOM 3319 C C . ILE B 1 149 ? -9.195 9.07 12.805 1 98.88 149 ILE B C 1
ATOM 3321 O O . ILE B 1 149 ? -8.852 9.266 13.977 1 98.88 149 ILE B O 1
ATOM 3325 N N . GLY B 1 150 ? -8.5 8.297 11.945 1 98.94 150 GLY B N 1
ATOM 3326 C CA . GLY B 1 150 ? -7.102 7.973 12.195 1 98.94 150 GLY B CA 1
ATOM 3327 C C . GLY B 1 150 ? -6.148 9.055 11.727 1 98.94 150 GLY B C 1
ATOM 3328 O O . GLY B 1 150 ? -6.34 9.641 10.656 1 98.94 150 GLY B O 1
ATOM 3329 N N . MET B 1 151 ? -5.109 9.297 12.523 1 98.88 151 MET B N 1
ATOM 3330 C CA . MET B 1 151 ? -4.211 10.406 12.211 1 98.88 151 MET B CA 1
ATOM 3331 C C . MET B 1 151 ? -2.857 9.898 11.734 1 98.88 151 MET B C 1
ATOM 3333 O O . MET B 1 151 ? -2.33 8.922 12.273 1 98.88 151 MET B O 1
ATOM 3337 N N . SER B 1 152 ? -2.336 10.438 10.711 1 98.88 152 SER B N 1
ATOM 3338 C CA . SER B 1 152 ? -0.984 10.25 10.203 1 98.88 152 SER B CA 1
ATOM 3339 C C . SER B 1 152 ? -0.444 11.531 9.578 1 98.88 152 SER B C 1
ATOM 3341 O O . SER B 1 152 ? -1.188 12.5 9.383 1 98.88 152 SER B O 1
ATOM 3343 N N . ILE B 1 153 ? 0.844 11.594 9.352 1 98.94 153 ILE B N 1
ATOM 3344 C CA . ILE B 1 153 ? 1.455 12.766 8.742 1 98.94 153 ILE B CA 1
ATOM 3345 C C . ILE B 1 153 ? 2.516 12.328 7.73 1 98.94 153 ILE B C 1
ATOM 3347 O O . ILE B 1 153 ? 3.504 11.688 8.102 1 98.94 153 ILE B O 1
ATOM 3351 N N . CYS B 1 154 ? 2.336 12.57 6.535 1 98.81 154 CYS B N 1
ATOM 3352 C CA . CYS B 1 154 ? 3.314 12.602 5.453 1 98.81 154 CYS B CA 1
ATOM 3353 C C . CYS B 1 154 ? 4.094 11.289 5.391 1 98.81 154 CYS B C 1
ATOM 3355 O O . CYS B 1 154 ? 3.551 10.258 5.008 1 98.81 154 CYS B O 1
ATOM 3357 N N . TYR B 1 155 ? 5.359 11.227 5.941 1 98.88 155 TYR B N 1
ATOM 3358 C CA . TYR B 1 155 ? 6.25 10.078 5.859 1 98.88 155 TYR B CA 1
ATOM 3359 C C . TYR B 1 155 ? 5.594 8.836 6.453 1 98.88 155 TYR B C 1
ATOM 3361 O O . TYR B 1 155 ? 5.891 7.711 6.043 1 98.88 155 TYR B O 1
ATOM 3369 N N . ASP B 1 156 ? 4.641 8.984 7.344 1 98.88 156 ASP B N 1
ATOM 3370 C CA . ASP B 1 156 ? 3.885 7.898 7.949 1 98.88 156 ASP B CA 1
ATOM 3371 C C . ASP B 1 156 ? 3.25 7.008 6.883 1 98.88 156 ASP B C 1
ATOM 3373 O O . ASP B 1 156 ? 3.088 5.805 7.086 1 98.88 156 ASP B O 1
ATOM 3377 N N . VAL B 1 157 ? 2.977 7.609 5.703 1 98.94 157 VAL B N 1
ATOM 3378 C CA . VAL B 1 157 ? 2.184 6.898 4.703 1 98.94 157 VAL B CA 1
ATOM 3379 C C . VAL B 1 157 ? 3.006 5.762 4.105 1 98.94 157 VAL B C 1
ATOM 3381 O O . VAL B 1 157 ? 2.455 4.844 3.492 1 98.94 157 VAL B O 1
ATOM 3384 N N . ARG B 1 158 ? 4.316 5.785 4.301 1 98.81 158 ARG B N 1
ATOM 3385 C CA . ARG B 1 158 ? 5.184 4.75 3.748 1 98.81 158 ARG B CA 1
ATOM 3386 C C . ARG B 1 158 ? 5.137 3.482 4.594 1 98.81 158 ARG B C 1
ATOM 3388 O O . ARG B 1 158 ? 5.633 2.434 4.18 1 98.81 158 ARG B O 1
ATOM 3395 N N . PHE B 1 159 ? 4.531 3.516 5.75 1 98.56 159 PHE B N 1
ATOM 3396 C CA . PHE B 1 159 ? 4.559 2.408 6.699 1 98.56 159 PHE B CA 1
ATOM 3397 C C . PHE B 1 159 ? 3.164 1.817 6.879 1 98.56 159 PHE B C 1
ATOM 3399 O O . PHE B 1 159 ? 2.402 2.26 7.742 1 98.56 159 PHE B O 1
ATOM 3406 N N . PRO B 1 160 ? 2.879 0.734 6.152 1 98.19 160 PRO B N 1
ATOM 3407 C CA . PRO B 1 160 ? 1.53 0.163 6.191 1 98.19 160 PRO B CA 1
ATOM 3408 C C . PRO B 1 160 ? 1.141 -0.334 7.582 1 98.19 160 PRO B C 1
ATOM 3410 O O . PRO B 1 160 ? -0.048 -0.4 7.906 1 98.19 160 PRO B O 1
ATOM 3413 N N . GLN B 1 161 ? 2.104 -0.582 8.453 1 97.12 161 GLN B N 1
ATOM 3414 C CA . GLN B 1 161 ? 1.822 -1.049 9.812 1 97.12 161 GLN B CA 1
ATOM 3415 C C . GLN B 1 161 ? 0.963 -0.043 10.57 1 97.12 161 GLN B C 1
ATOM 3417 O O . GLN B 1 161 ? 0.046 -0.428 11.297 1 97.12 161 GLN B O 1
ATOM 3422 N N . LEU B 1 162 ? 1.27 1.204 10.383 1 98.12 162 LEU B N 1
ATOM 3423 C CA . LEU B 1 162 ? 0.489 2.236 11.055 1 98.12 162 LEU B CA 1
ATOM 3424 C C . LEU B 1 162 ? -0.961 2.215 10.586 1 98.12 162 LEU B C 1
ATOM 3426 O O . LEU B 1 162 ? -1.884 2.297 11.398 1 98.12 162 LEU B O 1
ATOM 3430 N N . TYR B 1 163 ? -1.183 2.068 9.352 1 98.56 163 TYR B N 1
ATOM 3431 C CA . TYR B 1 163 ? -2.529 2.121 8.797 1 98.56 163 TYR B CA 1
ATOM 3432 C C . TYR B 1 163 ? -3.318 0.868 9.148 1 98.56 163 TYR B C 1
ATOM 3434 O O . TYR B 1 163 ? -4.531 0.928 9.352 1 98.56 163 TYR B O 1
ATOM 3442 N N . THR B 1 164 ? -2.596 -0.265 9.18 1 97.12 164 THR B N 1
ATOM 3443 C CA . THR B 1 164 ? -3.221 -1.463 9.727 1 97.12 164 THR B CA 1
ATOM 3444 C C . THR B 1 164 ? -3.691 -1.221 11.164 1 97.12 164 THR B C 1
ATOM 3446 O O . THR B 1 164 ? -4.824 -1.56 11.516 1 97.12 164 THR B O 1
ATOM 3449 N N . ALA B 1 165 ? -2.838 -0.612 11.945 1 97.19 165 ALA B N 1
ATOM 3450 C CA . ALA B 1 165 ? -3.166 -0.335 13.336 1 97.19 165 ALA B CA 1
ATOM 3451 C C . ALA B 1 165 ? -4.348 0.623 13.445 1 97.19 165 ALA B C 1
ATOM 3453 O O . ALA B 1 165 ? -5.234 0.434 14.281 1 97.19 165 ALA B O 1
ATOM 3454 N N . LEU B 1 166 ? -4.344 1.665 12.648 1 98.38 166 LEU B N 1
ATOM 3455 C CA . LEU B 1 166 ? -5.445 2.623 12.648 1 98.38 166 LEU B CA 1
ATOM 3456 C C . LEU B 1 166 ? -6.77 1.933 12.344 1 98.38 166 LEU B C 1
ATOM 3458 O O . LEU B 1 166 ? -7.766 2.164 13.031 1 98.38 166 LEU B O 1
ATOM 3462 N N . ARG B 1 167 ? -6.754 1.081 11.352 1 98 167 ARG B N 1
ATOM 3463 C CA . ARG B 1 167 ? -7.973 0.369 10.984 1 98 167 ARG B CA 1
ATOM 3464 C C . ARG B 1 167 ? -8.422 -0.569 12.102 1 98 167 ARG B C 1
ATOM 3466 O O . ARG B 1 167 ? -9.609 -0.65 12.414 1 98 167 ARG B O 1
ATOM 3473 N N . GLU B 1 168 ? -7.48 -1.268 12.641 1 94.94 168 GLU B N 1
ATOM 3474 C CA . GLU B 1 168 ? -7.789 -2.186 13.734 1 94.94 168 GLU B CA 1
ATOM 3475 C C . GLU B 1 168 ? -8.391 -1.445 14.922 1 94.94 168 GLU B C 1
ATOM 3477 O O . GLU B 1 168 ? -9.211 -2.002 15.656 1 94.94 168 GLU B O 1
ATOM 3482 N N . GLN B 1 169 ? -8.023 -0.2 15.031 1 96.56 169 GLN B N 1
ATOM 3483 C CA . GLN B 1 169 ? -8.523 0.603 16.141 1 96.56 169 GLN B CA 1
ATOM 3484 C C . GLN B 1 169 ? -9.828 1.298 15.773 1 96.56 169 GLN B C 1
ATOM 3486 O O . GLN B 1 169 ? -10.367 2.086 16.562 1 96.56 169 GLN B O 1
ATOM 3491 N N . GLY B 1 170 ? -10.289 1.101 14.562 1 97.94 170 GLY B N 1
ATOM 3492 C CA . GLY B 1 170 ? -11.656 1.475 14.25 1 97.94 170 GLY B CA 1
ATOM 3493 C C . GLY B 1 170 ? -11.75 2.674 13.32 1 97.94 170 GLY B C 1
ATOM 3494 O O . GLY B 1 170 ? -12.812 3.275 13.18 1 97.94 170 GLY B O 1
ATOM 3495 N N . ALA B 1 171 ? -10.727 3.02 12.648 1 98.81 171 ALA B N 1
ATOM 3496 C CA . ALA B 1 171 ? -10.742 4.191 11.773 1 98.81 171 ALA B CA 1
ATOM 3497 C C . ALA B 1 171 ? -11.742 4.016 10.633 1 98.81 171 ALA B C 1
ATOM 3499 O O . ALA B 1 171 ? -11.844 2.932 10.055 1 98.81 171 ALA B O 1
ATOM 3500 N N . ASP B 1 172 ? -12.469 5.062 10.32 1 98.75 172 ASP B N 1
ATOM 3501 C CA . ASP B 1 172 ? -13.328 5.18 9.148 1 98.75 172 ASP B CA 1
ATOM 3502 C C . ASP B 1 172 ? -12.703 6.098 8.102 1 98.75 172 ASP B C 1
ATOM 3504 O O . ASP B 1 172 ? -12.945 5.93 6.902 1 98.75 172 ASP B O 1
ATOM 3508 N N . ILE B 1 173 ? -12.047 7.078 8.602 1 98.88 173 ILE B N 1
ATOM 3509 C CA . ILE B 1 173 ? -11.328 8.086 7.836 1 98.88 173 ILE B CA 1
ATOM 3510 C C . ILE B 1 173 ? -9.883 8.172 8.312 1 98.88 173 ILE B C 1
ATOM 3512 O O . ILE B 1 173 ? -9.617 8.102 9.516 1 98.88 173 ILE B O 1
ATOM 3516 N N . ILE B 1 174 ? -8.984 8.242 7.398 1 99 174 ILE B N 1
ATOM 3517 C CA . ILE B 1 174 ? -7.598 8.508 7.773 1 99 174 ILE B CA 1
ATOM 3518 C C . ILE B 1 174 ? -7.121 9.789 7.098 1 99 174 ILE B C 1
ATOM 3520 O O . ILE B 1 174 ? -7.293 9.969 5.891 1 99 174 ILE B O 1
ATOM 3524 N N . VAL B 1 175 ? -6.578 10.703 7.871 1 99 175 VAL B N 1
ATOM 3525 C CA . VAL B 1 175 ? -6.055 11.953 7.332 1 99 175 VAL B CA 1
ATOM 3526 C C . VAL B 1 175 ? -4.547 11.828 7.117 1 99 175 VAL B C 1
ATOM 3528 O O . VAL B 1 175 ? -3.848 11.211 7.922 1 99 175 VAL B O 1
ATOM 3531 N N . VAL B 1 176 ? -4.082 12.391 6.027 1 98.94 176 VAL B N 1
ATOM 3532 C CA . VAL B 1 176 ? -2.666 12.352 5.676 1 98.94 176 VAL B CA 1
ATOM 3533 C C . VAL B 1 176 ? -2.195 13.75 5.281 1 98.94 176 VAL B C 1
ATOM 3535 O O . VAL B 1 176 ? -1.937 14.016 4.102 1 98.94 176 VAL B O 1
ATOM 3538 N N . PRO B 1 177 ? -2.039 14.688 6.246 1 98.94 177 PRO B N 1
ATOM 3539 C CA . PRO B 1 177 ? -1.355 15.938 5.93 1 98.94 177 PRO B CA 1
ATOM 3540 C C . PRO B 1 177 ? 0.088 15.727 5.477 1 98.94 177 PRO B C 1
ATOM 3542 O O . PRO B 1 177 ? 0.814 14.93 6.07 1 98.94 177 PRO B O 1
ATOM 3545 N N . ALA B 1 178 ? 0.464 16.484 4.406 1 98.88 178 ALA B N 1
ATOM 3546 C CA . ALA B 1 178 ? 1.78 16.094 3.896 1 98.88 178 ALA B CA 1
ATOM 3547 C C . ALA B 1 178 ? 2.459 17.281 3.201 1 98.88 178 ALA B C 1
ATOM 3549 O O . ALA B 1 178 ? 1.794 18.234 2.805 1 98.88 178 ALA B O 1
ATOM 3550 N N . ALA B 1 179 ? 3.734 17.203 3.115 1 98.62 179 ALA B N 1
ATOM 3551 C CA . ALA B 1 179 ? 4.625 18.016 2.287 1 98.62 179 ALA B CA 1
ATOM 3552 C C . ALA B 1 179 ? 5.586 17.141 1.495 1 98.62 179 ALA B C 1
ATOM 3554 O O . ALA B 1 179 ? 6.805 17.328 1.552 1 98.62 179 ALA B O 1
ATOM 3555 N N . PHE B 1 180 ? 5.094 16.266 0.653 1 98 180 PHE B N 1
ATOM 3556 C CA . PHE B 1 180 ? 5.93 15.375 -0.147 1 98 180 PHE B CA 1
ATOM 3557 C C . PHE B 1 180 ? 6.84 16.172 -1.072 1 98 180 PHE B C 1
ATOM 3559 O O . PHE B 1 180 ? 6.395 17.109 -1.729 1 98 180 PHE B O 1
ATOM 3566 N N . THR B 1 181 ? 8.039 15.742 -1.168 1 97.56 181 THR B N 1
ATOM 3567 C CA . THR B 1 181 ? 8.914 16.359 -2.16 1 97.56 181 THR B CA 1
ATOM 3568 C C . THR B 1 181 ? 8.383 16.109 -3.57 1 97.56 181 THR B C 1
ATOM 3570 O O . THR B 1 181 ? 7.633 15.164 -3.805 1 97.56 181 THR B O 1
ATOM 3573 N N . ARG B 1 182 ? 8.797 16.922 -4.434 1 97 182 ARG B N 1
ATOM 3574 C CA . ARG B 1 182 ? 8.391 16.75 -5.824 1 97 182 ARG B CA 1
ATOM 3575 C C . ARG B 1 182 ? 8.789 15.383 -6.359 1 97 182 ARG B C 1
ATOM 3577 O O . ARG B 1 182 ? 7.992 14.719 -7.031 1 97 182 ARG B O 1
ATOM 3584 N N . VAL B 1 183 ? 9.984 14.938 -6.074 1 96.75 183 VAL B N 1
ATOM 3585 C CA . VAL B 1 183 ? 10.547 13.695 -6.602 1 96.75 183 VAL B CA 1
ATOM 3586 C C . VAL B 1 183 ? 9.75 12.5 -6.066 1 96.75 183 VAL B C 1
ATOM 3588 O O . VAL B 1 183 ? 9.273 11.672 -6.84 1 96.75 183 VAL B O 1
ATOM 3591 N N . THR B 1 184 ? 9.578 12.422 -4.77 1 97.81 184 THR B N 1
ATOM 3592 C CA . THR B 1 184 ? 8.891 11.266 -4.199 1 97.81 184 THR B CA 1
ATOM 3593 C C . THR B 1 184 ? 7.383 11.367 -4.43 1 97.81 184 THR B C 1
ATOM 3595 O O . THR B 1 184 ? 6.699 10.352 -4.547 1 97.81 184 THR B O 1
ATOM 3598 N N . GLY B 1 185 ? 6.914 12.609 -4.414 1 98.31 185 GLY B N 1
ATOM 3599 C CA . GLY B 1 185 ? 5.496 12.781 -4.691 1 98.31 185 GLY B CA 1
ATOM 3600 C C . GLY B 1 185 ? 5.082 12.227 -6.043 1 98.31 185 GLY B C 1
ATOM 3601 O O . GLY B 1 185 ? 4.09 11.508 -6.145 1 98.31 185 GLY B O 1
ATOM 3602 N N . LYS B 1 186 ? 5.855 12.562 -7.043 1 97.75 186 LYS B N 1
ATOM 3603 C CA . LYS B 1 186 ? 5.578 12.078 -8.391 1 97.75 186 LYS B CA 1
ATOM 3604 C C . LYS B 1 186 ? 5.543 10.555 -8.438 1 97.75 186 LYS B C 1
ATOM 3606 O O . LYS B 1 186 ? 4.691 9.969 -9.109 1 97.75 186 LYS B O 1
ATOM 3611 N N . ALA B 1 187 ? 6.355 9.953 -7.715 1 97.94 187 ALA B N 1
ATOM 3612 C CA . ALA B 1 187 ? 6.559 8.508 -7.812 1 97.94 187 ALA B CA 1
ATOM 3613 C C . ALA B 1 187 ? 5.621 7.754 -6.871 1 97.94 187 ALA B C 1
ATOM 3615 O O . ALA B 1 187 ? 5.188 6.641 -7.18 1 97.94 187 ALA B O 1
ATOM 3616 N N . HIS B 1 188 ? 5.312 8.312 -5.68 1 98.81 188 HIS B N 1
ATOM 3617 C CA . HIS B 1 188 ? 4.828 7.445 -4.613 1 98.81 188 HIS B CA 1
ATOM 3618 C C . HIS B 1 188 ? 3.51 7.953 -4.043 1 98.81 188 HIS B C 1
ATOM 3620 O O . HIS B 1 188 ? 2.717 7.172 -3.51 1 98.81 188 HIS B O 1
ATOM 3626 N N . TRP B 1 189 ? 3.178 9.234 -4.16 1 98.88 189 TRP B N 1
ATOM 3627 C CA . TRP B 1 189 ? 2.127 9.891 -3.389 1 98.88 189 TRP B CA 1
ATOM 3628 C C . TRP B 1 189 ? 0.775 9.227 -3.643 1 98.88 189 TRP B C 1
ATOM 3630 O O . TRP B 1 189 ? 0.188 8.633 -2.734 1 98.88 189 TRP B O 1
ATOM 3640 N N . GLU B 1 190 ? 0.388 9.195 -4.836 1 98.94 190 GLU B N 1
ATOM 3641 C CA . GLU B 1 190 ? -0.933 8.664 -5.16 1 98.94 190 GLU B CA 1
ATOM 3642 C C . GLU B 1 190 ? -0.996 7.16 -4.922 1 98.94 190 GLU B C 1
ATOM 3644 O O . GLU B 1 190 ? -1.975 6.652 -4.371 1 98.94 190 GLU B O 1
ATOM 3649 N N . VAL B 1 191 ? 0.026 6.449 -5.301 1 98.94 191 VAL B N 1
ATOM 3650 C CA . VAL B 1 191 ? 0.062 4.996 -5.18 1 98.94 191 VAL B CA 1
ATOM 3651 C C . VAL B 1 191 ? -0.099 4.594 -3.717 1 98.94 191 VAL B C 1
ATOM 3653 O O . VAL B 1 191 ? -0.92 3.734 -3.391 1 98.94 191 VAL B O 1
ATOM 3656 N N . LEU B 1 192 ? 0.647 5.211 -2.869 1 98.94 192 LEU B N 1
ATOM 3657 C CA . LEU B 1 192 ? 0.609 4.855 -1.454 1 98.94 192 LEU B CA 1
ATOM 3658 C C . LEU B 1 192 ? -0.738 5.219 -0.839 1 98.94 192 LEU B C 1
ATOM 3660 O O . LEU B 1 192 ? -1.306 4.438 -0.073 1 98.94 192 LEU B O 1
ATOM 3664 N N . LEU B 1 193 ? -1.242 6.391 -1.166 1 98.94 193 LEU B N 1
ATOM 3665 C CA . LEU B 1 193 ? -2.52 6.82 -0.605 1 98.94 193 LEU B CA 1
ATOM 3666 C C . LEU B 1 193 ? -3.639 5.867 -1.012 1 98.94 193 LEU B C 1
ATOM 3668 O O . LEU B 1 193 ? -4.441 5.453 -0.173 1 98.94 193 LEU B O 1
ATOM 3672 N N . ARG B 1 194 ? -3.674 5.539 -2.271 1 99 194 ARG B N 1
ATOM 3673 C CA . ARG B 1 194 ? -4.719 4.633 -2.744 1 99 194 ARG B CA 1
ATOM 3674 C C . ARG B 1 194 ? -4.574 3.254 -2.107 1 99 194 ARG B C 1
ATOM 3676 O O . ARG B 1 194 ? -5.57 2.621 -1.754 1 99 194 ARG B O 1
ATOM 3683 N N . ALA B 1 195 ? -3.381 2.785 -2.018 1 98.94 195 ALA B N 1
ATOM 3684 C CA . ALA B 1 195 ? -3.166 1.488 -1.383 1 98.94 195 ALA B CA 1
ATOM 3685 C C . ALA B 1 195 ? -3.682 1.488 0.053 1 98.94 195 ALA B C 1
ATOM 3687 O O . ALA B 1 195 ? -4.305 0.52 0.495 1 98.94 195 ALA B O 1
ATOM 3688 N N . ARG B 1 196 ? -3.379 2.588 0.786 1 98.94 196 ARG B N 1
ATOM 3689 C CA . ARG B 1 196 ? -3.857 2.68 2.16 1 98.94 196 ARG B CA 1
ATOM 3690 C C . ARG B 1 196 ? -5.383 2.65 2.211 1 98.94 196 ARG B C 1
ATOM 3692 O O . ARG B 1 196 ? -5.969 1.993 3.076 1 98.94 196 ARG B O 1
ATOM 3699 N N . ALA B 1 197 ? -5.98 3.348 1.279 1 98.94 197 ALA B N 1
ATOM 3700 C CA . ALA B 1 197 ? -7.441 3.326 1.226 1 98.94 197 ALA B CA 1
ATOM 3701 C C . ALA B 1 197 ? -7.957 1.916 0.956 1 98.94 197 ALA B C 1
ATOM 3703 O O . ALA B 1 197 ? -8.875 1.445 1.633 1 98.94 197 ALA B O 1
ATOM 3704 N N . ILE B 1 198 ? -7.383 1.223 0.02 1 98.94 198 ILE B N 1
ATOM 3705 C CA . ILE B 1 198 ? -7.824 -0.1 -0.406 1 98.94 198 ILE B CA 1
ATOM 3706 C C . ILE B 1 198 ? -7.668 -1.092 0.744 1 98.94 198 ILE B C 1
ATOM 3708 O O . ILE B 1 198 ? -8.609 -1.816 1.08 1 98.94 198 ILE B O 1
ATOM 3712 N N . GLU B 1 199 ? -6.539 -1.121 1.394 1 98.69 199 GLU B N 1
ATOM 3713 C CA . GLU B 1 199 ? -6.23 -2.176 2.354 1 98.69 199 GLU B CA 1
ATOM 3714 C C . GLU B 1 199 ? -6.926 -1.929 3.689 1 98.69 199 GLU B C 1
ATOM 3716 O O . GLU B 1 199 ? -7.223 -2.871 4.426 1 98.69 199 GLU B O 1
ATOM 3721 N N . THR B 1 200 ? -7.199 -0.649 4 1 98.81 200 THR B N 1
ATOM 3722 C CA . THR B 1 200 ? -7.895 -0.354 5.246 1 98.81 200 THR B CA 1
ATOM 3723 C C . THR B 1 200 ? -9.398 -0.229 5.012 1 98.81 200 THR B C 1
ATOM 3725 O O . THR B 1 200 ? -10.188 -0.267 5.961 1 98.81 200 THR B O 1
ATOM 3728 N N . GLN B 1 201 ? -9.727 -0.001 3.762 1 98.88 201 GLN B N 1
ATOM 3729 C CA . GLN B 1 201 ? -11.094 0.319 3.379 1 98.88 201 GLN B CA 1
ATOM 3730 C C . GLN B 1 201 ? -11.633 1.498 4.188 1 98.88 201 GLN B C 1
ATOM 3732 O O . GLN B 1 201 ? -12.75 1.448 4.699 1 98.88 201 GLN B O 1
ATOM 3737 N N . CYS B 1 202 ? -10.805 2.508 4.363 1 98.94 202 CYS B N 1
ATOM 3738 C CA . CYS B 1 202 ? -11.109 3.812 4.938 1 98.94 202 CYS B CA 1
ATOM 3739 C C . CYS B 1 202 ? -11.086 4.898 3.867 1 98.94 202 CYS B C 1
ATOM 3741 O O . CYS B 1 202 ? -10.414 4.754 2.848 1 98.94 202 CYS B O 1
ATOM 3743 N N . TRP B 1 203 ? -11.883 5.934 4.117 1 98.94 203 TRP B N 1
ATOM 3744 C CA . TRP B 1 203 ? -11.648 7.156 3.355 1 98.94 203 TRP B CA 1
ATOM 3745 C C . TRP B 1 203 ? -10.289 7.762 3.695 1 98.94 203 TRP B C 1
ATOM 3747 O O . TRP B 1 203 ? -9.891 7.793 4.863 1 98.94 203 TRP B O 1
ATOM 3757 N N . VAL B 1 204 ? -9.594 8.203 2.682 1 99 204 VAL B N 1
ATOM 3758 C CA . VAL B 1 204 ? -8.312 8.883 2.9 1 99 204 VAL B CA 1
ATOM 3759 C C . VAL B 1 204 ? -8.422 10.344 2.469 1 99 204 VAL B C 1
ATOM 3761 O O . VAL B 1 204 ? -8.82 10.633 1.337 1 99 204 VAL B O 1
ATOM 3764 N N . ILE B 1 205 ? -8.156 11.234 3.375 1 98.94 205 ILE B N 1
ATOM 3765 C CA . ILE B 1 205 ? -8.133 12.672 3.115 1 98.94 205 ILE B CA 1
ATOM 3766 C C . ILE B 1 205 ? -6.703 13.195 3.217 1 98.94 205 ILE B C 1
ATOM 3768 O O . ILE B 1 205 ? -6.148 13.289 4.312 1 98.94 205 ILE B O 1
ATOM 3772 N N . ALA B 1 206 ? -6.168 13.508 2.084 1 98.94 206 ALA B N 1
ATOM 3773 C CA . ALA B 1 206 ? -4.754 13.875 2.012 1 98.94 206 ALA B CA 1
ATOM 3774 C C . ALA B 1 206 ? -4.59 15.336 1.604 1 98.94 206 ALA B C 1
ATOM 3776 O O . ALA B 1 206 ? -4.98 15.727 0.502 1 98.94 206 ALA B O 1
ATOM 3777 N N . ALA B 1 207 ? -4.086 16.156 2.461 1 98.94 207 ALA B N 1
ATOM 3778 C CA . ALA B 1 207 ? -3.818 17.578 2.215 1 98.94 207 ALA B CA 1
ATOM 3779 C C . ALA B 1 207 ? -2.322 17.828 2.051 1 98.94 207 ALA B C 1
ATOM 3781 O O . ALA B 1 207 ? -1.52 17.406 2.887 1 98.94 207 ALA B O 1
ATOM 3782 N N . ALA B 1 208 ? -1.938 18.578 1.02 1 98.88 208 ALA B N 1
ATOM 3783 C CA . ALA B 1 208 ? -0.515 18.609 0.697 1 98.88 208 ALA B CA 1
ATOM 3784 C C . ALA B 1 208 ? -0.043 20.047 0.481 1 98.88 208 ALA B C 1
ATOM 3786 O O . ALA B 1 208 ? -0.817 20.906 0.045 1 98.88 208 ALA B O 1
ATOM 3787 N N . GLN B 1 209 ? 1.196 20.281 0.795 1 98.88 209 GLN B N 1
ATOM 3788 C CA . GLN B 1 209 ? 1.901 21.469 0.32 1 98.88 209 GLN B CA 1
ATOM 3789 C C . GLN B 1 209 ? 2.188 21.375 -1.177 1 98.88 209 GLN B C 1
ATOM 3791 O O . GLN B 1 209 ? 2.369 20.281 -1.712 1 98.88 209 GLN B O 1
ATOM 3796 N N . TRP B 1 210 ? 2.291 22.531 -1.749 1 98.5 210 TRP B N 1
ATOM 3797 C CA . TRP B 1 210 ? 2.494 22.578 -3.193 1 98.5 210 TRP B CA 1
ATOM 3798 C C . TRP B 1 210 ? 3.523 23.641 -3.564 1 98.5 210 TRP B C 1
ATOM 3800 O O . TRP B 1 210 ? 3.551 24.719 -2.975 1 98.5 210 TRP B O 1
ATOM 3810 N N . GLY B 1 211 ? 4.309 23.297 -4.559 1 98 211 GLY B N 1
ATOM 3811 C CA . GLY B 1 211 ? 5.109 24.312 -5.227 1 98 211 GLY B CA 1
ATOM 3812 C C . GLY B 1 211 ? 6.445 24.547 -4.551 1 98 211 GLY B C 1
ATOM 3813 O O . GLY B 1 211 ? 6.934 23.703 -3.803 1 98 211 GLY B O 1
ATOM 3814 N N . GLU B 1 212 ? 7.043 25.672 -4.871 1 97.12 212 GLU B N 1
ATOM 3815 C CA . GLU B 1 212 ? 8.352 26.062 -4.34 1 97.12 212 GLU B CA 1
ATOM 3816 C C . GLU B 1 212 ? 8.211 26.828 -3.033 1 97.12 212 GLU B C 1
ATOM 3818 O O . GLU B 1 212 ? 7.516 27.844 -2.977 1 97.12 212 GLU B O 1
ATOM 3823 N N . HIS B 1 213 ? 8.883 26.391 -2.031 1 94.88 213 HIS B N 1
ATOM 3824 C CA . HIS B 1 213 ? 8.789 27.031 -0.721 1 94.88 213 HIS B CA 1
ATOM 3825 C C . HIS B 1 213 ? 10 27.906 -0.447 1 94.88 213 HIS B C 1
ATOM 3827 O O . HIS B 1 213 ? 9.914 28.875 0.318 1 94.88 213 HIS B O 1
ATOM 3833 N N . ASN B 1 214 ? 11.094 27.531 -0.972 1 88.31 214 ASN B N 1
ATOM 3834 C CA . ASN B 1 214 ? 12.352 28.281 -0.979 1 88.31 214 ASN B CA 1
ATOM 3835 C C . ASN B 1 214 ? 13.266 27.812 -2.109 1 88.31 214 ASN B C 1
ATOM 3837 O O . ASN B 1 214 ? 12.805 27.234 -3.094 1 88.31 214 ASN B O 1
ATOM 3841 N N . GLU B 1 215 ? 14.547 28.109 -1.986 1 84.62 215 GLU B N 1
ATOM 3842 C CA . GLU B 1 215 ? 15.469 27.875 -3.096 1 84.62 215 GLU B CA 1
ATOM 3843 C C . GLU B 1 215 ? 15.688 26.375 -3.33 1 84.62 215 GLU B C 1
ATOM 3845 O O . GLU B 1 215 ? 15.992 25.953 -4.449 1 84.62 215 GLU B O 1
ATOM 3850 N N . SER B 1 216 ? 15.43 25.547 -2.348 1 86.12 216 SER B N 1
ATOM 3851 C CA . SER B 1 216 ? 15.852 24.156 -2.494 1 86.12 216 SER B CA 1
ATOM 3852 C C . SER B 1 216 ? 14.695 23.203 -2.211 1 86.12 216 SER B C 1
ATOM 3854 O O . SER B 1 216 ? 14.844 21.984 -2.344 1 86.12 216 SER B O 1
ATOM 3856 N N . ARG B 1 217 ? 13.586 23.781 -1.811 1 91.69 217 ARG B N 1
ATOM 3857 C CA . ARG B 1 217 ? 12.508 22.891 -1.383 1 91.69 217 ARG B CA 1
ATOM 3858 C C . ARG B 1 217 ? 11.273 23.062 -2.256 1 91.69 217 ARG B C 1
ATOM 3860 O O . ARG B 1 217 ? 10.719 24.172 -2.342 1 91.69 217 ARG B O 1
ATOM 3867 N N . GLU B 1 218 ? 10.836 22.016 -2.938 1 96.44 218 GLU B N 1
ATOM 3868 C CA . GLU B 1 218 ? 9.617 21.953 -3.736 1 96.44 218 GLU B CA 1
ATOM 3869 C C . GLU B 1 218 ? 8.758 20.75 -3.346 1 96.44 218 GLU B C 1
ATOM 3871 O O . GLU B 1 218 ? 9.281 19.656 -3.107 1 96.44 218 GLU B O 1
ATOM 3876 N N . THR B 1 219 ? 7.492 20.984 -3.268 1 98.06 219 THR B N 1
ATOM 3877 C CA . THR B 1 219 ? 6.594 19.906 -2.871 1 98.06 219 THR B CA 1
ATOM 3878 C C . THR B 1 219 ? 5.621 19.562 -4 1 98.06 219 THR B C 1
ATOM 3880 O O . THR B 1 219 ? 5.43 20.359 -4.922 1 98.06 219 THR B O 1
ATOM 3883 N N . TRP B 1 220 ? 5.012 18.484 -3.963 1 98.31 220 TRP B N 1
ATOM 3884 C CA . TRP B 1 220 ? 4.316 17.812 -5.055 1 98.31 220 TRP B CA 1
ATOM 3885 C C . TRP B 1 220 ? 2.898 18.359 -5.207 1 98.31 220 TRP B C 1
ATOM 3887 O O . TRP B 1 220 ? 2.418 18.562 -6.328 1 98.31 220 TRP B O 1
ATOM 3897 N N . GLY B 1 221 ? 2.221 18.625 -4.082 1 98.69 221 GLY B N 1
ATOM 3898 C CA . GLY B 1 221 ? 0.803 18.938 -4.125 1 98.69 221 GLY B CA 1
ATOM 3899 C C . GLY B 1 221 ? -0.079 17.719 -4.266 1 98.69 221 GLY B C 1
ATOM 3900 O O . GLY B 1 221 ? 0.076 16.734 -3.525 1 98.69 221 GLY B O 1
ATOM 3901 N N . HIS B 1 222 ? -1.084 17.859 -5.164 1 98.81 222 HIS B N 1
ATOM 3902 C CA . HIS B 1 222 ? -2.01 16.766 -5.453 1 98.81 222 HIS B CA 1
ATOM 3903 C C . HIS B 1 222 ? -2.781 16.359 -4.203 1 98.81 222 HIS B C 1
ATOM 3905 O O . HIS B 1 222 ? -2.891 15.164 -3.9 1 98.81 222 HIS B O 1
ATOM 3911 N N . SER B 1 223 ? -3.24 17.312 -3.422 1 98.94 223 SER B N 1
ATOM 3912 C CA . SER B 1 223 ? -4.219 16.984 -2.387 1 98.94 223 SER B CA 1
ATOM 3913 C C . SER B 1 223 ? -5.387 16.188 -2.963 1 98.94 223 SER B C 1
ATOM 3915 O O . SER B 1 223 ? -5.84 16.469 -4.074 1 98.94 223 SER B O 1
ATOM 3917 N N . MET B 1 224 ? -5.844 15.203 -2.156 1 98.88 224 MET B N 1
ATOM 3918 C CA . MET B 1 224 ? -6.91 14.398 -2.748 1 98.88 224 MET B CA 1
ATOM 3919 C C . MET B 1 224 ? -7.727 13.695 -1.667 1 98.88 224 MET B C 1
ATOM 3921 O O . MET B 1 224 ? -7.301 13.617 -0.514 1 98.88 224 MET B O 1
ATOM 3925 N N . VAL B 1 225 ? -8.914 13.305 -2.072 1 98.94 225 VAL B N 1
ATOM 3926 C CA . VAL B 1 225 ? -9.766 12.406 -1.296 1 98.94 225 VAL B CA 1
ATOM 3927 C C . VAL B 1 225 ? -9.922 11.078 -2.033 1 98.94 225 VAL B C 1
ATOM 3929 O O . VAL B 1 225 ? -10.164 11.055 -3.242 1 98.94 225 VAL B O 1
ATOM 3932 N N . ILE B 1 226 ? -9.727 10.023 -1.356 1 98.94 226 ILE B N 1
ATOM 3933 C CA . ILE B 1 226 ? -9.836 8.68 -1.922 1 98.94 226 ILE B CA 1
ATOM 3934 C C . ILE B 1 226 ? -10.891 7.887 -1.163 1 98.94 226 ILE B C 1
ATOM 3936 O O . ILE B 1 226 ? -10.914 7.891 0.07 1 98.94 226 ILE B O 1
ATOM 3940 N N . ASP B 1 227 ? -11.758 7.227 -1.857 1 98.94 227 ASP B N 1
ATOM 3941 C CA . ASP B 1 227 ? -12.805 6.457 -1.194 1 98.94 227 ASP B CA 1
ATOM 3942 C C . ASP B 1 227 ? -12.281 5.09 -0.749 1 98.94 227 ASP B C 1
ATOM 3944 O O . ASP B 1 227 ? -11.141 4.73 -1.043 1 98.94 227 ASP B O 1
ATOM 3948 N N . PRO B 1 228 ? -13.094 4.312 -0.026 1 98.88 228 PRO B N 1
ATOM 3949 C CA . PRO B 1 228 ? -12.617 3.055 0.554 1 98.88 228 PRO B CA 1
ATOM 3950 C C . PRO B 1 228 ? -12.328 1.989 -0.501 1 98.88 228 PRO B C 1
ATOM 3952 O O . PRO B 1 228 ? -11.727 0.956 -0.192 1 98.88 228 PRO B O 1
ATOM 3955 N N . TRP B 1 229 ? -12.742 2.191 -1.729 1 98.81 229 TRP B N 1
ATOM 3956 C CA . TRP B 1 229 ? -12.445 1.271 -2.822 1 98.81 229 TRP B CA 1
ATOM 3957 C C . TRP B 1 229 ? -11.094 1.594 -3.453 1 98.81 229 TRP B C 1
ATOM 3959 O O . TRP B 1 229 ? -10.523 0.765 -4.164 1 98.81 229 TRP B O 1
ATOM 3969 N N . GLY B 1 230 ? -10.609 2.76 -3.17 1 98.88 230 GLY B N 1
ATOM 3970 C CA . GLY B 1 230 ? -9.336 3.189 -3.717 1 98.88 230 GLY B CA 1
ATOM 3971 C C . GLY B 1 230 ? -9.477 4.164 -4.871 1 98.88 230 GLY B C 1
ATOM 3972 O O . GLY B 1 230 ? -8.492 4.492 -5.539 1 98.88 230 GLY B O 1
ATOM 3973 N N . GLN B 1 231 ? -10.609 4.633 -5.094 1 98.69 231 GLN B N 1
ATOM 3974 C CA . GLN B 1 231 ? -10.836 5.594 -6.164 1 98.69 231 GLN B CA 1
ATOM 3975 C C . GLN B 1 231 ? -10.555 7.02 -5.695 1 98.69 231 GLN B C 1
ATOM 3977 O O . GLN B 1 231 ? -11.039 7.434 -4.637 1 98.69 231 GLN B O 1
ATOM 3982 N N . VAL B 1 232 ? -9.828 7.75 -6.5 1 98.88 232 VAL B N 1
ATOM 3983 C CA . VAL B 1 232 ? -9.641 9.172 -6.234 1 98.88 232 VAL B CA 1
ATOM 3984 C C . VAL B 1 232 ? -10.914 9.938 -6.582 1 98.88 232 VAL B C 1
ATOM 3986 O O . VAL B 1 232 ? -11.273 10.055 -7.754 1 98.88 232 VAL B O 1
ATOM 3989 N N . VAL B 1 233 ? -11.5 10.5 -5.621 1 98.62 233 VAL B N 1
ATOM 3990 C CA . VAL B 1 233 ? -12.773 11.18 -5.785 1 98.62 233 VAL B CA 1
ATOM 3991 C C . VAL B 1 233 ? -12.547 12.602 -6.293 1 98.62 233 VAL B C 1
ATOM 3993 O O . VAL B 1 233 ? -13.328 13.117 -7.094 1 98.62 233 VAL B O 1
ATOM 3996 N N . VAL B 1 234 ? -11.594 13.281 -5.789 1 98.75 234 VAL B N 1
ATOM 3997 C CA . VAL B 1 234 ? -11.203 14.625 -6.18 1 98.75 234 VAL B CA 1
ATOM 3998 C C . VAL B 1 234 ? -9.703 14.82 -5.949 1 98.75 234 VAL B C 1
ATOM 4000 O O . VAL B 1 234 ? -9.109 14.164 -5.086 1 98.75 234 VAL B O 1
ATOM 4003 N N . CYS B 1 235 ? -9.094 15.688 -6.727 1 98.81 235 CYS B N 1
ATOM 4004 C CA . CYS B 1 235 ? -7.668 15.961 -6.617 1 98.81 235 CYS B CA 1
ATOM 4005 C C . CYS B 1 235 ? -7.348 17.375 -7.066 1 98.81 235 CYS B C 1
ATOM 4007 O O . CYS B 1 235 ? -7.891 17.859 -8.062 1 98.81 235 CYS B O 1
ATOM 4009 N N . GLN B 1 236 ? -6.602 18.094 -6.266 1 98.5 236 GLN B N 1
ATOM 4010 C CA . GLN B 1 236 ? -6.012 19.375 -6.66 1 98.5 236 GLN B CA 1
ATOM 4011 C C . GLN B 1 236 ? -4.605 19.188 -7.219 1 98.5 236 GLN B C 1
ATOM 4013 O O . GLN B 1 236 ? -3.619 19.312 -6.488 1 98.5 236 GLN B O 1
ATOM 4018 N N . GLN B 1 237 ? -4.453 19.109 -8.461 1 97.62 237 GLN B N 1
ATOM 4019 C CA . GLN B 1 237 ? -3.203 18.672 -9.086 1 97.62 237 GLN B CA 1
ATOM 4020 C C . GLN B 1 237 ? -2.156 19.781 -9.031 1 97.62 237 GLN B C 1
ATOM 4022 O O . GLN B 1 237 ? -0.973 19.516 -8.82 1 97.62 237 GLN B O 1
ATOM 4027 N N . GLN B 1 238 ? -2.672 20.984 -9.234 1 97.38 238 GLN B N 1
ATOM 4028 C CA . GLN B 1 238 ? -1.725 22.078 -9.328 1 97.38 238 GLN B CA 1
ATOM 4029 C C . GLN B 1 238 ? -2.227 23.312 -8.57 1 97.38 238 GLN B C 1
ATOM 4031 O O . GLN B 1 238 ? -3.432 23.469 -8.375 1 97.38 238 GLN B O 1
ATOM 4036 N N . GLY B 1 239 ? -1.21 24.094 -8.117 1 98.25 239 GLY B N 1
ATOM 4037 C CA . GLY B 1 239 ? -1.538 25.359 -7.504 1 98.25 239 GLY B CA 1
ATOM 4038 C C . GLY B 1 239 ? -2.104 25.234 -6.102 1 98.25 239 GLY B C 1
ATOM 4039 O O . GLY B 1 239 ? -2.504 24.141 -5.691 1 98.25 239 GLY B O 1
ATOM 4040 N N . THR B 1 240 ? -2.098 26.344 -5.379 1 98.5 240 THR B N 1
ATOM 4041 C CA . THR B 1 240 ? -2.785 26.406 -4.094 1 98.5 240 THR B CA 1
ATOM 4042 C C . THR B 1 240 ? -4.293 26.5 -4.289 1 98.5 240 THR B C 1
ATOM 4044 O O . THR B 1 240 ? -4.762 26.906 -5.355 1 98.5 240 THR B O 1
ATOM 4047 N N . GLY B 1 241 ? -5.039 26.047 -3.367 1 98.38 241 GLY B N 1
ATOM 4048 C CA . GLY B 1 241 ? -6.488 26.094 -3.479 1 98.38 241 GLY B CA 1
ATOM 4049 C C . GLY B 1 241 ? -7.195 25.203 -2.482 1 98.38 241 GLY B C 1
ATOM 4050 O O . GLY B 1 241 ? -6.637 24.859 -1.436 1 98.38 241 GLY B O 1
ATOM 4051 N N . VAL B 1 242 ? -8.453 25.031 -2.77 1 98.81 242 VAL B N 1
ATOM 4052 C CA . VAL B 1 242 ? -9.266 24.188 -1.898 1 98.81 242 VAL B CA 1
ATOM 4053 C C . VAL B 1 242 ? -10.086 23.219 -2.742 1 98.81 242 VAL B C 1
ATOM 4055 O O . VAL B 1 242 ? -10.422 23.516 -3.891 1 98.81 242 VAL B O 1
ATOM 4058 N N . ILE B 1 243 ? -10.336 22.062 -2.221 1 98.81 243 ILE B N 1
ATOM 4059 C CA . ILE B 1 243 ? -11.242 21.094 -2.824 1 98.81 243 ILE B CA 1
ATOM 4060 C C . ILE B 1 243 ? -12.188 20.531 -1.759 1 98.81 243 ILE B C 1
ATOM 4062 O O . ILE B 1 243 ? -11.891 20.609 -0.563 1 98.81 243 ILE B O 1
ATOM 4066 N N . THR B 1 244 ? -13.328 20.062 -2.189 1 98.81 244 THR B N 1
ATOM 4067 C CA . THR B 1 244 ? -14.297 19.453 -1.287 1 98.81 244 THR B CA 1
ATOM 4068 C C . THR B 1 244 ? -14.734 18.078 -1.806 1 98.81 244 THR B C 1
ATOM 4070 O O . THR B 1 244 ? -14.562 17.766 -2.988 1 98.81 244 THR B O 1
ATOM 4073 N N . ALA B 1 245 ? -15.195 17.25 -0.945 1 98.69 245 ALA B N 1
ATOM 4074 C CA . ALA B 1 245 ? -15.773 15.945 -1.286 1 98.69 245 ALA B CA 1
ATOM 4075 C C . ALA B 1 245 ? -16.75 15.484 -0.21 1 98.69 245 ALA B C 1
ATOM 4077 O O . ALA B 1 245 ? -16.719 15.977 0.917 1 98.69 245 ALA B O 1
ATOM 4078 N N . HIS B 1 246 ? -17.609 14.594 -0.621 1 98.56 246 HIS B N 1
ATOM 4079 C CA . HIS B 1 246 ? -18.516 13.977 0.335 1 98.56 246 HIS B CA 1
ATOM 4080 C C . HIS B 1 246 ? -18.016 12.602 0.777 1 98.56 246 HIS B C 1
ATOM 4082 O O . HIS B 1 246 ? -17.625 11.789 -0.056 1 98.56 246 HIS B O 1
ATOM 4088 N N . VAL B 1 247 ? -17.969 12.453 2.059 1 98.25 247 VAL B N 1
ATOM 4089 C CA . VAL B 1 247 ? -17.656 11.156 2.65 1 98.25 247 VAL B CA 1
ATOM 4090 C C . VAL B 1 247 ? -18.953 10.422 3.014 1 98.25 247 VAL B C 1
ATOM 4092 O O . VAL B 1 247 ? -19.766 10.93 3.791 1 98.25 247 VAL B O 1
ATOM 4095 N N . ASP B 1 248 ? -19.078 9.203 2.484 1 97.81 248 ASP B N 1
ATOM 4096 C CA . ASP B 1 248 ? -20.312 8.438 2.648 1 97.81 248 ASP B CA 1
ATOM 4097 C C . ASP B 1 248 ? -20.062 7.168 3.463 1 97.81 248 ASP B C 1
ATOM 4099 O O . ASP B 1 248 ? -19.531 6.184 2.941 1 97.81 248 ASP B O 1
ATOM 4103 N N . PRO B 1 249 ? -20.531 7.18 4.684 1 97.19 249 PRO B N 1
ATOM 4104 C CA . PRO B 1 249 ? -20.312 5.988 5.512 1 97.19 249 PRO B CA 1
ATOM 4105 C C . PRO B 1 249 ? -20.984 4.742 4.945 1 97.19 249 PRO B C 1
ATOM 4107 O O . PRO B 1 249 ? -20.547 3.621 5.219 1 97.19 249 PRO B O 1
ATOM 4110 N N . GLN B 1 250 ? -22.016 4.914 4.188 1 97.81 250 GLN B N 1
ATOM 4111 C CA . GLN B 1 250 ? -22.703 3.762 3.609 1 97.81 250 GLN B CA 1
ATOM 4112 C C . GLN B 1 250 ? -21.812 3.053 2.586 1 97.81 250 GLN B C 1
ATOM 4114 O O . GLN B 1 250 ? -21.875 1.829 2.451 1 97.81 250 GLN B O 1
ATOM 4119 N N . LEU B 1 251 ? -21.109 3.824 1.879 1 98.12 251 LEU B N 1
ATOM 4120 C CA . LEU B 1 251 ? -20.172 3.229 0.938 1 98.12 251 LEU B CA 1
ATOM 4121 C C . LEU B 1 251 ? -19.156 2.359 1.666 1 98.12 251 LEU B C 1
ATOM 4123 O O . LEU B 1 251 ? -18.844 1.252 1.22 1 98.12 251 LEU B O 1
ATOM 4127 N N . THR B 1 252 ? -18.641 2.879 2.75 1 98.31 252 THR B N 1
ATOM 4128 C CA . THR B 1 252 ? -17.688 2.129 3.561 1 98.31 252 THR B CA 1
ATOM 4129 C C . THR B 1 252 ? -18.297 0.801 4.012 1 98.31 252 THR B C 1
ATOM 4131 O O . THR B 1 252 ? -17.656 -0.247 3.896 1 98.31 252 THR B O 1
ATOM 4134 N N . LYS B 1 253 ? -19.453 0.875 4.543 1 98.06 253 LYS B N 1
ATOM 4135 C CA . LYS B 1 253 ? -20.125 -0.325 5.031 1 98.06 253 LYS B CA 1
ATOM 4136 C C . LYS B 1 253 ? -20.281 -1.354 3.914 1 98.06 253 LYS B C 1
ATOM 4138 O O . LYS B 1 253 ? -20.047 -2.545 4.121 1 98.06 253 LYS B O 1
ATOM 4143 N N . THR B 1 254 ? -20.688 -0.92 2.775 1 98.38 254 THR B N 1
ATOM 4144 C CA . THR B 1 254 ? -20.906 -1.8 1.633 1 98.38 254 THR B CA 1
ATOM 4145 C C . THR B 1 254 ? -19.609 -2.486 1.226 1 98.38 254 THR B C 1
ATOM 4147 O O . THR B 1 254 ? -19.578 -3.705 1.036 1 98.38 254 THR B O 1
ATOM 4150 N N . ILE B 1 255 ? -18.562 -1.741 1.112 1 98.5 255 ILE B N 1
ATOM 4151 C CA . ILE B 1 255 ? -17.266 -2.268 0.681 1 98.5 255 ILE B CA 1
ATOM 4152 C C . ILE B 1 255 ? -16.75 -3.279 1.703 1 98.5 255 ILE B C 1
ATOM 4154 O O . ILE B 1 255 ? -16.297 -4.363 1.337 1 98.5 255 ILE B O 1
ATOM 4158 N N . ARG B 1 256 ? -16.859 -2.957 2.992 1 98.5 256 ARG B N 1
ATOM 4159 C CA . ARG B 1 256 ? -16.359 -3.826 4.059 1 98.5 256 ARG B CA 1
ATOM 4160 C C . ARG B 1 256 ? -17.188 -5.113 4.133 1 98.5 256 ARG B C 1
ATOM 4162 O O . ARG B 1 256 ? -16.656 -6.172 4.48 1 98.5 256 ARG B O 1
ATOM 4169 N N . THR B 1 257 ? -18.438 -5 3.812 1 98 257 THR B N 1
ATOM 4170 C CA . THR B 1 257 ? -19.297 -6.188 3.793 1 98 257 THR B CA 1
ATOM 4171 C C . THR B 1 257 ? -18.938 -7.082 2.609 1 98 257 THR B C 1
ATOM 4173 O O . THR B 1 257 ? -18.828 -8.305 2.758 1 98 257 THR B O 1
ATOM 4176 N N . ASN B 1 258 ? -18.734 -6.5 1.47 1 97.94 258 ASN B N 1
ATOM 4177 C CA . ASN B 1 258 ? -18.484 -7.246 0.241 1 97.94 258 ASN B CA 1
ATOM 4178 C C . ASN B 1 258 ? -17.109 -7.895 0.245 1 97.94 258 ASN B C 1
ATOM 4180 O O . ASN B 1 258 ? -16.906 -8.953 -0.363 1 97.94 258 ASN B O 1
ATOM 4184 N N . MET B 1 259 ? -16.156 -7.293 0.854 1 98.06 259 MET B N 1
ATOM 4185 C CA . MET B 1 259 ? -14.781 -7.777 0.951 1 98.06 259 MET B CA 1
ATOM 4186 C C . MET B 1 259 ? -14.227 -7.562 2.355 1 98.06 259 MET B C 1
ATOM 4188 O O . MET B 1 259 ? -13.516 -6.59 2.605 1 98.06 259 MET B O 1
ATOM 4192 N N . PRO B 1 260 ? -14.477 -8.484 3.244 1 97.75 260 PRO B N 1
ATOM 4193 C CA . PRO B 1 260 ? -14.125 -8.281 4.652 1 97.75 260 PRO B CA 1
ATOM 4194 C C . PRO B 1 260 ? -12.648 -8.555 4.934 1 97.75 260 PRO B C 1
ATOM 4196 O O . PRO B 1 260 ? -12.32 -9.508 5.645 1 97.75 260 PRO B O 1
ATOM 4199 N N . VAL B 1 261 ? -11.75 -7.664 4.52 1 97.62 261 VAL B N 1
ATOM 4200 C CA . VAL B 1 261 ? -10.312 -7.867 4.562 1 97.62 261 VAL B CA 1
ATOM 4201 C C . VAL B 1 261 ? -9.852 -7.965 6.016 1 97.62 261 VAL B C 1
ATOM 4203 O O . VAL B 1 261 ? -8.906 -8.695 6.324 1 97.62 261 VAL B O 1
ATOM 4206 N N . VAL B 1 262 ? -10.484 -7.238 6.938 1 95.62 262 VAL B N 1
ATOM 4207 C CA . VAL B 1 262 ? -10.094 -7.297 8.344 1 95.62 262 VAL B CA 1
ATOM 4208 C C . VAL B 1 262 ? -10.305 -8.711 8.883 1 95.62 262 VAL B C 1
ATOM 4210 O O . VAL B 1 262 ? -9.461 -9.234 9.609 1 95.62 262 VAL B O 1
ATOM 4213 N N . ASP B 1 263 ? -11.422 -9.312 8.484 1 96.12 263 ASP B N 1
ATOM 4214 C CA . ASP B 1 263 ? -11.727 -10.672 8.922 1 96.12 263 ASP B CA 1
ATOM 4215 C C . ASP B 1 263 ? -10.773 -11.68 8.297 1 96.12 263 ASP B C 1
ATOM 4217 O O . ASP B 1 263 ? -10.523 -12.75 8.867 1 96.12 263 ASP B O 1
ATOM 4221 N N . HIS B 1 264 ? -10.234 -11.383 7.129 1 97.25 264 HIS B N 1
ATOM 4222 C CA . HIS B 1 264 ? -9.406 -12.328 6.379 1 97.25 264 HIS B CA 1
ATOM 4223 C C . HIS B 1 264 ? -7.941 -12.227 6.789 1 97.25 264 HIS B C 1
ATOM 4225 O O . HIS B 1 264 ? -7.141 -13.102 6.465 1 97.25 264 HIS B O 1
ATOM 4231 N N . ALA B 1 265 ? -7.594 -11.102 7.477 1 95.38 265 ALA B N 1
ATOM 4232 C CA . ALA B 1 265 ? -6.199 -10.891 7.863 1 95.38 265 ALA B CA 1
ATOM 4233 C C . ALA B 1 265 ? -5.707 -12.031 8.75 1 95.38 265 ALA B C 1
ATOM 4235 O O . ALA B 1 265 ? -6.426 -12.492 9.641 1 95.38 265 ALA B O 1
ATOM 4236 N N . ARG B 1 266 ? -4.434 -12.453 8.516 1 94 266 ARG B N 1
ATOM 4237 C CA . ARG B 1 266 ? -3.885 -13.602 9.227 1 94 266 ARG B CA 1
ATOM 4238 C C . ARG B 1 266 ? -2.732 -13.18 10.133 1 94 266 ARG B C 1
ATOM 4240 O O . ARG B 1 266 ? -2.344 -13.922 11.039 1 94 266 ARG B O 1
ATOM 4247 N N . LEU B 1 267 ? -2.174 -12.031 9.828 1 92.62 267 LEU B N 1
ATOM 4248 C CA . LEU B 1 267 ? -1.075 -11.492 10.625 1 92.62 267 LEU B CA 1
ATOM 4249 C C . LEU B 1 267 ? -1.501 -10.227 11.367 1 92.62 267 LEU B C 1
ATOM 4251 O O . LEU B 1 267 ? -2.227 -9.398 10.812 1 92.62 267 LEU B O 1
ATOM 4255 N N . HIS B 1 268 ? -1.053 -10.078 12.586 1 89 268 HIS B N 1
ATOM 4256 C CA . HIS B 1 268 ? -1.447 -8.953 13.422 1 89 268 HIS B CA 1
ATOM 4257 C C . HIS B 1 268 ? -0.228 -8.211 13.953 1 89 268 HIS B C 1
ATOM 4259 O O . HIS B 1 268 ? 0.878 -8.758 13.977 1 89 268 HIS B O 1
ATOM 4265 N N . LEU B 1 269 ? -0.45 -6.988 14.305 1 89.06 269 LEU B N 1
ATOM 4266 C CA . LEU B 1 269 ? 0.637 -6.152 14.805 1 89.06 269 LEU B CA 1
ATOM 4267 C C . LEU B 1 269 ? 0.842 -6.371 16.297 1 89.06 269 LEU B C 1
ATOM 4269 O O . LEU B 1 269 ? -0.108 -6.676 17.031 1 89.06 269 LEU B O 1
ATOM 4273 N N . GLN B 1 270 ? 2.094 -6.195 16.656 1 82.38 270 GLN B N 1
ATOM 4274 C CA . GLN B 1 270 ? 2.395 -6.074 18.078 1 82.38 270 GLN B CA 1
ATOM 4275 C C . GLN B 1 270 ? 1.932 -4.727 18.625 1 82.38 270 GLN B C 1
ATOM 4277 O O . GLN B 1 270 ? 1.945 -3.725 17.906 1 82.38 270 GLN B O 1
ATOM 4282 N N . PRO B 1 271 ? 1.456 -4.738 19.875 1 70.38 271 PRO B N 1
ATOM 4283 C CA . PRO B 1 271 ? 1.157 -3.432 20.469 1 70.38 271 PRO B CA 1
ATOM 4284 C C . PRO B 1 271 ? 2.379 -2.52 20.531 1 70.38 271 PRO B C 1
ATOM 4286 O O . PRO B 1 271 ? 3.512 -3.002 20.625 1 70.38 271 PRO B O 1
ATOM 4289 N N . LEU B 1 272 ? 2.193 -1.243 20.297 1 68.19 272 LEU B N 1
ATOM 4290 C CA . LEU B 1 272 ? 3.297 -0.307 20.469 1 68.19 272 LEU B CA 1
ATOM 4291 C C . LEU B 1 272 ? 3.838 -0.363 21.891 1 68.19 272 LEU B C 1
ATOM 4293 O O . LEU B 1 272 ? 3.066 -0.462 22.844 1 68.19 272 LEU B O 1
ATOM 4297 N N . ASN B 1 273 ? 5.113 -0.813 22.141 1 53.12 273 ASN B N 1
ATOM 4298 C CA . ASN B 1 273 ? 5.66 -0.82 23.5 1 53.12 273 ASN B CA 1
ATOM 4299 C C . ASN B 1 273 ? 5.68 0.581 24.094 1 53.12 273 ASN B C 1
ATOM 4301 O O . ASN B 1 273 ? 5.93 1.562 23.391 1 53.12 273 ASN B O 1
#

Nearest PDB structures (foldseek):
  2w1v-assembly1_B  TM=9.589E-01  e=5.617E-30  Mus musculus
  4hg5-assembly2_D  TM=9.465E-01  e=1.135E-28  Saccharomyces cerevisiae S288C
  1ems-assembly1_A  TM=9.357E-01  e=6.949E-29  Caenorhabditis elegans
  4hg3-assembly2_B  TM=8.942E-01  e=1.543E-28  Saccharomyces cerevisiae S288C
  1f89-assembly1_B  TM=9.172E-01  e=3.872E-28  Saccharomyces cerevisiae

pLDDT: mean 97.18, std 4.76, range [53.09, 99.0]

Secondary structure (DSSP, 8-state):
-EEEEEEEB---S-HHHHHHHHHHHHHHHHHTT-SEEE--TTSS--S-HHHHHHH-EETT-SHHHHHHHHHHHHHT-EEEEEEEEEE-TTS-EEEEEEEE-TTS-EEEEEE--S--EEE-SSSS-EEEGGGT--------EEEETTEEEEE--GGGGG-HHHHHHHHHTT-SEEE--B--BHHHIIIIIHHHHHHHHHHHT-EEEE-BBEEE-SSS-EEE--EEEE-TTS-EEEEE-SSSEEEEEEE-HHHHHHHHHHS-HHHH----BPP--/-EEEEEEEB---S-HHHHHHHHHHHHHHHHHTT-SEEE--TTSS--S-HHHHHHH-EETT-SHHHHHHHHHHHHHT-EEEEEEEEEE-TTS-EEEEEEEE-TTS-EEEEEE--S--EEE-SSSS-EEEGGGT--------EEEETTEEEEE--GGGGG-HHHHHHHHHTT-SEEE--B--BHHHIIIIIHHHHHHHHHHHT-EEEE-BBEEE-SSS-EEE--EEEE-TTS-EEEEE-SSSEEEEEEE-HHHHHHHHHHS-HHHH----BPP--

InterPro domains:
  IPR001110 Uncharacterised protein family UPF0012, conserved site [PS01227] (150-170)
  IPR003010 Carbon-nitrogen hydrolase [PF00795] (3-256)
  IPR003010 Carbon-nitrogen hydrolase [PS50263] (2-249)
  IPR036526 Carbon-nitrogen hydrolase superfamily [G3DSA:3.60.110.10] (1-271)
  IPR036526 Carbon-nitrogen hydrolase superfamily [SSF56317] (2-264)
  IPR045254 Nit1/2, carbon-nitrogen hydrolase domain [cd07572] (3-266)

Radius of gyration: 24.64 Å; Cα contacts (8 Å, |Δi|>4): 1442; chains: 2; bounding box: 45×72×54 Å

Foldseek 3Di:
DAKEKFWAAQFALAQVVLVVVVLVQVLVVLVVPHAEYEAAFQSRHDYDLVSQLVQAEAPPDDDVLQVVLVSLQVSQHWYKDLFGWHQDPVRFTFTKIFIHGNNSDGQDMDGAADAPADADPFQVRTDGRVVRHDHDQDWDWGQDPQFIETEHEAVRLVPLQSLLVNLVVGHQEYEYRYFAFQRCCVPPVLVSQLVSLALSLHKYFYHYYAQDHDDTTGGQAFGFIAGSNSHTPDTDRHDTHMDMDDDDVVVSVVSCVVPVNVVVDDDHDDPRD/DAKEKFWAAQFALAQVVLVVVVLVQVLVVLVVPHAEYEAAFQSRHDYDLVSQLVQAEAPPDDDVLQVVLVSLQVSQHWYKDLFGWHQDPVRFTFTKIFIHGNNSDGQDMDGAADAPADADPFQVRTDGRVVRHDHDQDWDWGQDPQFIETEHEAVRLVPLQSLLVNLVVGHQEYEYRYFAFQRCCVPPVLVSQLVSLALSLHKYFYHYYAQDHDDTTGGQAFGFIAGSNSHTPDTDRHDTHMDMDDHDVVVSVVSCVVPVNVVVDDDHDDPRD

Sequence (546 aa):
MTKVGIVQMNSGADPEHNLLKLKKKLKGLQLQGAKLIVTPENTVVFGSKEDYHKVAEPLNDGPIQTELAHFAKQLGIWLLIGSMPIRQQDGAVTATALLYDDQGRLHEHYNKLHMFDVEVADQHHSYRESDTFKPGDEIKVVSTPFGNIGMSICYDVRFPQLYTALREQGADIIVVPAAFTRVTGKAHWEVLLRARAIETQCWVIAAAQWGEHNESRETWGHSMVIDPWGQVVVCQQQGTGVITAHVDPQLTKTIRTNMPVVDHARLHLQPLNMTKVGIVQMNSGADPEHNLLKLKKKLKGLQLQGAKLIVTPENTVVFGSKEDYHKVAEPLNDGPIQTELAHFAKQLGIWLLIGSMPIRQQDGAVTATALLYDDQGRLHEHYNKLHMFDVEVADQHHSYRESDTFKPGDEIKVVSTPFGNIGMSICYDVRFPQLYTALREQGADIIVVPAAFTRVTGKAHWEVLLRARAIETQCWVIAAAQWGEHNESRETWGHSMVIDPWGQVVVCQQQGTGVITAHVDPQLTKTIRTNMPVVDHARLHLQPLN

Organism: NCBI:txid675817

Solvent-accessible surface area (backbone atoms only — not comparable to full-atom values): 26906 Å² total; per-residue (Å²): 117,43,40,34,22,34,34,26,38,65,34,28,64,48,43,68,64,26,45,54,56,46,50,55,52,49,51,52,34,42,75,72,55,28,46,39,35,38,28,14,32,33,43,44,42,37,64,52,61,66,47,42,63,70,67,33,28,44,80,96,41,47,71,68,58,50,51,52,20,49,50,23,28,76,68,53,18,26,36,33,43,25,11,36,45,29,34,43,94,87,65,46,31,24,48,24,26,41,32,25,34,42,77,25,43,79,71,49,67,43,38,34,58,43,62,54,57,31,50,45,104,55,83,55,36,64,41,56,40,60,80,57,28,50,62,33,88,67,87,46,65,44,84,49,101,84,43,25,36,15,65,50,36,39,61,36,64,59,40,59,57,58,51,52,50,31,36,76,70,55,32,44,31,33,39,34,12,12,58,43,40,40,72,56,26,73,64,40,46,65,39,37,51,30,31,51,10,42,58,49,42,14,32,30,42,32,10,9,19,30,46,72,55,56,97,52,44,45,24,42,32,48,21,32,36,28,38,31,77,31,48,75,75,44,70,45,65,66,73,67,50,73,52,67,49,73,48,50,68,65,57,37,52,51,50,45,67,30,46,42,55,78,78,54,55,85,65,50,69,44,76,80,126,116,43,37,34,22,33,33,27,38,65,35,28,65,46,43,68,64,26,45,54,56,46,52,55,52,49,51,53,36,44,73,72,55,28,44,38,35,38,28,13,32,33,43,44,42,37,65,54,61,67,48,42,63,70,66,34,28,45,80,97,41,49,72,68,56,50,50,51,21,50,50,23,28,73,69,53,19,27,37,33,42,25,13,37,45,28,34,43,96,88,65,47,31,23,49,24,24,41,31,24,33,42,76,25,43,78,70,51,68,44,41,34,58,42,62,54,58,31,50,46,102,54,82,55,35,66,42,56,42,60,80,56,28,51,62,32,89,67,87,47,64,44,83,50,98,85,42,26,37,15,66,50,37,40,61,36,64,58,40,61,58,58,49,53,49,32,37,75,70,55,31,45,31,34,40,35,12,12,57,44,40,41,71,56,25,73,65,39,46,65,40,36,52,31,32,51,9,43,57,50,42,15,32,31,44,31,11,10,19,28,46,72,54,56,96,52,43,46,23,40,33,48,21,32,37,28,38,31,79,31,48,74,75,43,68,46,64,66,72,68,49,73,51,68,50,74,48,51,68,65,58,39,52,52,51,45,66,29,44,41,55,78,79,55,56,83,63,53,69,45,76,82,128